Protein AF-A0A3E0Q0L5-F1 (afdb_monomer)

Structure (mmCIF, N/CA/C/O backbone):
data_AF-A0A3E0Q0L5-F1
#
_entry.id   AF-A0A3E0Q0L5-F1
#
loop_
_atom_site.group_PDB
_atom_site.id
_atom_site.type_symbol
_atom_site.label_atom_id
_atom_site.label_alt_id
_atom_site.label_comp_id
_atom_site.label_asym_id
_atom_site.label_entity_id
_atom_site.label_seq_id
_atom_site.pdbx_PDB_ins_code
_atom_site.Cartn_x
_atom_site.Cartn_y
_atom_site.Cartn_z
_atom_site.occupancy
_atom_site.B_iso_or_equiv
_atom_site.auth_seq_id
_atom_site.auth_comp_id
_atom_site.auth_asym_id
_atom_site.auth_atom_id
_atom_site.pdbx_PDB_model_num
ATOM 1 N N . MET A 1 1 ? -66.470 34.016 33.393 1.00 33.34 1 MET A N 1
ATOM 2 C CA . MET A 1 1 ? -65.693 35.175 32.913 1.00 33.34 1 MET A CA 1
ATOM 3 C C . MET A 1 1 ? -65.206 34.801 31.523 1.00 33.34 1 MET A C 1
ATOM 5 O O . MET A 1 1 ? -64.303 33.989 31.422 1.00 33.34 1 MET A O 1
ATOM 9 N N . GLU A 1 2 ? -66.084 34.928 30.525 1.00 34.25 2 GLU A N 1
ATOM 10 C CA . GLU A 1 2 ? -66.223 36.106 29.627 1.00 34.25 2 GLU A CA 1
ATOM 11 C C . GLU A 1 2 ? -65.085 36.144 28.596 1.00 34.25 2 GLU A C 1
ATOM 13 O O . GLU A 1 2 ? -63.931 36.235 28.985 1.00 34.25 2 GLU A O 1
ATOM 18 N N . GLN A 1 3 ? -65.377 35.753 27.341 1.00 38.19 3 GLN A N 1
ATOM 19 C CA . GLN A 1 3 ? -65.592 36.625 26.152 1.00 38.19 3 GLN A CA 1
ATOM 20 C C . GLN A 1 3 ? -64.266 37.238 25.637 1.00 38.19 3 GLN A C 1
ATOM 22 O O . GLN A 1 3 ? -63.464 37.684 26.436 1.00 38.19 3 GLN A O 1
ATOM 27 N N . ALA A 1 4 ? -63.908 37.295 24.349 1.00 38.97 4 ALA A N 1
ATOM 28 C CA . ALA A 1 4 ? -64.643 37.401 23.081 1.00 38.97 4 ALA A CA 1
ATOM 29 C C . ALA A 1 4 ? -63.749 36.877 21.914 1.00 38.97 4 ALA A C 1
ATOM 31 O O . ALA A 1 4 ? -62.531 36.875 22.057 1.00 38.97 4 ALA A O 1
ATOM 32 N N . GLY A 1 5 ? -64.283 36.271 20.839 1.00 31.48 5 GLY A N 1
ATOM 33 C CA . GLY A 1 5 ? -64.618 36.910 19.536 1.00 31.48 5 GLY A CA 1
ATOM 34 C C . GLY A 1 5 ? -63.496 36.642 18.499 1.00 31.48 5 GLY A C 1
ATOM 35 O O . GLY A 1 5 ? -62.353 36.952 18.786 1.00 31.48 5 GLY A O 1
ATOM 36 N N . GLY A 1 6 ? -63.646 35.990 17.332 1.00 29.61 6 GLY A N 1
ATOM 37 C CA . GLY A 1 6 ? -64.711 36.028 16.313 1.00 29.61 6 GLY A CA 1
ATOM 38 C C . GLY A 1 6 ? -64.705 37.400 15.616 1.00 29.61 6 GLY A C 1
ATOM 39 O O . GLY A 1 6 ? -64.888 38.381 16.318 1.00 29.61 6 GLY A O 1
ATOM 40 N N . ALA A 1 7 ? -64.541 37.613 14.304 1.00 34.16 7 ALA A N 1
ATOM 41 C CA . ALA A 1 7 ? -64.535 36.780 13.097 1.00 34.16 7 ALA A CA 1
ATOM 42 C C . ALA A 1 7 ? -64.152 37.659 11.866 1.00 34.16 7 ALA A C 1
ATOM 44 O O . ALA A 1 7 ? -64.227 38.878 11.990 1.00 34.16 7 ALA A O 1
ATOM 45 N N . GLN A 1 8 ? -63.842 37.032 10.709 1.00 31.39 8 GLN A N 1
ATOM 46 C CA . GLN A 1 8 ? -64.047 37.440 9.278 1.00 31.39 8 GLN A CA 1
ATOM 47 C C . GLN A 1 8 ? -62.883 36.879 8.426 1.00 31.39 8 GLN A C 1
ATOM 49 O O . GLN A 1 8 ? -61.758 37.316 8.615 1.00 31.39 8 GLN A O 1
ATOM 54 N N . LEU A 1 9 ? -62.943 35.843 7.571 1.00 30.44 9 LEU A N 1
ATOM 55 C CA . LEU A 1 9 ? -63.923 35.153 6.700 1.00 30.44 9 LEU A CA 1
ATOM 56 C C . LEU A 1 9 ? -64.311 35.846 5.367 1.00 30.44 9 LEU A C 1
ATOM 58 O O . LEU A 1 9 ? -64.914 36.913 5.383 1.00 30.44 9 LEU A O 1
ATOM 62 N N . ALA A 1 10 ? -64.088 35.082 4.273 1.00 29.45 10 ALA A N 1
ATOM 63 C CA . ALA A 1 10 ? -64.634 35.136 2.892 1.00 29.45 10 ALA A CA 1
ATOM 64 C C . ALA A 1 10 ? -63.965 36.123 1.898 1.00 29.45 10 ALA A C 1
ATOM 66 O O . ALA A 1 10 ? -63.639 37.236 2.276 1.00 29.45 10 ALA A O 1
ATOM 67 N N . ALA A 1 11 ? -63.715 35.836 0.608 1.00 29.34 11 ALA A N 1
ATOM 68 C CA . ALA A 1 11 ? -64.181 34.829 -0.368 1.00 29.34 11 ALA A CA 1
ATOM 69 C C . ALA A 1 11 ? -63.124 34.718 -1.517 1.00 29.34 11 ALA A C 1
ATOM 71 O O . ALA A 1 11 ? -62.357 35.654 -1.704 1.00 29.34 11 ALA A O 1
ATOM 72 N N . LEU A 1 12 ? -62.969 33.629 -2.284 1.00 29.12 12 LEU A N 1
ATOM 73 C CA . LEU A 1 12 ? -63.842 33.216 -3.396 1.00 29.12 12 LEU A CA 1
ATOM 74 C C . LEU A 1 12 ? -63.528 31.764 -3.861 1.00 29.12 12 LEU A C 1
ATOM 76 O O . LEU A 1 12 ? -62.367 31.400 -4.007 1.00 29.12 12 LEU A O 1
ATOM 80 N N . PHE A 1 13 ? -64.602 30.992 -4.094 1.00 29.64 13 PHE A N 1
ATOM 81 C CA . PHE A 1 13 ? -64.872 29.948 -5.114 1.00 29.64 13 PHE A CA 1
ATOM 82 C C . PHE A 1 13 ? -63.781 29.650 -6.174 1.00 29.64 13 PHE A C 1
ATOM 84 O O . PHE A 1 13 ? -63.140 30.573 -6.648 1.00 29.64 13 PHE A O 1
ATOM 91 N N . ALA A 1 14 ? -63.622 28.470 -6.787 1.00 30.53 14 ALA A N 1
ATOM 92 C CA . ALA A 1 14 ? -64.177 27.109 -6.727 1.00 30.53 14 ALA A CA 1
ATOM 93 C C . ALA A 1 14 ? -63.530 26.309 -7.898 1.00 30.53 14 ALA A C 1
ATOM 95 O O . ALA A 1 14 ? -62.923 26.918 -8.775 1.00 30.53 14 ALA A O 1
ATOM 96 N N . SER A 1 15 ? -63.792 24.993 -7.977 1.00 31.38 15 SER A N 1
ATOM 97 C CA . SER A 1 15 ? -63.634 24.105 -9.159 1.00 31.38 15 SER A CA 1
ATOM 98 C C . SER A 1 15 ? -62.288 23.360 -9.266 1.00 31.38 15 SER A C 1
ATOM 100 O O . SER A 1 15 ? -61.284 23.936 -9.654 1.00 31.38 15 SER A O 1
ATOM 102 N N . LEU A 1 16 ? -62.165 22.136 -8.735 1.00 31.84 16 LEU A N 1
ATOM 103 C CA . LEU A 1 16 ? -62.607 20.816 -9.248 1.00 31.84 16 LEU A CA 1
ATOM 104 C C . LEU A 1 16 ? -61.524 20.082 -10.076 1.00 31.84 16 LEU A C 1
ATOM 106 O O . LEU A 1 16 ? -61.160 20.498 -11.168 1.00 31.84 16 LEU A O 1
ATOM 110 N N . THR A 1 17 ? -61.140 18.926 -9.517 1.00 33.34 17 THR A N 1
ATOM 111 C CA . THR A 1 17 ? -60.893 17.606 -10.143 1.00 33.34 17 THR A CA 1
ATOM 112 C C . THR A 1 17 ? -59.682 17.355 -11.054 1.00 33.34 17 THR A C 1
ATOM 114 O O . THR A 1 17 ? -59.622 17.816 -12.184 1.00 33.34 17 THR A O 1
ATOM 117 N N . GLU A 1 18 ? -58.812 16.479 -10.528 1.00 35.72 18 GLU A N 1
ATOM 118 C CA . GLU A 1 18 ? -58.187 15.279 -11.126 1.00 35.72 18 GLU A CA 1
ATOM 119 C C . GLU A 1 18 ? -57.626 15.322 -12.565 1.00 35.72 18 GLU A C 1
ATOM 121 O O . GLU A 1 18 ? -58.381 15.372 -13.530 1.00 35.72 18 GLU A O 1
ATOM 126 N N . ARG A 1 19 ? -56.313 15.060 -12.718 1.00 34.69 19 ARG A N 1
ATOM 127 C CA . ARG A 1 19 ? -55.716 13.797 -13.244 1.00 34.69 19 ARG A CA 1
ATOM 128 C C . ARG A 1 19 ? -54.245 13.977 -13.688 1.00 34.69 19 ARG A C 1
ATOM 130 O O . ARG A 1 19 ? -53.821 15.103 -13.930 1.00 34.69 19 ARG A O 1
ATOM 137 N N . PRO A 1 20 ? -53.454 12.882 -13.743 1.00 41.72 20 PRO A N 1
ATOM 138 C CA . PRO A 1 20 ? -51.997 12.915 -13.874 1.00 41.72 20 PRO A CA 1
ATOM 139 C C . PRO A 1 20 ? -51.556 13.032 -15.336 1.00 41.72 20 PRO A C 1
ATOM 141 O O . PRO A 1 20 ? -52.252 12.562 -16.235 1.00 41.72 20 PRO A O 1
ATOM 144 N N . VAL A 1 21 ? -50.370 13.595 -15.572 1.00 36.81 21 VAL A N 1
ATOM 145 C CA . VAL A 1 21 ? -49.763 13.654 -16.907 1.00 36.81 21 VAL A CA 1
ATOM 146 C C . VAL A 1 21 ? -48.426 12.921 -16.898 1.00 36.81 21 VAL A C 1
ATOM 148 O O . VAL A 1 21 ? -47.405 13.425 -16.445 1.00 36.81 21 VAL A O 1
ATOM 151 N N . THR A 1 22 ? -48.477 11.698 -17.414 1.00 39.44 22 THR A N 1
ATOM 152 C CA . THR A 1 22 ? -47.382 10.980 -18.067 1.00 39.44 22 THR A CA 1
ATOM 153 C C . THR A 1 22 ? -47.153 11.567 -19.462 1.00 39.44 22 THR A C 1
ATOM 155 O O . THR A 1 22 ? -48.131 11.805 -20.172 1.00 39.44 22 THR A O 1
ATOM 158 N N . HIS A 1 23 ? -45.903 11.695 -19.910 1.00 35.91 23 HIS A N 1
ATOM 159 C CA . HIS A 1 23 ? -45.591 11.846 -21.334 1.00 35.91 23 HIS A CA 1
ATOM 160 C C . HIS A 1 23 ? -44.419 10.943 -21.764 1.00 35.91 23 HIS A C 1
ATOM 162 O O . HIS A 1 23 ? -43.593 10.590 -20.923 1.00 35.91 23 HIS A O 1
ATOM 168 N N . PRO A 1 24 ? -44.395 10.517 -23.044 1.00 45.03 24 PRO A N 1
ATOM 169 C CA . PRO A 1 24 ? -43.898 9.211 -23.468 1.00 45.03 24 PRO A CA 1
ATOM 170 C C . PRO A 1 24 ? -42.692 9.269 -24.428 1.00 45.03 24 PRO A C 1
ATOM 172 O O . PRO A 1 24 ? -42.349 10.314 -24.979 1.00 45.03 24 PRO A O 1
ATOM 175 N N . LEU A 1 25 ? -42.092 8.096 -24.649 1.00 37.19 25 LEU A N 1
ATOM 176 C CA . LEU A 1 25 ? -41.136 7.778 -25.719 1.00 37.19 25 LEU A CA 1
ATOM 177 C C . LEU A 1 25 ? -41.773 7.914 -27.118 1.00 37.19 25 LEU A C 1
ATOM 179 O O . LEU A 1 25 ? -42.969 7.643 -27.253 1.00 37.19 25 LEU A O 1
ATOM 183 N N . PRO A 1 26 ? -40.998 8.210 -28.178 1.00 46.72 26 PRO A N 1
ATOM 184 C CA . PRO A 1 26 ? -41.468 8.047 -29.546 1.00 46.72 26 PRO A CA 1
ATOM 185 C C . PRO A 1 26 ? -41.018 6.702 -30.142 1.00 46.72 26 PRO A C 1
ATOM 187 O O . PRO A 1 26 ? -39.838 6.487 -30.412 1.00 46.72 26 PRO A O 1
ATOM 190 N N . GLU A 1 27 ? -41.986 5.825 -30.414 1.00 31.75 27 GLU A N 1
ATOM 191 C CA . GLU A 1 27 ? -41.896 4.829 -31.486 1.00 31.75 27 GLU A CA 1
ATOM 192 C C . GLU A 1 27 ? -42.413 5.457 -32.789 1.00 31.75 27 GLU A C 1
ATOM 194 O O . GLU A 1 27 ? -43.478 6.076 -32.812 1.00 31.75 27 GLU A O 1
ATOM 199 N N . ALA A 1 28 ? -41.685 5.265 -33.888 1.00 32.78 28 ALA A N 1
ATOM 200 C CA . ALA A 1 28 ? -42.158 5.550 -35.238 1.00 32.78 28 ALA A CA 1
ATOM 201 C C . ALA A 1 28 ? -42.325 4.226 -35.992 1.00 32.78 28 ALA A C 1
ATOM 203 O O . ALA A 1 28 ? -41.374 3.452 -36.116 1.00 32.78 28 ALA A O 1
ATOM 204 N N . ARG A 1 29 ? -43.533 3.968 -36.509 1.00 29.17 29 ARG A N 1
ATOM 205 C CA . ARG A 1 29 ? -43.850 2.797 -37.333 1.00 29.17 29 ARG A CA 1
ATOM 206 C C . ARG A 1 29 ? -44.584 3.206 -38.619 1.00 29.17 29 ARG A C 1
ATOM 208 O O . ARG A 1 29 ? -45.689 3.720 -38.548 1.00 29.17 29 ARG A O 1
ATOM 215 N N . LEU A 1 30 ? -43.894 2.934 -39.733 1.00 36.16 30 LEU A N 1
ATOM 216 C CA . LEU A 1 30 ? -44.290 2.351 -41.033 1.00 36.16 30 LEU A CA 1
ATOM 217 C C . LEU A 1 30 ? -45.463 2.913 -41.859 1.00 36.16 30 LEU A C 1
ATOM 219 O O . LEU A 1 30 ? -46.597 2.937 -41.410 1.00 36.16 30 LEU A O 1
ATOM 223 N N . ASP A 1 31 ? -45.156 3.157 -43.138 1.00 32.16 31 ASP A N 1
ATOM 224 C CA . ASP A 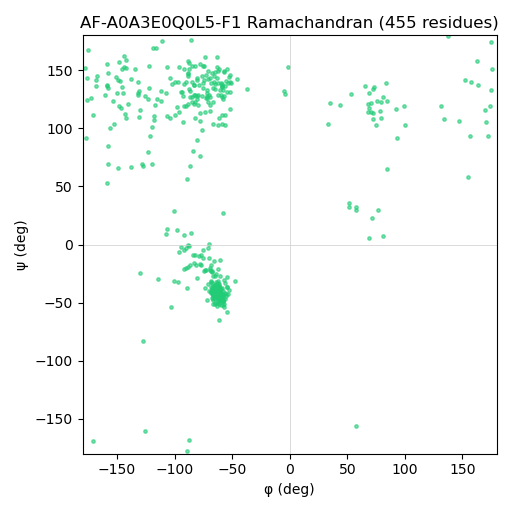1 31 ? -45.756 2.540 -44.342 1.00 32.16 31 ASP A CA 1
ATOM 225 C C . ASP A 1 31 ? -44.717 2.742 -45.477 1.00 32.16 31 ASP A C 1
ATOM 227 O O . ASP A 1 31 ? -44.095 3.797 -45.539 1.00 32.16 31 ASP A O 1
ATOM 231 N N . GLY A 1 32 ? -44.347 1.840 -46.389 1.00 31.11 32 GLY A N 1
ATOM 232 C CA . GLY A 1 32 ? -44.849 0.540 -46.814 1.00 31.11 32 GLY A CA 1
ATOM 233 C C . GLY A 1 32 ? -44.871 0.530 -48.351 1.00 31.11 32 GLY A C 1
ATOM 234 O O . GLY A 1 32 ? -45.718 1.207 -48.905 1.00 31.11 32 GLY A O 1
ATOM 235 N N . THR A 1 33 ? -43.977 -0.205 -49.032 1.00 30.75 33 THR A N 1
ATOM 236 C CA . THR A 1 33 ? -44.231 -0.857 -50.343 1.00 30.75 33 THR A CA 1
ATOM 237 C C . THR A 1 33 ? -43.116 -1.843 -50.714 1.00 30.75 33 THR A C 1
ATOM 239 O O . THR A 1 33 ? -41.938 -1.603 -50.462 1.00 30.75 33 THR A O 1
ATOM 242 N N . ALA A 1 34 ? -43.563 -2.948 -51.306 1.00 33.78 34 ALA A N 1
ATOM 243 C CA . ALA A 1 34 ? -42.881 -4.149 -51.776 1.00 33.78 34 ALA A CA 1
ATOM 244 C C . ALA A 1 34 ? -41.667 -3.943 -52.705 1.00 33.78 34 ALA A C 1
ATOM 246 O O . ALA A 1 34 ? -41.665 -3.041 -53.532 1.00 33.78 34 ALA A O 1
ATOM 247 N N . ASP A 1 35 ? -40.659 -4.815 -52.601 1.00 29.69 35 ASP A N 1
ATOM 248 C CA . ASP A 1 35 ? -40.449 -5.945 -53.529 1.00 29.69 35 ASP A CA 1
ATOM 249 C C . ASP A 1 35 ? -39.133 -6.677 -53.195 1.00 29.69 35 ASP A C 1
ATOM 251 O O . ASP A 1 35 ? -38.086 -6.070 -52.988 1.00 29.69 35 ASP A O 1
ATOM 255 N N . SER A 1 36 ? -39.187 -8.011 -53.129 1.00 31.67 36 SER A N 1
ATOM 256 C CA . SER A 1 36 ? -37.999 -8.882 -53.175 1.00 31.67 36 SER A CA 1
ATOM 257 C C . SER A 1 36 ? -37.659 -9.190 -54.637 1.00 31.67 36 SER A C 1
ATOM 259 O O . SER A 1 36 ? -38.577 -9.308 -55.450 1.00 31.67 36 SER A O 1
ATOM 261 N N . PRO A 1 37 ? -36.379 -9.432 -54.979 1.00 44.34 37 PRO A N 1
ATOM 262 C CA . PRO A 1 37 ? -36.007 -10.838 -55.152 1.00 44.34 37 PRO A CA 1
ATOM 263 C C . PRO A 1 37 ? -34.571 -11.222 -54.733 1.00 44.34 37 PRO A C 1
ATOM 265 O O . PRO A 1 37 ? -33.620 -10.453 -54.804 1.00 44.34 37 PRO A O 1
ATOM 268 N N . LEU A 1 38 ? -34.481 -12.490 -54.325 1.00 31.66 38 LEU A N 1
ATOM 269 C CA . LEU A 1 38 ? -33.394 -13.476 -54.427 1.00 31.66 38 LEU A CA 1
ATOM 270 C C . LEU A 1 38 ? -32.120 -13.089 -55.223 1.00 31.66 38 LEU A C 1
ATOM 272 O O . LEU A 1 38 ? -32.219 -12.765 -56.402 1.00 31.66 38 LEU A O 1
ATOM 276 N N . LEU A 1 39 ? -30.930 -13.331 -54.643 1.00 29.70 39 LEU A N 1
ATOM 277 C CA . LEU A 1 39 ? -29.934 -14.353 -55.059 1.00 29.70 39 LEU A CA 1
ATOM 278 C C . LEU A 1 39 ? -28.492 -14.038 -54.592 1.00 29.70 39 LEU A C 1
ATOM 280 O O . LEU A 1 39 ? -27.984 -12.941 -54.773 1.00 29.70 39 LEU A O 1
ATOM 284 N N . SER A 1 40 ? -27.816 -15.116 -54.171 1.00 28.64 40 SER A N 1
ATOM 285 C CA . SER A 1 40 ? -26.402 -15.451 -54.428 1.00 28.64 40 SER A CA 1
ATOM 286 C C . SER A 1 40 ? -25.268 -14.797 -53.622 1.00 28.64 40 SER A C 1
ATOM 288 O O . SER A 1 40 ? -24.836 -13.680 -53.878 1.00 28.64 40 SER A O 1
ATOM 290 N N . ASN A 1 41 ? -24.675 -15.644 -52.773 1.00 32.66 41 ASN A N 1
ATOM 291 C CA . ASN A 1 41 ? -23.243 -15.842 -52.511 1.00 32.66 41 ASN A CA 1
ATOM 292 C C . ASN A 1 41 ? -22.246 -15.035 -53.367 1.00 32.66 41 ASN A C 1
ATOM 294 O O . ASN A 1 41 ? -22.223 -15.174 -54.591 1.00 32.66 41 ASN A O 1
ATOM 298 N N . ALA A 1 42 ? -21.301 -14.370 -52.697 1.00 30.41 42 ALA A N 1
ATOM 299 C CA . ALA A 1 42 ? -19.968 -14.105 -53.230 1.00 30.41 42 ALA A CA 1
ATOM 300 C C . ALA A 1 42 ? -18.933 -14.077 -52.092 1.00 30.41 42 ALA A C 1
ATOM 302 O O . ALA A 1 42 ? -19.017 -13.284 -51.157 1.00 30.41 42 ALA A O 1
ATOM 303 N N . SER A 1 43 ? -17.976 -14.996 -52.188 1.00 29.09 43 SER A N 1
ATOM 304 C CA . SER A 1 43 ? -16.777 -15.116 -51.365 1.00 29.09 43 SER A CA 1
ATOM 305 C C . SER A 1 43 ? -15.848 -13.917 -51.572 1.00 29.09 43 SER A C 1
ATOM 307 O O . SER A 1 43 ? -15.615 -13.510 -52.709 1.00 29.09 43 SER A O 1
ATOM 309 N N . VAL A 1 44 ? -15.270 -13.389 -50.492 1.00 31.09 44 VAL A N 1
ATOM 310 C CA . VAL A 1 44 ? -14.224 -12.359 -50.561 1.00 31.09 44 VAL A CA 1
ATOM 311 C C . VAL A 1 44 ? -12.861 -13.035 -50.422 1.00 31.09 44 VAL A C 1
ATOM 313 O O . VAL A 1 44 ? -12.575 -13.691 -49.423 1.00 31.09 44 VAL A O 1
ATOM 316 N N . ALA A 1 45 ? -12.050 -12.899 -51.469 1.00 28.69 45 ALA A N 1
ATOM 317 C CA . ALA A 1 45 ? -10.674 -13.363 -51.552 1.00 28.69 45 ALA A CA 1
ATOM 318 C C . ALA A 1 45 ? -9.707 -12.331 -50.945 1.00 28.69 45 ALA A C 1
ATOM 320 O O . ALA A 1 45 ? -9.849 -11.129 -51.169 1.00 28.69 45 ALA A O 1
ATOM 321 N N . PHE A 1 46 ? -8.700 -12.819 -50.217 1.00 29.03 46 PHE A N 1
ATOM 322 C CA . PHE A 1 46 ? -7.553 -12.043 -49.741 1.00 29.03 46 PHE A CA 1
ATOM 323 C C . PHE A 1 46 ? -6.502 -11.876 -50.855 1.00 29.03 46 PHE A C 1
ATOM 325 O O . PHE A 1 46 ? -6.250 -12.837 -51.589 1.00 29.03 46 PHE A O 1
ATOM 332 N N . PRO A 1 47 ? -5.838 -10.712 -50.978 1.00 35.50 47 PRO A N 1
ATOM 333 C CA . PRO A 1 47 ? -4.728 -10.546 -51.906 1.00 35.50 47 PRO A CA 1
ATOM 334 C C . PRO A 1 47 ? -3.421 -11.122 -51.335 1.00 35.50 47 PRO A C 1
ATOM 336 O O . PRO A 1 47 ? -2.995 -10.796 -50.229 1.00 35.50 47 PRO A O 1
ATOM 339 N N . VAL A 1 48 ? -2.776 -11.966 -52.142 1.00 30.05 48 VAL A N 1
ATOM 340 C CA . VAL A 1 48 ? -1.429 -12.518 -51.945 1.00 30.05 48 VAL A CA 1
ATOM 341 C C . VAL A 1 48 ? -0.402 -11.536 -52.520 1.00 30.05 48 VAL A C 1
ATOM 343 O O . VAL A 1 48 ? -0.492 -11.171 -53.691 1.00 30.05 48 VAL A O 1
ATOM 346 N N . PHE A 1 49 ? 0.591 -11.138 -51.720 1.00 28.88 49 PHE A N 1
ATOM 347 C CA . PHE A 1 49 ? 1.793 -10.435 -52.186 1.00 28.88 49 PHE A CA 1
ATOM 348 C C . PHE A 1 49 ? 2.919 -11.441 -52.501 1.00 28.88 49 PHE A C 1
ATOM 350 O O . PHE A 1 49 ? 3.112 -12.384 -51.730 1.00 28.88 49 PHE A O 1
ATOM 357 N N . PRO A 1 50 ? 3.681 -11.269 -53.600 1.00 37.31 50 PRO A N 1
ATOM 358 C CA . PRO A 1 50 ? 4.753 -12.187 -53.972 1.00 37.31 50 PRO A CA 1
ATOM 359 C C . PRO A 1 50 ? 6.089 -11.838 -53.293 1.00 37.31 50 PRO A C 1
ATOM 361 O O . PRO A 1 50 ? 6.547 -10.697 -53.333 1.00 37.31 50 PRO A O 1
ATOM 364 N N . LEU A 1 51 ? 6.741 -12.856 -52.724 1.00 31.22 51 LEU A N 1
ATOM 365 C CA . LEU A 1 51 ? 8.133 -12.830 -52.267 1.00 31.22 51 LEU A CA 1
ATOM 366 C C . LEU A 1 51 ? 9.078 -13.084 -53.451 1.00 31.22 51 LEU A C 1
ATOM 368 O O . LEU A 1 51 ? 8.999 -14.113 -54.122 1.00 31.22 51 LEU A O 1
ATOM 372 N N . GLN A 1 52 ? 9.983 -12.137 -53.686 1.00 30.77 52 GLN A N 1
ATOM 373 C CA . GLN A 1 52 ? 11.086 -12.235 -54.639 1.00 30.77 52 GLN A CA 1
ATOM 374 C C . GLN A 1 52 ? 12.267 -12.967 -53.982 1.00 30.77 52 GLN A C 1
ATOM 376 O O . GLN A 1 52 ? 12.787 -12.530 -52.958 1.00 30.77 52 GLN A O 1
ATOM 381 N N . ALA A 1 53 ? 12.682 -14.084 -54.583 1.00 30.89 53 ALA A N 1
ATOM 382 C CA . ALA A 1 53 ? 13.863 -14.849 -54.203 1.00 30.89 53 ALA A CA 1
ATOM 383 C C . ALA A 1 53 ? 15.129 -14.248 -54.841 1.00 30.89 53 ALA A C 1
ATOM 385 O O . ALA A 1 53 ? 15.173 -14.028 -56.052 1.00 30.89 53 ALA A O 1
ATOM 386 N N . GLY A 1 54 ? 16.149 -13.998 -54.016 1.00 27.95 54 GLY A N 1
ATOM 387 C CA . GLY A 1 54 ? 17.505 -13.624 -54.420 1.00 27.95 54 GLY A CA 1
ATOM 388 C C . GLY A 1 54 ? 18.459 -14.817 -54.318 1.00 27.95 54 GLY A C 1
ATOM 389 O O . GLY A 1 54 ? 18.385 -15.606 -53.381 1.00 27.95 54 GLY A O 1
ATOM 390 N N . CYS A 1 55 ? 19.312 -14.941 -55.329 1.00 28.22 55 CYS A N 1
ATOM 391 C CA . CYS A 1 55 ? 20.130 -16.088 -55.709 1.00 28.22 55 CYS A CA 1
ATOM 392 C C . CYS A 1 55 ? 21.200 -16.536 -54.692 1.00 28.22 55 CYS A C 1
ATOM 394 O O . CYS A 1 55 ? 21.929 -15.709 -54.151 1.00 28.22 55 CYS A O 1
ATOM 396 N N . CYS A 1 56 ? 21.401 -17.856 -54.593 1.00 30.22 56 CYS A N 1
ATOM 397 C CA . CYS A 1 56 ? 22.652 -18.486 -54.158 1.00 30.22 56 CYS A CA 1
ATOM 398 C C . CYS A 1 56 ? 23.031 -19.591 -55.159 1.00 30.22 56 CYS A C 1
ATOM 400 O O . CYS A 1 56 ? 22.376 -20.630 -55.224 1.00 30.22 56 CYS A O 1
ATOM 402 N N . ASP A 1 57 ? 24.096 -19.352 -55.925 1.00 32.12 57 ASP A N 1
ATOM 403 C CA . ASP A 1 57 ? 24.771 -20.326 -56.785 1.00 32.12 57 ASP A CA 1
ATOM 404 C C . ASP A 1 57 ? 25.862 -21.066 -55.990 1.00 32.12 57 ASP A C 1
ATOM 406 O O . ASP A 1 57 ? 26.801 -20.422 -55.516 1.00 32.12 57 ASP A O 1
ATOM 410 N N . ARG A 1 58 ? 25.778 -22.405 -55.888 1.00 33.94 58 ARG A N 1
ATOM 411 C CA . ARG A 1 58 ? 26.872 -23.377 -56.154 1.00 33.94 58 ARG A CA 1
ATOM 412 C C . ARG A 1 58 ? 26.461 -24.831 -55.832 1.00 33.94 58 ARG A C 1
ATOM 414 O O . ARG A 1 58 ? 25.621 -25.037 -54.960 1.00 33.94 58 ARG A O 1
ATOM 421 N N . PRO A 1 59 ? 27.034 -25.838 -56.526 1.00 38.81 59 PRO A N 1
ATOM 422 C CA . PRO A 1 59 ? 26.455 -27.178 -56.641 1.00 38.81 59 PRO A CA 1
ATOM 423 C C . PRO A 1 59 ? 27.004 -28.193 -55.627 1.00 38.81 59 PRO A C 1
ATOM 425 O O . PRO A 1 59 ? 28.155 -28.112 -55.200 1.00 38.81 59 PRO A O 1
ATOM 428 N N . LEU A 1 60 ? 26.164 -29.184 -55.317 1.00 31.16 60 LEU A N 1
ATOM 429 C CA . LEU A 1 60 ? 26.491 -30.444 -54.647 1.00 31.16 60 LEU A CA 1
ATOM 430 C C . LEU A 1 60 ? 26.989 -31.469 -55.674 1.00 31.16 60 LEU A C 1
ATOM 432 O O . LEU A 1 60 ? 26.274 -31.732 -56.633 1.00 31.16 60 LEU A O 1
ATOM 436 N N . ASP A 1 61 ? 28.163 -32.049 -55.425 1.00 33.56 61 ASP A N 1
ATOM 437 C CA . ASP A 1 61 ? 28.552 -33.423 -55.779 1.00 33.56 61 ASP A CA 1
ATOM 438 C C . ASP A 1 61 ? 29.897 -33.729 -55.088 1.00 33.56 61 ASP A C 1
ATOM 440 O O . ASP A 1 61 ? 30.900 -33.090 -55.391 1.00 33.56 61 ASP A O 1
ATOM 444 N N . ASP A 1 62 ? 29.922 -34.632 -54.100 1.00 30.39 62 ASP A N 1
ATOM 445 C CA . ASP A 1 62 ? 30.601 -35.934 -54.221 1.00 30.39 62 ASP A CA 1
ATOM 446 C C . ASP A 1 62 ? 30.415 -36.792 -52.948 1.00 30.39 62 ASP A C 1
ATOM 448 O O . ASP A 1 62 ? 30.177 -36.324 -51.834 1.00 30.39 62 ASP A O 1
ATOM 452 N N . CYS A 1 63 ? 30.459 -38.094 -53.174 1.00 27.94 63 CYS A N 1
ATOM 453 C CA . CYS A 1 63 ? 29.939 -39.194 -52.390 1.00 27.94 63 CYS A CA 1
ATOM 454 C C . CYS A 1 63 ? 30.883 -39.763 -51.308 1.00 27.94 63 CYS A C 1
ATOM 456 O O . CYS A 1 63 ? 32.093 -39.840 -51.477 1.00 27.94 63 CYS A O 1
ATOM 458 N N . ARG A 1 64 ? 30.234 -40.413 -50.323 1.00 30.84 64 ARG A N 1
ATOM 459 C CA . ARG A 1 64 ? 30.630 -41.648 -49.595 1.00 30.84 64 ARG A CA 1
ATOM 460 C C . ARG A 1 64 ? 31.811 -41.607 -48.613 1.00 30.84 64 ARG A C 1
ATOM 462 O O . ARG A 1 64 ? 32.971 -41.565 -49.001 1.00 30.84 64 ARG A O 1
ATOM 469 N N . GLY A 1 65 ? 31.516 -41.976 -47.359 1.00 27.23 65 GLY A N 1
ATOM 470 C CA . GLY A 1 65 ? 32.509 -42.655 -46.523 1.00 27.23 65 GLY A CA 1
ATOM 471 C C . GLY A 1 65 ? 32.167 -42.887 -45.049 1.00 27.23 65 GLY A C 1
ATOM 472 O O . GLY A 1 65 ? 32.558 -42.093 -44.214 1.00 27.23 65 GLY A O 1
ATOM 473 N N . ARG A 1 66 ? 31.612 -44.074 -44.764 1.00 27.89 66 ARG A N 1
ATOM 474 C CA . ARG A 1 66 ? 31.765 -44.893 -43.536 1.00 27.89 66 ARG A CA 1
ATOM 475 C C . ARG A 1 66 ? 30.994 -44.544 -42.252 1.00 27.89 66 ARG A C 1
ATOM 477 O O . ARG A 1 66 ? 31.279 -43.606 -41.524 1.00 27.89 66 ARG A O 1
ATOM 484 N N . LEU A 1 67 ? 30.117 -45.499 -41.945 1.00 29.92 67 LEU A N 1
ATOM 485 C CA . LEU A 1 67 ? 29.675 -45.952 -40.629 1.00 29.92 67 LEU A CA 1
ATOM 486 C C . LEU A 1 67 ? 30.857 -46.308 -39.703 1.00 29.92 67 LEU A C 1
ATOM 488 O O . LEU A 1 67 ? 31.745 -47.049 -40.129 1.00 29.92 67 LEU A O 1
ATOM 492 N N . SER A 1 68 ? 30.763 -45.941 -38.423 1.00 29.48 68 SER A N 1
ATOM 493 C CA . SER A 1 68 ? 30.925 -46.890 -37.309 1.00 29.48 68 SER A CA 1
ATOM 494 C C . SER A 1 68 ? 30.303 -46.333 -36.025 1.00 29.48 68 SER A C 1
ATOM 496 O O . SER A 1 68 ? 30.595 -45.209 -35.624 1.00 29.48 68 SER A O 1
ATOM 498 N N . ASN A 1 69 ? 29.462 -47.152 -35.395 1.00 31.73 69 ASN A N 1
ATOM 499 C CA . ASN A 1 69 ? 29.032 -47.016 -34.006 1.00 31.73 69 ASN A CA 1
ATOM 500 C C . ASN A 1 69 ? 30.245 -47.016 -33.067 1.00 31.73 69 ASN A C 1
ATOM 502 O O . ASN A 1 69 ? 31.181 -47.766 -33.324 1.00 31.73 69 ASN A O 1
ATOM 506 N N . ASP A 1 70 ? 30.160 -46.300 -31.945 1.00 29.92 70 ASP A N 1
ATOM 507 C CA . ASP A 1 70 ? 30.420 -46.945 -30.657 1.00 29.92 70 ASP A CA 1
ATOM 508 C C . ASP A 1 70 ? 29.792 -46.193 -29.478 1.00 29.92 70 ASP A C 1
ATOM 510 O O . ASP A 1 70 ? 29.812 -44.967 -29.380 1.00 29.92 70 ASP A O 1
ATOM 514 N N . HIS A 1 71 ? 29.195 -46.991 -28.595 1.00 31.97 71 HIS A N 1
ATOM 515 C CA . HIS A 1 71 ? 28.642 -46.609 -27.306 1.00 31.97 71 HIS A CA 1
ATOM 516 C C . HIS A 1 71 ? 29.761 -46.265 -26.320 1.00 31.97 71 HIS A C 1
ATOM 518 O O . HIS A 1 71 ? 30.753 -46.985 -26.243 1.00 31.97 71 HIS A O 1
ATOM 524 N N . SER A 1 72 ? 29.556 -45.258 -25.469 1.00 31.22 72 SER A N 1
ATOM 525 C CA . SER A 1 72 ? 30.212 -45.164 -24.157 1.00 31.22 72 SER A CA 1
ATOM 526 C C . SER A 1 72 ? 29.392 -44.289 -23.211 1.00 31.22 72 SER A C 1
ATOM 528 O O . SER A 1 72 ? 29.416 -43.065 -23.267 1.00 31.22 72 SER A O 1
ATOM 530 N N . THR A 1 73 ? 28.647 -44.968 -22.346 1.00 29.39 73 THR A N 1
ATOM 531 C CA . THR A 1 73 ? 28.212 -44.541 -21.011 1.00 29.39 73 THR A CA 1
ATOM 532 C C . THR A 1 73 ? 29.278 -43.732 -20.267 1.00 29.39 73 THR A C 1
ATOM 534 O O . THR A 1 73 ? 30.410 -44.200 -20.154 1.00 29.39 73 THR A O 1
ATOM 537 N N . LEU A 1 74 ? 28.895 -42.602 -19.658 1.00 25.38 74 LEU A N 1
ATOM 538 C CA . LEU A 1 74 ? 29.674 -41.977 -18.587 1.00 25.38 74 LEU A CA 1
ATOM 539 C C . LEU A 1 74 ? 28.882 -42.011 -17.276 1.00 25.38 74 LEU A C 1
ATOM 541 O O . LEU A 1 74 ? 27.724 -41.602 -17.214 1.00 25.38 74 LEU A O 1
ATOM 545 N N . GLN A 1 75 ? 29.528 -42.574 -16.260 1.00 26.39 75 GLN A N 1
ATOM 546 C CA . GLN A 1 75 ? 29.004 -42.807 -14.925 1.00 26.39 75 GLN A CA 1
ATOM 547 C C . GLN A 1 75 ? 28.955 -41.527 -14.087 1.00 26.39 75 GLN A C 1
ATOM 549 O O . GLN A 1 75 ? 29.857 -40.693 -14.130 1.00 26.39 75 GLN A O 1
ATOM 554 N N . ILE A 1 76 ? 27.920 -41.458 -13.253 1.00 25.78 76 ILE A N 1
ATOM 555 C CA . ILE A 1 76 ? 27.821 -40.597 -12.075 1.00 25.78 76 ILE A CA 1
ATOM 556 C C . ILE A 1 76 ? 28.791 -41.141 -11.021 1.00 25.78 76 ILE A C 1
ATOM 558 O O . ILE A 1 76 ? 28.726 -42.327 -10.691 1.00 25.78 76 ILE A O 1
ATOM 562 N N . SER A 1 77 ? 29.656 -40.286 -10.474 1.00 25.20 77 SER A N 1
ATOM 563 C CA . SER A 1 77 ? 30.463 -40.614 -9.298 1.00 25.20 77 SER A CA 1
ATOM 564 C C . SER A 1 77 ? 30.097 -39.687 -8.147 1.00 25.20 77 SER A C 1
ATOM 566 O O . SER A 1 77 ? 30.225 -38.469 -8.239 1.00 25.20 77 SER A O 1
ATOM 568 N N . VAL A 1 78 ? 29.640 -40.308 -7.063 1.00 28.16 78 VAL A N 1
ATOM 569 C CA . VAL A 1 78 ? 29.462 -39.720 -5.736 1.00 28.16 78 VAL A CA 1
ATOM 570 C C . VAL A 1 78 ? 30.847 -39.588 -5.094 1.00 28.16 78 VAL A C 1
ATOM 572 O O . VAL A 1 78 ? 31.644 -40.525 -5.160 1.00 28.16 78 VAL A O 1
ATOM 575 N N . GLY A 1 79 ? 31.136 -38.436 -4.491 1.00 24.77 79 GLY A N 1
ATOM 576 C CA . GLY A 1 79 ? 32.362 -38.174 -3.739 1.00 24.77 79 GLY A CA 1
ATOM 577 C C . GLY A 1 79 ? 32.061 -37.292 -2.531 1.00 24.77 79 GLY A C 1
ATOM 578 O O . GLY A 1 79 ? 31.673 -36.139 -2.680 1.00 24.77 79 GLY A O 1
ATOM 579 N N . GLU A 1 80 ? 32.200 -37.881 -1.349 1.00 28.53 80 GLU A N 1
ATOM 580 C CA . GLU A 1 80 ? 31.946 -37.315 -0.025 1.00 28.53 80 GLU A CA 1
ATOM 581 C C . GLU A 1 80 ? 33.118 -36.468 0.519 1.00 28.53 80 GLU A C 1
ATOM 583 O O . GLU A 1 80 ? 34.285 -36.768 0.279 1.00 28.53 80 GLU A O 1
ATOM 588 N N . LEU A 1 81 ? 32.746 -35.518 1.390 1.00 26.88 81 LEU A N 1
ATOM 589 C CA . LEU A 1 81 ? 33.459 -35.002 2.572 1.00 26.88 81 LEU A CA 1
ATOM 590 C C . LEU A 1 81 ? 34.696 -34.096 2.404 1.00 26.88 81 LEU A C 1
ATOM 592 O O . LEU A 1 81 ? 35.834 -34.545 2.292 1.00 26.88 81 LEU A O 1
ATOM 596 N N . SER A 1 82 ? 34.492 -32.815 2.729 1.00 28.97 82 SER A N 1
ATOM 597 C CA . SER A 1 82 ? 35.408 -32.082 3.611 1.00 28.97 82 SER A CA 1
ATOM 598 C C . SER A 1 82 ? 34.645 -31.087 4.499 1.00 28.97 82 SER A C 1
ATOM 600 O O . SER A 1 82 ? 33.780 -30.336 4.060 1.00 28.97 82 SER A O 1
ATOM 602 N N . ARG A 1 83 ? 34.938 -31.159 5.803 1.00 29.28 83 ARG A N 1
ATOM 603 C CA . ARG A 1 83 ? 34.447 -30.275 6.868 1.00 29.28 83 ARG A CA 1
ATOM 604 C C . ARG A 1 83 ? 35.240 -28.964 6.855 1.00 29.28 83 ARG A C 1
ATOM 606 O O . ARG A 1 83 ? 36.466 -29.009 6.826 1.00 29.28 83 ARG A O 1
ATOM 613 N N . GLY A 1 84 ? 34.550 -27.838 7.013 1.00 25.94 84 GLY A N 1
ATOM 614 C CA . GLY A 1 84 ? 35.125 -26.530 7.328 1.00 25.94 84 GLY A CA 1
ATOM 615 C C . GLY A 1 84 ? 34.087 -25.679 8.059 1.00 25.94 84 GLY A C 1
ATOM 616 O O . GLY A 1 84 ? 32.963 -25.544 7.597 1.00 25.94 84 GLY A O 1
ATOM 617 N N . PHE A 1 85 ? 34.444 -25.207 9.249 1.00 23.62 85 PHE A N 1
ATOM 618 C CA . PHE A 1 85 ? 33.603 -24.494 10.214 1.00 23.62 85 PHE A CA 1
ATOM 619 C C . PHE A 1 85 ? 33.617 -22.974 9.952 1.00 23.62 85 PHE A C 1
ATOM 621 O O . PHE A 1 85 ? 34.687 -22.441 9.675 1.00 23.62 85 PHE A O 1
ATOM 628 N N . SER A 1 86 ? 32.480 -22.311 10.234 1.00 23.91 86 SER A N 1
ATOM 629 C CA . SER A 1 86 ? 32.303 -20.875 10.571 1.00 23.91 86 SER A CA 1
ATOM 630 C C . SER A 1 86 ? 32.478 -19.860 9.421 1.00 23.91 86 SER A C 1
ATOM 632 O O . SER A 1 86 ? 33.442 -19.940 8.680 1.00 23.91 86 SER A O 1
ATOM 634 N N . SER A 1 87 ? 31.627 -18.853 9.199 1.00 25.47 87 SER A N 1
ATOM 635 C CA . SER A 1 87 ? 30.728 -18.110 10.092 1.00 25.47 87 SER A CA 1
ATOM 636 C C . SER A 1 87 ? 29.436 -17.690 9.382 1.00 25.47 87 SER A C 1
ATOM 638 O O . SER A 1 87 ? 29.483 -17.144 8.280 1.00 25.47 87 SER A O 1
ATOM 640 N N . SER A 1 88 ? 28.295 -17.858 10.043 1.00 24.69 88 SER A N 1
ATOM 641 C CA . SER A 1 88 ? 27.017 -17.296 9.606 1.00 24.69 88 SER A CA 1
ATOM 642 C C . SER A 1 88 ? 26.988 -15.798 9.916 1.00 24.69 88 SER A C 1
ATOM 644 O O . SER A 1 88 ? 26.727 -15.406 11.052 1.00 24.69 88 SER A O 1
ATOM 646 N N . THR A 1 89 ? 27.271 -14.959 8.924 1.00 24.17 89 THR A N 1
ATOM 647 C CA . THR A 1 89 ? 26.904 -13.543 8.974 1.00 24.17 89 THR A CA 1
ATOM 648 C C . THR A 1 89 ? 25.543 -13.424 8.309 1.00 24.17 89 THR A C 1
ATOM 650 O O . THR A 1 89 ? 25.430 -13.559 7.095 1.00 24.17 89 THR A O 1
ATOM 653 N N . VAL A 1 90 ? 24.504 -13.226 9.116 1.00 24.97 90 VAL A N 1
ATOM 654 C CA . VAL A 1 90 ? 23.172 -12.851 8.641 1.00 24.97 90 VAL A CA 1
ATOM 655 C C . VAL A 1 90 ? 23.292 -11.443 8.062 1.00 24.97 90 VAL A C 1
ATOM 657 O O . VAL A 1 90 ? 23.436 -10.475 8.806 1.00 24.97 90 VAL A O 1
ATOM 660 N N . GLN A 1 91 ? 23.312 -11.334 6.736 1.00 25.25 91 GLN A N 1
ATOM 661 C CA . GLN A 1 91 ? 23.069 -10.073 6.048 1.00 25.25 91 GLN A CA 1
ATOM 662 C C . GLN A 1 91 ? 21.556 -9.900 5.962 1.00 25.25 91 GLN A C 1
ATOM 664 O O . GLN A 1 91 ? 20.872 -10.629 5.251 1.00 25.25 91 GLN A O 1
ATOM 669 N N . THR A 1 92 ? 21.036 -8.959 6.740 1.00 27.75 92 THR A N 1
ATOM 670 C CA . THR A 1 92 ? 19.705 -8.392 6.529 1.00 27.75 92 THR A CA 1
ATOM 671 C C . THR A 1 92 ? 19.678 -7.698 5.162 1.00 27.75 92 THR A C 1
ATOM 673 O O . THR A 1 92 ? 20.657 -7.009 4.847 1.00 27.75 92 THR A O 1
ATOM 676 N N . PRO A 1 93 ? 18.605 -7.816 4.360 1.00 26.59 93 PRO A N 1
ATOM 677 C CA . PRO A 1 93 ? 18.452 -7.000 3.164 1.00 26.59 93 PRO A CA 1
ATOM 678 C C . PRO A 1 93 ? 18.454 -5.524 3.573 1.00 26.59 93 PRO A C 1
ATOM 680 O O . PRO A 1 93 ? 17.734 -5.119 4.484 1.00 26.59 93 PRO A O 1
ATOM 683 N N . LEU A 1 94 ? 19.322 -4.734 2.947 1.00 26.14 94 LEU A N 1
ATOM 684 C CA . LEU A 1 94 ? 19.269 -3.281 3.027 1.00 26.14 94 LEU A CA 1
ATOM 685 C C . LEU A 1 94 ? 18.087 -2.818 2.174 1.00 26.14 94 LEU A C 1
ATOM 687 O O . LEU A 1 94 ? 18.103 -2.990 0.958 1.00 26.14 94 LEU A O 1
ATOM 691 N N . ASP A 1 95 ? 17.082 -2.247 2.832 1.00 29.09 95 ASP A N 1
ATOM 692 C CA . ASP A 1 95 ? 15.929 -1.607 2.205 1.00 29.09 95 ASP A CA 1
ATOM 693 C C . ASP A 1 95 ? 16.362 -0.563 1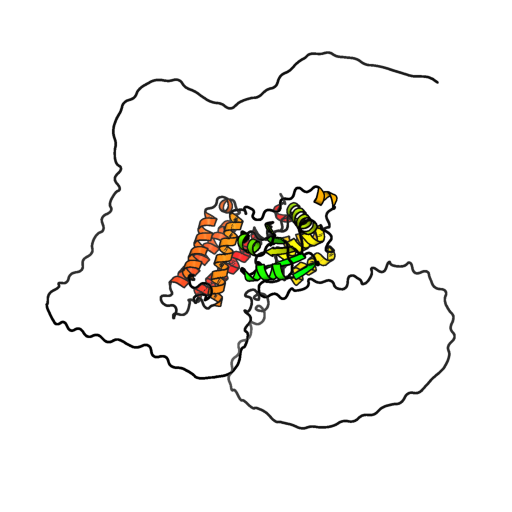.156 1.00 29.09 95 ASP A C 1
ATOM 695 O O . ASP A 1 95 ? 17.177 0.328 1.421 1.00 29.09 95 ASP A O 1
ATOM 699 N N . ALA A 1 96 ? 15.756 -0.637 -0.031 1.00 32.53 96 ALA A N 1
ATOM 700 C CA . ALA A 1 96 ? 16.014 0.241 -1.175 1.00 32.53 96 ALA A CA 1
ATOM 701 C C . ALA A 1 96 ? 15.518 1.698 -0.996 1.00 32.53 96 ALA A C 1
ATOM 703 O O . ALA A 1 96 ? 15.734 2.536 -1.868 1.00 32.53 96 ALA A O 1
ATOM 704 N N . ASP A 1 97 ? 14.924 2.049 0.149 1.00 36.69 97 ASP A N 1
ATOM 705 C CA . ASP A 1 97 ? 14.332 3.376 0.389 1.00 36.69 97 ASP A CA 1
ATOM 706 C C . ASP A 1 97 ? 15.259 4.388 1.094 1.00 36.69 97 ASP A C 1
ATOM 708 O O . ASP A 1 97 ? 14.900 5.556 1.269 1.00 36.69 97 ASP A O 1
ATOM 712 N N . THR A 1 98 ? 16.484 4.007 1.465 1.00 31.66 98 THR A N 1
ATOM 713 C CA . THR A 1 98 ? 17.477 4.931 2.055 1.00 31.66 98 THR A CA 1
ATOM 714 C C . THR A 1 98 ? 18.361 5.620 1.011 1.00 31.66 98 THR A C 1
ATOM 716 O O . THR A 1 98 ? 19.583 5.572 1.084 1.00 31.66 98 THR A O 1
ATOM 719 N N . TRP A 1 99 ? 17.761 6.323 0.049 1.00 26.88 99 TRP A N 1
ATOM 720 C CA . TRP A 1 99 ? 18.479 7.281 -0.809 1.00 26.88 99 TRP A CA 1
ATOM 721 C C . TRP A 1 99 ? 17.791 8.649 -0.814 1.00 26.88 99 TRP A C 1
ATOM 723 O O . TRP A 1 99 ? 17.266 9.122 -1.820 1.00 26.88 99 TRP A O 1
ATOM 733 N N . SER A 1 100 ? 17.818 9.332 0.333 1.00 30.19 100 SER A N 1
ATOM 734 C CA . SER A 1 100 ? 17.596 10.781 0.382 1.00 30.19 100 SER A CA 1
ATOM 735 C C . SER A 1 100 ? 18.187 11.418 1.640 1.00 30.19 100 SER A C 1
ATOM 737 O O . SER A 1 100 ? 17.465 11.601 2.611 1.00 30.19 100 SER A O 1
ATOM 739 N N . SER A 1 101 ? 19.483 11.757 1.598 1.00 30.88 101 SER A N 1
ATOM 740 C CA . SER A 1 101 ? 20.117 12.934 2.236 1.00 30.88 101 SER A CA 1
ATOM 741 C C . SER A 1 101 ? 21.610 12.661 2.453 1.00 30.88 101 SER A C 1
ATOM 743 O O . SER A 1 101 ? 21.953 12.035 3.450 1.00 30.88 101 SER A O 1
ATOM 745 N N . ASN A 1 102 ? 22.470 13.063 1.504 1.00 29.97 102 ASN A N 1
ATOM 746 C CA . ASN A 1 102 ? 23.899 13.424 1.678 1.00 29.97 102 ASN A CA 1
ATOM 747 C C . ASN A 1 102 ? 24.704 13.242 0.378 1.00 29.97 102 ASN A C 1
ATOM 749 O O . ASN A 1 102 ? 25.691 12.523 0.361 1.00 29.97 102 ASN A O 1
ATOM 753 N N . LEU A 1 103 ? 24.322 13.904 -0.715 1.00 28.25 103 LEU A N 1
ATOM 754 C CA . LEU A 1 103 ? 25.227 14.125 -1.854 1.00 28.25 103 LEU A CA 1
ATOM 755 C C . LEU A 1 103 ? 24.869 15.447 -2.538 1.00 28.25 103 LEU A C 1
ATOM 757 O O . LEU A 1 103 ? 24.381 15.475 -3.659 1.00 28.25 103 LEU A O 1
ATOM 761 N N . LEU A 1 104 ? 25.065 16.552 -1.820 1.00 28.64 104 LEU A N 1
ATOM 762 C CA . LEU A 1 104 ? 25.172 17.895 -2.398 1.00 28.64 104 LEU A CA 1
ATOM 763 C C . LEU A 1 104 ? 25.901 18.822 -1.416 1.00 28.64 104 LEU A C 1
ATOM 765 O O . LEU A 1 104 ? 25.417 19.883 -1.060 1.00 28.64 104 LEU A O 1
ATOM 769 N N . GLU A 1 105 ? 27.079 18.402 -0.963 1.00 31.00 105 GLU A N 1
ATOM 770 C CA . GLU A 1 105 ? 28.105 19.298 -0.429 1.00 31.00 105 GLU A CA 1
ATOM 771 C C . GLU A 1 105 ? 29.456 18.581 -0.539 1.00 31.00 105 GLU A C 1
ATOM 773 O O . GLU A 1 105 ? 29.563 17.396 -0.237 1.00 31.00 105 GLU A O 1
ATOM 778 N N . ASN A 1 106 ? 30.472 19.306 -1.008 1.00 28.55 106 ASN A N 1
ATOM 779 C CA . ASN A 1 106 ? 31.843 18.869 -1.317 1.00 28.55 106 ASN A CA 1
ATOM 780 C C . ASN A 1 106 ? 32.087 18.251 -2.701 1.00 28.55 106 ASN A C 1
ATOM 782 O O . ASN A 1 106 ? 32.577 17.135 -2.845 1.00 28.55 106 ASN A O 1
ATOM 786 N N . ALA A 1 107 ? 31.908 19.072 -3.732 1.00 25.75 107 ALA A N 1
ATOM 787 C CA . ALA A 1 107 ? 32.743 18.994 -4.925 1.00 25.75 107 ALA A CA 1
ATOM 788 C C . ALA A 1 107 ? 33.425 20.350 -5.119 1.00 25.75 107 ALA A C 1
ATOM 790 O O . ALA A 1 107 ? 32.821 21.249 -5.684 1.00 25.75 107 ALA A O 1
ATOM 791 N N . LEU A 1 108 ? 34.644 20.504 -4.589 1.00 29.78 108 LEU A N 1
ATOM 792 C CA . LEU A 1 108 ? 35.670 21.465 -5.019 1.00 29.78 108 LEU A CA 1
ATOM 793 C C . LEU A 1 108 ? 36.930 21.231 -4.166 1.00 29.78 108 LEU A C 1
ATOM 795 O O . LEU A 1 108 ? 37.044 21.792 -3.083 1.00 29.78 108 LEU A O 1
ATOM 799 N N . HIS A 1 109 ? 37.846 20.388 -4.645 1.00 26.86 109 HIS A N 1
ATOM 800 C CA . HIS A 1 109 ? 39.304 20.606 -4.687 1.00 26.86 109 HIS A CA 1
ATOM 801 C C . HIS A 1 109 ? 39.981 19.294 -5.092 1.00 26.86 109 HIS A C 1
ATOM 803 O O . HIS A 1 109 ? 40.065 18.338 -4.327 1.00 26.86 109 HIS A O 1
ATOM 809 N N . VAL A 1 110 ? 40.442 19.268 -6.339 1.00 28.72 110 VAL A N 1
ATOM 810 C CA . VAL A 1 110 ? 41.409 18.296 -6.836 1.00 28.72 110 VAL A CA 1
ATOM 811 C C . VAL A 1 110 ? 42.780 18.847 -6.477 1.00 28.72 110 VAL A C 1
ATOM 813 O O . VAL A 1 110 ? 43.110 19.941 -6.925 1.00 28.72 110 VAL A O 1
ATOM 816 N N . ASP A 1 111 ? 43.578 18.093 -5.724 1.00 26.22 111 ASP A N 1
ATOM 817 C CA . ASP A 1 111 ? 45.020 18.137 -5.936 1.00 26.22 111 ASP A CA 1
ATOM 818 C C . ASP A 1 111 ? 45.690 16.800 -5.614 1.00 26.22 111 ASP A C 1
ATOM 820 O O . ASP A 1 111 ? 45.300 16.062 -4.707 1.00 26.22 111 ASP A O 1
ATOM 824 N N . ALA A 1 112 ? 46.670 16.470 -6.445 1.00 29.00 112 ALA A N 1
ATOM 825 C CA . ALA A 1 112 ? 47.335 15.182 -6.520 1.00 29.00 112 ALA A CA 1
ATOM 826 C C . ALA A 1 112 ? 48.556 15.110 -5.590 1.00 29.00 112 ALA A C 1
ATOM 828 O O . ALA A 1 112 ? 49.352 16.044 -5.551 1.00 29.00 112 ALA A O 1
ATOM 829 N N . SER A 1 113 ? 48.775 13.972 -4.919 1.00 30.36 113 SER A N 1
ATOM 830 C CA . SER A 1 113 ? 50.088 13.291 -4.839 1.00 30.36 113 SER A CA 1
ATOM 831 C C . SER A 1 113 ? 50.093 12.082 -3.883 1.00 30.36 113 SER A C 1
ATOM 833 O O . SER A 1 113 ? 49.839 12.175 -2.691 1.00 30.36 113 SER A O 1
ATOM 835 N N . THR A 1 114 ? 50.390 10.923 -4.472 1.00 30.25 114 THR A N 1
ATOM 836 C CA . THR A 1 114 ? 51.412 9.934 -4.081 1.00 30.25 114 THR A CA 1
ATOM 837 C C . THR A 1 114 ? 51.737 9.686 -2.588 1.00 30.25 114 THR A C 1
ATOM 839 O O . THR A 1 114 ? 52.377 10.510 -1.942 1.00 30.25 114 THR A O 1
ATOM 842 N N . THR A 1 115 ? 51.569 8.422 -2.156 1.00 30.61 115 THR A N 1
ATOM 843 C CA . THR A 1 115 ? 52.616 7.526 -1.573 1.00 30.61 115 THR A CA 1
ATOM 844 C C . THR A 1 115 ? 52.256 6.812 -0.252 1.00 30.61 115 THR A C 1
ATOM 846 O O . THR A 1 115 ? 52.143 7.421 0.801 1.00 30.61 115 THR A O 1
ATOM 849 N N . SER A 1 116 ? 52.275 5.475 -0.350 1.00 27.05 116 SER A N 1
ATOM 850 C CA . SER A 1 116 ? 52.707 4.446 0.619 1.00 27.05 116 SER A CA 1
ATOM 851 C C . SER A 1 116 ? 51.887 4.114 1.871 1.00 27.05 116 SER A C 1
ATOM 853 O O . SER A 1 116 ? 51.896 4.798 2.889 1.00 27.05 116 SER A O 1
ATOM 855 N N . MET A 1 117 ? 51.380 2.878 1.822 1.00 28.47 117 MET A N 1
ATOM 856 C CA . MET A 1 117 ? 51.158 1.953 2.933 1.00 28.47 117 MET A CA 1
ATOM 857 C C . MET A 1 117 ? 52.364 1.876 3.884 1.00 28.47 117 MET A C 1
ATOM 859 O O . MET A 1 117 ? 53.499 1.794 3.424 1.00 28.47 117 MET A O 1
ATOM 863 N N . THR A 1 118 ? 52.119 1.757 5.190 1.00 30.58 118 THR A N 1
ATOM 864 C CA . THR A 1 118 ? 52.894 0.860 6.066 1.00 30.58 118 THR A CA 1
ATOM 865 C C . THR A 1 118 ? 52.027 0.363 7.224 1.00 30.58 118 THR A C 1
ATOM 867 O O . THR A 1 118 ? 51.351 1.126 7.904 1.00 30.58 118 THR A O 1
ATOM 870 N N . VAL A 1 119 ? 52.068 -0.955 7.410 1.00 33.19 119 VAL A N 1
ATOM 871 C CA . VAL A 1 119 ? 51.464 -1.746 8.486 1.00 33.19 119 VAL A CA 1
ATOM 872 C C . VAL A 1 119 ? 52.386 -1.726 9.706 1.00 33.19 119 VAL A C 1
ATOM 874 O O . VAL A 1 119 ? 53.587 -1.945 9.546 1.00 33.19 119 VAL A O 1
ATOM 877 N N . ARG A 1 120 ? 51.839 -1.561 10.918 1.00 31.03 120 ARG A N 1
ATOM 878 C CA . ARG A 1 120 ? 52.459 -2.030 12.173 1.00 31.03 120 ARG A CA 1
ATOM 879 C C . ARG A 1 120 ? 51.382 -2.451 13.178 1.00 31.03 120 ARG A C 1
ATOM 881 O O . ARG A 1 120 ? 50.587 -1.622 13.604 1.00 31.03 120 ARG A O 1
ATOM 888 N N . GLU A 1 121 ? 51.394 -3.729 13.551 1.00 34.97 121 GLU A N 1
ATOM 889 C CA . GLU A 1 121 ? 50.744 -4.253 14.761 1.00 34.97 121 GLU A CA 1
ATOM 890 C C . GLU A 1 121 ? 51.691 -4.162 15.999 1.00 34.97 121 GLU A C 1
ATOM 892 O O . GLU A 1 121 ? 52.699 -3.450 15.922 1.00 34.97 121 GLU A O 1
ATOM 897 N N . PRO A 1 122 ? 51.406 -4.789 17.168 1.00 52.09 122 PRO A N 1
ATOM 898 C CA . PRO A 1 122 ? 51.025 -4.063 18.374 1.00 52.09 122 PRO A CA 1
ATOM 899 C C . PRO A 1 122 ? 52.056 -4.241 19.504 1.00 52.09 122 PRO A C 1
ATOM 901 O O . PRO A 1 122 ? 52.935 -5.101 19.454 1.00 52.09 122 PRO A O 1
ATOM 904 N N . VAL A 1 123 ? 51.937 -3.453 20.574 1.00 45.22 123 VAL A N 1
ATOM 905 C CA . VAL A 1 123 ? 52.703 -3.684 21.808 1.00 45.22 123 VAL A CA 1
ATOM 906 C C . VAL A 1 123 ? 51.746 -3.848 22.981 1.00 45.22 123 VAL A C 1
ATOM 908 O O . VAL A 1 123 ? 50.871 -3.025 23.233 1.00 45.22 123 VAL A O 1
ATOM 911 N N . THR A 1 124 ? 51.933 -4.972 23.657 1.00 41.28 124 THR A N 1
ATOM 912 C CA . THR A 1 124 ? 51.242 -5.482 24.837 1.00 41.28 124 THR A CA 1
ATOM 913 C C . THR A 1 124 ? 51.637 -4.781 26.139 1.00 41.28 124 THR A C 1
ATOM 915 O O . THR A 1 124 ? 52.801 -4.435 26.312 1.00 41.28 124 THR A O 1
ATOM 918 N N . ALA A 1 125 ? 50.682 -4.803 27.080 1.00 35.50 125 ALA A N 1
ATOM 919 C CA . ALA A 1 125 ? 50.823 -4.914 28.541 1.00 35.50 125 ALA A CA 1
ATOM 920 C C . ALA A 1 125 ? 51.447 -3.743 29.331 1.00 35.50 125 ALA A C 1
ATOM 922 O O . ALA A 1 125 ? 52.564 -3.323 29.065 1.00 35.50 125 ALA A O 1
ATOM 923 N N . MET A 1 126 ? 50.776 -3.312 30.411 1.00 35.34 126 MET A N 1
ATOM 924 C CA . MET A 1 126 ? 51.162 -3.677 31.788 1.00 35.34 126 MET A CA 1
ATOM 925 C C . MET A 1 126 ? 50.166 -3.114 32.823 1.00 35.34 126 MET A C 1
ATOM 927 O O . MET A 1 126 ? 49.616 -2.027 32.674 1.00 35.34 126 MET A O 1
ATOM 931 N N . GLU A 1 127 ? 49.933 -3.919 33.856 1.00 39.69 127 GLU A N 1
ATOM 932 C CA . GLU A 1 127 ? 49.058 -3.751 35.021 1.00 39.69 127 GLU A CA 1
ATOM 933 C C . GLU A 1 127 ? 49.450 -2.558 35.933 1.00 39.69 127 GLU A C 1
ATOM 935 O O . GLU A 1 127 ? 50.605 -2.141 35.946 1.00 39.69 127 GLU A O 1
ATOM 940 N N . THR A 1 128 ? 48.562 -2.054 36.810 1.00 37.88 128 THR A N 1
ATOM 941 C CA . THR A 1 128 ? 48.388 -2.469 38.236 1.00 37.88 128 THR A CA 1
ATOM 942 C C . THR A 1 128 ? 47.829 -1.354 39.168 1.00 37.88 128 THR A C 1
ATOM 944 O O . THR A 1 128 ? 48.311 -0.230 39.139 1.00 37.88 128 THR A O 1
ATOM 947 N N . ARG A 1 129 ? 46.941 -1.776 40.102 1.00 46.91 129 ARG A N 1
ATOM 948 C CA . ARG A 1 129 ? 46.692 -1.335 41.520 1.00 46.91 129 ARG A CA 1
ATOM 949 C C . ARG A 1 129 ? 46.088 0.061 41.805 1.00 46.91 129 ARG A C 1
ATOM 951 O O . ARG A 1 129 ? 46.628 1.071 41.394 1.00 46.91 129 ARG A O 1
ATOM 958 N N . ILE A 1 130 ? 44.889 0.169 42.409 1.00 43.19 130 ILE A N 1
ATOM 959 C CA . ILE A 1 130 ? 44.446 -0.025 43.828 1.00 43.19 130 ILE A CA 1
ATOM 960 C C . ILE A 1 130 ? 44.990 1.030 44.815 1.00 43.19 130 ILE A C 1
ATOM 962 O O . ILE A 1 130 ? 46.177 0.983 45.105 1.00 43.19 130 ILE A O 1
ATOM 966 N N . THR A 1 131 ? 44.082 1.852 45.386 1.00 39.31 131 THR A N 1
ATOM 967 C CA . THR A 1 131 ? 43.884 2.263 46.820 1.00 39.31 131 THR A CA 1
ATOM 968 C C . THR A 1 131 ? 42.858 3.422 46.850 1.00 39.31 131 THR A C 1
ATOM 970 O O . THR A 1 131 ? 43.055 4.381 46.118 1.00 39.31 131 THR A O 1
ATOM 973 N N . SER A 1 132 ? 41.652 3.351 47.438 1.00 39.16 132 SER A N 1
ATOM 974 C CA . SER A 1 132 ? 41.198 3.288 48.852 1.00 39.16 132 SER A CA 1
ATOM 975 C C . SER A 1 132 ? 41.469 4.518 49.742 1.00 39.16 132 SER A C 1
ATOM 977 O O . SER A 1 132 ? 42.596 4.989 49.804 1.00 39.16 132 SER A O 1
ATOM 979 N N . MET A 1 133 ? 40.428 4.866 50.528 1.00 40.19 133 MET A N 1
ATOM 980 C CA . MET A 1 133 ? 40.332 5.696 51.759 1.00 40.19 133 MET A CA 1
ATOM 981 C C . MET A 1 133 ? 39.836 7.152 51.603 1.00 40.19 133 MET A C 1
ATOM 983 O O . MET A 1 133 ? 40.509 7.976 51.005 1.00 40.19 133 MET A O 1
ATOM 987 N N . THR A 1 134 ? 38.580 7.496 51.941 1.00 40.47 134 THR A N 1
ATOM 988 C CA . THR A 1 134 ? 37.876 7.688 53.247 1.00 40.47 134 THR A CA 1
ATOM 989 C C . THR A 1 134 ? 38.113 9.015 53.990 1.00 40.47 134 THR A C 1
ATOM 991 O O . THR A 1 134 ? 39.207 9.251 54.484 1.00 40.47 134 THR A O 1
ATOM 994 N N . VAL A 1 135 ? 36.977 9.702 54.232 1.00 39.53 135 VAL A N 1
ATOM 995 C CA . VAL A 1 135 ? 36.535 10.388 55.476 1.00 39.53 135 VAL A CA 1
ATOM 996 C C . VAL A 1 135 ? 37.102 11.788 55.771 1.00 39.53 135 VAL A C 1
ATOM 998 O O . VAL A 1 135 ? 38.305 11.975 55.835 1.00 39.53 135 VAL A O 1
ATOM 1001 N N . VAL A 1 136 ? 36.208 12.761 56.019 1.00 38.47 136 VAL A N 1
ATOM 1002 C CA . VAL A 1 136 ? 35.984 13.435 57.324 1.00 38.47 136 VAL A CA 1
ATOM 1003 C C . VAL A 1 136 ? 34.752 14.351 57.212 1.00 38.47 136 VAL A C 1
ATOM 1005 O O . VAL A 1 136 ? 34.668 15.215 56.346 1.00 38.47 136 VAL A O 1
ATOM 1008 N N . ALA A 1 137 ? 33.800 14.146 58.123 1.00 38.69 137 ALA A N 1
ATOM 1009 C CA . ALA A 1 137 ? 32.682 15.033 58.421 1.00 38.69 137 ALA A CA 1
ATOM 1010 C C . ALA A 1 137 ? 33.027 15.898 59.641 1.00 38.69 137 ALA A C 1
ATOM 1012 O O . ALA A 1 137 ? 33.560 15.342 60.599 1.00 38.69 137 ALA A O 1
ATOM 1013 N N . LEU A 1 138 ? 32.665 17.189 59.646 1.00 34.12 138 LEU A N 1
ATOM 1014 C CA . LEU A 1 138 ? 32.243 17.937 60.845 1.00 34.12 138 LEU A CA 1
ATOM 1015 C C . LEU A 1 138 ? 31.808 19.373 60.477 1.00 34.12 138 LEU A C 1
ATOM 1017 O O . LEU A 1 138 ? 32.606 20.118 59.919 1.00 34.12 138 LEU A O 1
ATOM 1021 N N . LEU A 1 139 ? 30.586 19.781 60.842 1.00 35.91 139 LEU A N 1
ATOM 1022 C CA . LEU A 1 139 ? 30.305 20.841 61.833 1.00 35.91 139 LEU A CA 1
ATOM 1023 C C . LEU A 1 139 ? 28.858 21.352 61.741 1.00 35.91 139 LEU A C 1
ATOM 1025 O O . LEU A 1 139 ? 28.295 21.563 60.672 1.00 35.91 139 LEU A O 1
ATOM 1029 N N . LEU A 1 140 ? 28.282 21.522 62.927 1.00 41.47 140 LEU A N 1
ATOM 1030 C CA . LEU A 1 140 ? 26.898 21.856 63.241 1.00 41.47 140 LEU A CA 1
ATOM 1031 C C . LEU A 1 140 ? 26.808 23.315 63.726 1.00 41.47 140 LEU A C 1
ATOM 1033 O O . LEU A 1 140 ? 27.722 23.790 64.400 1.00 41.47 140 LEU A O 1
ATOM 1037 N N . SER A 1 141 ? 25.630 23.911 63.500 1.00 37.34 141 SER A N 1
ATOM 1038 C CA . SER A 1 141 ? 25.006 25.030 64.235 1.00 37.34 141 SER A CA 1
ATOM 1039 C C . SER A 1 141 ? 25.389 26.468 63.858 1.00 37.34 141 SER A C 1
ATOM 1041 O O . SER A 1 141 ? 26.532 26.877 64.010 1.00 37.34 141 SER A O 1
ATOM 1043 N N . ILE A 1 142 ? 24.385 27.283 63.500 1.00 48.16 142 ILE A N 1
ATOM 1044 C CA . ILE A 1 142 ? 23.787 28.335 64.355 1.00 48.16 142 ILE A CA 1
ATOM 1045 C C . ILE A 1 142 ? 22.478 28.836 63.706 1.00 48.16 142 ILE A C 1
ATOM 1047 O O . ILE A 1 142 ? 22.327 28.879 62.489 1.00 48.16 142 ILE A O 1
ATOM 1051 N N . ALA A 1 143 ? 21.525 29.161 64.577 1.00 44.31 143 ALA A N 1
ATOM 1052 C CA . ALA A 1 143 ? 20.160 29.600 64.334 1.00 44.31 143 ALA A CA 1
ATOM 1053 C C . ALA A 1 143 ? 20.013 30.929 63.569 1.00 44.31 143 ALA A C 1
ATOM 1055 O O . ALA A 1 143 ? 20.767 31.873 63.793 1.00 44.31 143 ALA A O 1
ATOM 1056 N N . ALA A 1 144 ? 18.929 31.040 62.797 1.00 39.78 144 ALA A N 1
ATOM 1057 C CA . ALA A 1 144 ? 18.321 32.319 62.444 1.00 39.78 144 ALA A CA 1
ATOM 1058 C C . ALA A 1 144 ? 16.788 32.189 62.433 1.00 39.78 144 ALA A C 1
ATOM 1060 O O . ALA A 1 144 ? 16.200 31.548 61.565 1.00 39.78 144 ALA A O 1
ATOM 1061 N N . CYS A 1 145 ? 16.148 32.807 63.427 1.00 44.56 145 CYS A N 1
ATOM 1062 C CA . CYS A 1 145 ? 14.734 33.155 63.394 1.00 44.56 145 CYS A CA 1
ATOM 1063 C C . CYS A 1 145 ? 14.525 34.271 62.363 1.00 44.56 145 CYS A C 1
ATOM 1065 O O . CYS A 1 145 ? 15.156 35.319 62.479 1.00 44.56 145 CYS A O 1
ATOM 1067 N N . SER A 1 146 ? 13.603 34.098 61.414 1.00 42.91 146 SER A N 1
ATOM 1068 C CA . SER A 1 146 ? 13.051 35.221 60.651 1.00 42.91 146 SER A CA 1
ATOM 1069 C C . SER A 1 146 ? 11.637 34.908 60.161 1.00 42.91 146 SER A C 1
ATOM 1071 O O . SER A 1 146 ? 11.438 34.136 59.232 1.00 42.91 146 SER A O 1
ATOM 1073 N N . THR A 1 147 ? 10.667 35.511 60.850 1.00 40.09 147 THR A N 1
ATOM 1074 C CA . THR A 1 147 ? 9.396 36.073 60.349 1.00 40.09 147 THR A CA 1
ATOM 1075 C C . THR A 1 147 ? 8.715 35.395 59.150 1.00 40.09 147 THR A C 1
ATOM 1077 O O . THR A 1 147 ? 9.055 35.645 57.994 1.00 40.09 147 THR A O 1
ATOM 1080 N N . GLN A 1 148 ? 7.648 34.643 59.434 1.00 38.91 148 GLN A N 1
ATOM 1081 C CA . GLN A 1 148 ? 6.668 34.201 58.440 1.00 38.91 148 GLN A CA 1
ATOM 1082 C C . GLN A 1 148 ? 5.884 35.399 57.878 1.00 38.91 148 GLN A C 1
ATOM 1084 O O . GLN A 1 148 ? 5.234 36.139 58.618 1.00 38.91 148 GLN A O 1
ATOM 1089 N N . LYS A 1 149 ? 5.939 35.558 56.554 1.00 41.28 149 LYS A N 1
ATOM 1090 C CA . LYS A 1 149 ? 5.024 36.375 55.749 1.00 41.28 149 LYS A CA 1
ATOM 1091 C C . LYS A 1 149 ? 3.763 35.529 55.466 1.00 41.28 149 LYS A C 1
ATOM 1093 O O . LYS A 1 149 ? 3.927 34.342 55.182 1.00 41.28 149 LYS A O 1
ATOM 1098 N N . PRO A 1 150 ? 2.531 36.064 55.556 1.00 42.47 150 PRO A N 1
ATOM 1099 C CA . PRO A 1 150 ? 1.322 35.281 55.285 1.00 42.47 150 PRO A CA 1
ATOM 1100 C C . PRO A 1 150 ? 1.261 34.872 53.802 1.00 42.47 150 PRO A C 1
ATOM 1102 O O . PRO A 1 150 ? 1.702 35.660 52.960 1.00 42.47 150 PRO A O 1
ATOM 1105 N N . PRO A 1 151 ? 0.729 33.682 53.465 1.00 40.41 151 PRO A N 1
ATOM 1106 C CA . PRO A 1 151 ? 0.679 33.214 52.089 1.00 40.41 151 PRO A CA 1
ATOM 1107 C C . PRO A 1 151 ? -0.374 33.993 51.298 1.00 40.41 151 PRO A C 1
ATOM 1109 O O . PRO A 1 151 ? -1.540 34.088 51.680 1.00 40.41 151 PRO A O 1
ATOM 1112 N N . GLU A 1 152 ? 0.081 34.556 50.189 1.00 36.53 152 GLU A N 1
ATOM 1113 C CA . GLU A 1 152 ? -0.731 35.146 49.137 1.00 36.53 152 GLU A CA 1
ATOM 1114 C C . GLU A 1 152 ? -1.433 34.011 48.380 1.00 36.53 152 GLU A C 1
ATOM 1116 O O . GLU A 1 152 ? -0.816 32.998 48.045 1.00 36.53 152 GLU A O 1
ATOM 1121 N N . ALA A 1 153 ? -2.744 34.149 48.192 1.00 44.81 153 ALA A N 1
ATOM 1122 C CA . ALA A 1 153 ? -3.585 33.157 47.543 1.00 44.81 153 ALA A CA 1
ATOM 1123 C C . ALA A 1 153 ? -3.119 32.935 46.098 1.00 44.81 153 ALA A C 1
ATOM 1125 O O . ALA A 1 153 ? -3.308 33.793 45.236 1.00 44.81 153 ALA A O 1
ATOM 1126 N N . GLN A 1 154 ? -2.521 31.774 45.835 1.00 39.81 154 GLN A N 1
ATOM 1127 C CA . GLN A 1 154 ? -2.273 31.322 44.476 1.00 39.81 154 GLN A CA 1
ATOM 1128 C C . GLN A 1 154 ? -3.577 30.773 43.907 1.00 39.81 154 GLN A C 1
ATOM 1130 O O . GLN A 1 154 ? -4.113 29.766 44.372 1.00 39.81 154 GLN A O 1
ATOM 1135 N N . VAL A 1 155 ? -4.094 31.486 42.909 1.00 42.50 155 VAL A N 1
ATOM 1136 C CA . VAL A 1 155 ? -5.059 30.962 41.948 1.00 42.50 155 VAL A CA 1
ATOM 1137 C C . VAL A 1 155 ? -4.402 29.735 41.330 1.00 42.50 155 VAL A C 1
ATOM 1139 O O . VAL A 1 155 ? -3.379 29.857 40.662 1.00 42.50 155 VAL A O 1
ATOM 1142 N N . GLY A 1 156 ? -4.938 28.556 41.640 1.00 35.38 156 GLY A N 1
ATOM 1143 C CA . GLY A 1 156 ? -4.459 27.303 41.082 1.00 35.38 156 GLY A CA 1
ATOM 1144 C C . GLY A 1 156 ? -4.642 27.324 39.574 1.00 35.38 156 GLY A C 1
ATOM 1145 O O . GLY A 1 156 ? -5.751 27.129 39.079 1.00 35.38 156 GLY A O 1
ATOM 1146 N N . GLU A 1 157 ? -3.548 27.547 38.848 1.00 39.03 157 GLU A N 1
ATOM 1147 C CA . GLU A 1 157 ? -3.397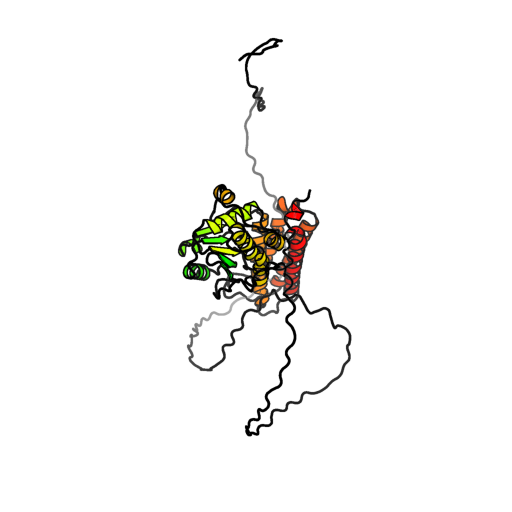 26.979 37.519 1.00 39.03 157 GLU A CA 1
ATOM 1148 C C . GLU A 1 157 ? -3.673 25.489 37.661 1.00 39.03 157 GLU A C 1
ATOM 1150 O O . GLU A 1 157 ? -3.017 24.773 38.422 1.00 39.03 157 GLU A O 1
ATOM 1155 N N . THR A 1 158 ? -4.731 25.054 36.985 1.00 40.12 158 THR A N 1
ATOM 1156 C CA . THR A 1 158 ? -5.051 23.644 36.842 1.00 40.12 158 THR A CA 1
ATOM 1157 C C . THR A 1 158 ? -3.842 23.009 36.176 1.00 40.12 158 THR A C 1
ATOM 1159 O O . THR A 1 158 ? -3.594 23.222 34.993 1.00 40.12 158 THR A O 1
ATOM 1162 N N . GLN A 1 159 ? -3.048 22.310 36.983 1.00 38.56 159 GLN A N 1
ATOM 1163 C CA . GLN A 1 159 ? -1.963 21.459 36.536 1.00 38.56 159 GLN A CA 1
ATOM 1164 C C . GLN A 1 159 ? -2.579 20.445 35.574 1.00 38.56 159 GLN A C 1
ATOM 1166 O O . GLN A 1 159 ? -3.282 19.523 35.991 1.00 38.56 159 GLN A O 1
ATOM 1171 N N . VAL A 1 160 ? -2.372 20.674 34.279 1.00 43.19 160 VAL A N 1
ATOM 1172 C CA . VAL A 1 160 ? -2.543 19.653 33.251 1.00 43.19 160 VAL A CA 1
ATOM 1173 C C . VAL A 1 160 ? -1.575 18.546 33.647 1.00 43.19 160 VAL A C 1
ATOM 1175 O O . VAL A 1 160 ? -0.371 18.769 33.707 1.00 43.19 160 VAL A O 1
ATOM 1178 N N . SER A 1 161 ? -2.117 17.409 34.068 1.00 41.72 161 SER A N 1
ATOM 1179 C CA . SER A 1 161 ? -1.341 16.303 34.616 1.00 41.72 161 SER A CA 1
ATOM 1180 C C . SER A 1 161 ? -0.305 15.797 33.611 1.00 41.72 161 SER A C 1
ATOM 1182 O O . SER A 1 161 ? -0.667 15.528 32.466 1.00 41.72 161 SER A O 1
ATOM 1184 N N . ASP A 1 162 ? 0.913 15.539 34.091 1.00 42.44 162 ASP A N 1
ATOM 1185 C CA . ASP A 1 162 ? 2.032 14.805 33.462 1.00 42.44 162 ASP A CA 1
ATOM 1186 C C . ASP A 1 162 ? 1.698 13.342 33.047 1.00 42.44 162 ASP A C 1
ATOM 1188 O O . ASP A 1 162 ? 2.560 12.471 33.008 1.00 42.44 162 ASP A O 1
ATOM 1192 N N . ALA A 1 163 ? 0.438 13.014 32.746 1.00 45.72 163 ALA A N 1
ATOM 1193 C CA . ALA A 1 163 ? -0.003 11.674 32.343 1.00 45.72 163 ALA A CA 1
ATOM 1194 C C . ALA A 1 163 ? 0.044 11.440 30.816 1.00 45.72 163 ALA A C 1
ATOM 1196 O O . ALA A 1 163 ? -0.246 10.337 30.360 1.00 45.72 163 ALA A O 1
ATOM 1197 N N . ALA A 1 164 ? 0.414 12.462 30.034 1.00 46.72 164 ALA A N 1
ATOM 1198 C CA . ALA A 1 164 ? 0.636 12.383 28.586 1.00 46.72 164 ALA A CA 1
ATOM 1199 C C . ALA A 1 164 ? 2.105 12.066 28.203 1.00 46.72 164 ALA A C 1
ATOM 1201 O O . ALA A 1 164 ? 2.463 12.090 27.028 1.00 46.72 164 ALA A O 1
ATOM 1202 N N . GLU A 1 165 ? 2.964 11.732 29.172 1.00 50.31 165 GLU A N 1
ATOM 1203 C CA . GLU A 1 165 ? 4.237 11.032 28.943 1.00 50.31 165 GLU A CA 1
ATOM 1204 C C . GLU A 1 165 ? 3.963 9.513 29.025 1.00 50.31 165 GLU A C 1
ATOM 1206 O O . GLU A 1 165 ? 3.530 9.022 30.058 1.00 50.31 165 GLU A O 1
ATOM 1211 N N . SER A 1 166 ? 4.160 8.625 28.050 1.00 72.00 166 SER A N 1
ATOM 1212 C CA . SER A 1 166 ? 4.772 8.652 26.719 1.00 72.00 166 SER A CA 1
ATOM 1213 C C . SER A 1 166 ? 4.186 7.470 25.919 1.00 72.00 166 SER A C 1
ATOM 1215 O O . SER A 1 166 ? 4.837 6.448 25.696 1.00 72.00 166 SER A O 1
ATOM 1217 N N . TRP A 1 167 ? 2.901 7.534 25.556 1.00 91.94 167 TRP A N 1
ATOM 1218 C CA . TRP A 1 167 ? 2.318 6.459 24.748 1.00 91.94 167 TRP A CA 1
ATOM 1219 C C . TRP A 1 167 ? 2.990 6.412 23.368 1.00 91.94 167 TRP A C 1
ATOM 1221 O O . TRP A 1 167 ? 3.162 7.440 22.712 1.00 91.94 167 TRP A O 1
ATOM 1231 N N . SER A 1 168 ? 3.362 5.213 22.918 1.00 92.88 168 SER A N 1
ATOM 1232 C CA . SER A 1 168 ? 3.856 4.981 21.562 1.00 92.88 168 SER A CA 1
ATOM 1233 C C . SER A 1 168 ? 3.348 3.645 21.006 1.00 92.88 168 SER A C 1
ATOM 1235 O O . SER A 1 168 ? 3.093 2.715 21.782 1.00 92.88 168 SER A O 1
ATOM 1237 N N . PRO A 1 169 ? 3.202 3.529 19.672 1.00 97.00 169 PRO A N 1
ATOM 1238 C CA . PRO A 1 169 ? 2.916 2.256 19.022 1.00 97.00 169 PRO A CA 1
ATOM 1239 C C . PRO A 1 169 ? 3.950 1.191 19.395 1.00 97.00 169 PRO A C 1
ATOM 1241 O O . PRO A 1 169 ? 5.156 1.419 19.295 1.00 97.00 169 PRO A O 1
ATOM 1244 N N . GLN A 1 170 ? 3.488 0.005 19.790 1.00 97.75 170 GLN A N 1
ATOM 1245 C CA . GLN A 1 170 ? 4.377 -1.091 20.176 1.00 97.75 170 GLN A CA 1
ATOM 1246 C C . GLN A 1 170 ? 4.679 -1.975 18.970 1.00 97.75 170 GLN A C 1
ATOM 1248 O O . GLN A 1 170 ? 3.760 -2.571 18.409 1.00 97.75 170 GLN A O 1
ATOM 1253 N N . ALA A 1 171 ? 5.951 -2.078 18.585 1.00 97.75 171 ALA A N 1
ATOM 1254 C CA . ALA A 1 171 ? 6.372 -2.973 17.510 1.00 97.75 171 ALA A CA 1
ATOM 1255 C C . ALA A 1 171 ? 5.993 -4.428 17.829 1.00 97.75 171 ALA A C 1
ATOM 1257 O O . ALA A 1 171 ? 6.140 -4.892 18.964 1.00 97.75 171 ALA A O 1
ATOM 1258 N N . ILE A 1 172 ? 5.504 -5.141 16.822 1.00 97.69 172 ILE A N 1
ATOM 1259 C CA . ILE A 1 172 ? 5.248 -6.575 16.875 1.00 97.69 172 ILE A CA 1
ATOM 1260 C C . ILE A 1 172 ? 6.367 -7.255 16.097 1.00 97.69 172 ILE A C 1
ATOM 1262 O O . ILE A 1 172 ? 6.428 -7.157 14.877 1.00 97.69 172 ILE A O 1
ATOM 1266 N N . ASP A 1 173 ? 7.245 -7.939 16.823 1.00 94.75 173 ASP A N 1
ATOM 1267 C CA . ASP A 1 173 ? 8.364 -8.676 16.242 1.00 94.75 173 ASP A CA 1
ATOM 1268 C C . ASP A 1 173 ? 7.878 -10.031 15.714 1.00 94.75 173 ASP A C 1
ATOM 1270 O O . ASP A 1 173 ? 7.753 -11.013 16.455 1.00 94.75 173 ASP A O 1
ATOM 1274 N N . ARG A 1 174 ? 7.476 -10.033 14.442 1.00 96.06 174 ARG A N 1
ATOM 1275 C CA . ARG A 1 174 ? 6.963 -11.190 13.711 1.00 96.06 174 ARG A CA 1
ATOM 1276 C C . ARG A 1 174 ? 7.521 -11.162 12.283 1.00 96.06 174 ARG A C 1
ATOM 1278 O O . ARG A 1 174 ? 7.299 -10.169 11.592 1.00 96.06 174 ARG A O 1
ATOM 1285 N N . PRO A 1 175 ? 8.255 -12.200 11.847 1.00 95.50 175 PRO A N 1
ATOM 1286 C CA . PRO A 1 175 ? 8.991 -12.176 10.585 1.00 95.50 175 PRO A CA 1
ATOM 1287 C C . PRO A 1 175 ? 8.108 -12.050 9.342 1.00 95.50 175 PRO A C 1
ATOM 1289 O O . PRO A 1 175 ? 8.600 -11.541 8.345 1.00 95.50 175 PRO A O 1
ATOM 1292 N N . HIS A 1 176 ? 6.840 -12.472 9.397 1.00 97.25 176 HIS A N 1
ATOM 1293 C CA . HIS A 1 176 ? 5.928 -12.458 8.246 1.00 97.25 176 HIS A CA 1
ATOM 1294 C C . HIS A 1 176 ? 4.858 -11.359 8.339 1.00 97.25 176 HIS A C 1
ATOM 1296 O O . HIS A 1 176 ? 3.858 -11.390 7.618 1.00 97.25 176 HIS A O 1
ATOM 1302 N N . LEU A 1 177 ? 5.032 -10.406 9.266 1.00 97.50 177 LEU A N 1
ATOM 1303 C CA . LEU A 1 177 ? 4.150 -9.256 9.465 1.00 97.50 177 LEU A CA 1
ATOM 1304 C C . LEU A 1 177 ? 4.951 -7.955 9.335 1.00 97.50 177 LEU A C 1
ATOM 1306 O O . LEU A 1 177 ? 5.305 -7.339 10.350 1.00 97.50 177 LEU A O 1
ATOM 1310 N N . PRO A 1 178 ? 5.230 -7.507 8.101 1.00 96.88 178 PRO A N 1
ATOM 1311 C CA . PRO A 1 178 ? 6.053 -6.332 7.869 1.00 96.88 178 PRO A CA 1
ATOM 1312 C C . PRO A 1 178 ? 5.460 -5.092 8.545 1.00 96.88 178 PRO A C 1
ATOM 1314 O O . PRO A 1 178 ? 4.256 -4.837 8.493 1.00 96.88 178 PRO A O 1
ATOM 1317 N N . ASN A 1 179 ? 6.321 -4.301 9.187 1.00 97.94 179 ASN A N 1
ATOM 1318 C CA . ASN A 1 179 ? 5.979 -3.015 9.804 1.00 97.94 179 ASN A CA 1
ATOM 1319 C C . ASN A 1 179 ? 4.772 -3.061 10.771 1.00 97.94 179 ASN A C 1
ATOM 1321 O O . ASN A 1 179 ? 3.962 -2.131 10.806 1.00 97.94 179 ASN A O 1
ATOM 1325 N N . ALA A 1 180 ? 4.614 -4.154 11.524 1.00 98.44 180 ALA A N 1
ATOM 1326 C CA . ALA A 1 180 ? 3.477 -4.342 12.416 1.00 98.44 180 ALA A CA 1
ATOM 1327 C C . ALA A 1 180 ? 3.638 -3.591 13.752 1.00 98.44 180 ALA A C 1
ATOM 1329 O O . ALA A 1 180 ? 4.585 -3.812 14.506 1.00 98.44 180 ALA A O 1
ATOM 1330 N N . TYR A 1 181 ? 2.656 -2.754 14.093 1.00 98.56 181 TYR A N 1
ATOM 1331 C CA . TYR A 1 181 ? 2.591 -1.996 15.341 1.00 98.56 181 TYR A CA 1
ATOM 1332 C C . TYR A 1 181 ? 1.225 -2.127 16.010 1.00 98.56 181 TYR A C 1
ATOM 1334 O O . TYR A 1 181 ? 0.179 -1.858 15.416 1.00 98.56 181 TYR A O 1
ATOM 1342 N N . ARG A 1 182 ? 1.223 -2.481 17.294 1.00 98.56 182 ARG A N 1
ATOM 1343 C CA . ARG A 1 182 ? 0.035 -2.462 18.146 1.00 98.56 182 ARG A CA 1
ATOM 1344 C C . ARG A 1 182 ? -0.246 -1.036 18.610 1.00 98.56 182 ARG A C 1
ATOM 1346 O O . ARG A 1 182 ? 0.573 -0.439 19.306 1.00 98.56 182 ARG A O 1
ATOM 1353 N N . LEU A 1 183 ? -1.425 -0.524 18.256 1.00 98.31 183 LEU A N 1
ATOM 1354 C CA . LEU A 1 183 ? -1.901 0.806 18.664 1.00 98.31 183 LEU A CA 1
ATOM 1355 C C . LEU A 1 183 ? -2.833 0.722 19.879 1.00 98.31 183 LEU A C 1
ATOM 1357 O O . LEU A 1 183 ? -2.883 1.588 20.740 1.00 98.31 183 LEU A O 1
ATOM 1361 N N . HIS A 1 184 ? -3.581 -0.366 19.972 1.00 98.25 184 HIS A N 1
ATOM 1362 C CA . HIS A 1 184 ? -4.502 -0.627 21.066 1.00 98.25 184 HIS A C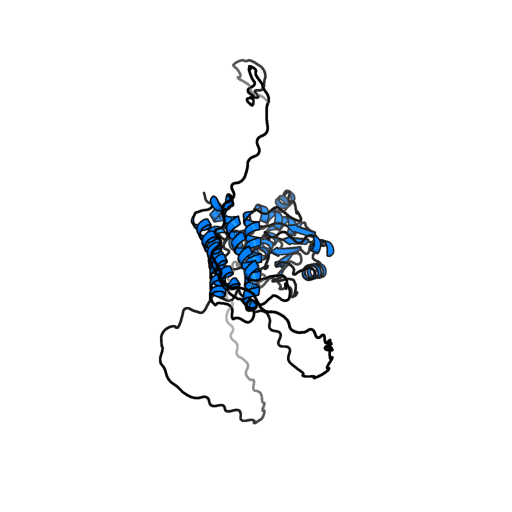A 1
ATOM 1363 C C . HIS A 1 184 ? -4.552 -2.147 21.274 1.00 98.25 184 HIS A C 1
ATOM 1365 O O . HIS A 1 184 ? -4.287 -2.890 20.324 1.00 98.25 184 HIS A O 1
ATOM 1371 N N . PRO A 1 185 ? -4.929 -2.680 22.452 1.00 97.81 185 PRO A N 1
ATOM 1372 C CA . PRO A 1 185 ? -5.168 -4.118 22.606 1.00 97.8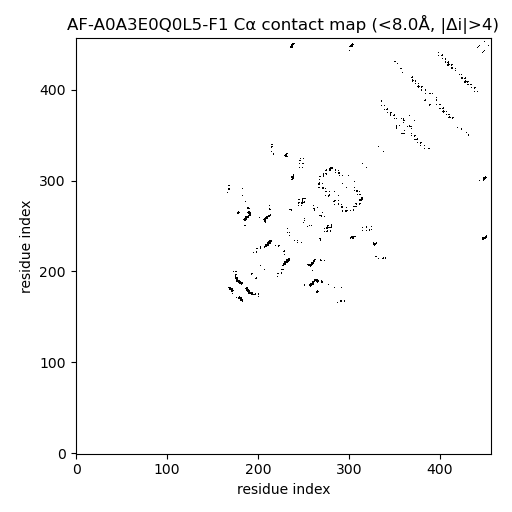1 185 PRO A CA 1
ATOM 1373 C C . PRO A 1 185 ? -6.059 -4.724 21.505 1.00 97.81 185 PRO A C 1
ATOM 1375 O O . PRO A 1 185 ? -5.849 -5.869 21.108 1.00 97.81 185 PRO A O 1
ATOM 1378 N N . LYS A 1 186 ? -6.995 -3.928 20.963 1.00 98.12 186 LYS A N 1
ATOM 1379 C CA . LYS A 1 186 ? -7.894 -4.301 19.858 1.00 98.12 186 LYS A CA 1
ATOM 1380 C C . LYS A 1 186 ? -7.343 -4.029 18.449 1.00 98.12 186 LYS A C 1
ATOM 1382 O O . LYS A 1 186 ? -7.869 -4.629 17.525 1.00 98.12 186 LYS A O 1
ATOM 1387 N N . VAL A 1 187 ? -6.340 -3.170 18.245 1.00 98.75 187 VAL A N 1
ATOM 1388 C CA . VAL A 1 187 ? -5.941 -2.720 16.892 1.00 98.75 187 VAL A CA 1
ATOM 1389 C C . VAL A 1 187 ? -4.437 -2.804 16.674 1.00 98.75 187 VAL A C 1
ATOM 1391 O O . VAL A 1 187 ? -3.639 -2.294 17.465 1.00 98.75 187 VAL A O 1
ATOM 1394 N N . ILE A 1 188 ? -4.072 -3.419 15.555 1.00 98.81 188 ILE A N 1
ATOM 1395 C CA . ILE A 1 188 ? -2.719 -3.527 15.023 1.00 98.81 188 ILE A CA 1
ATOM 1396 C C . ILE A 1 188 ? -2.729 -2.922 13.612 1.00 98.81 188 ILE A C 1
ATOM 1398 O O . ILE A 1 188 ? -3.638 -3.203 12.837 1.00 98.81 188 ILE A O 1
ATOM 1402 N N . SER A 1 189 ? -1.735 -2.098 13.290 1.00 98.75 189 SER A N 1
ATOM 1403 C CA . SER A 1 189 ? -1.448 -1.618 11.931 1.00 98.75 189 SER A CA 1
ATOM 1404 C C . SER A 1 189 ? -0.244 -2.373 11.380 1.00 98.75 189 SER A C 1
ATOM 1406 O O . SER A 1 189 ? 0.693 -2.595 12.138 1.00 98.75 189 SER A O 1
ATOM 1408 N N . GLY A 1 190 ? -0.211 -2.705 10.092 1.00 98.31 190 GLY A N 1
ATOM 1409 C CA . GLY A 1 190 ? 0.971 -3.307 9.470 1.00 98.31 190 GLY A CA 1
ATOM 1410 C C . GLY A 1 190 ? 0.896 -3.412 7.950 1.00 98.31 190 GLY A C 1
ATOM 1411 O O . GLY A 1 190 ? 0.076 -2.757 7.307 1.00 98.31 190 GLY A O 1
ATOM 1412 N N . GLY A 1 191 ? 1.828 -4.150 7.358 1.00 97.88 191 GLY A N 1
ATOM 1413 C CA . GLY A 1 191 ? 1.874 -4.438 5.928 1.00 97.88 191 GLY A CA 1
ATOM 1414 C C . GLY A 1 191 ? 1.105 -5.697 5.556 1.00 97.88 191 GLY A C 1
ATOM 1415 O O . GLY A 1 191 ? 0.449 -6.320 6.389 1.00 97.88 191 GLY A O 1
ATOM 1416 N N . LEU A 1 192 ? 1.140 -6.043 4.275 1.00 97.12 192 LEU A N 1
ATOM 1417 C CA . LEU A 1 192 ? 0.513 -7.253 3.773 1.00 97.12 192 LEU A CA 1
ATOM 1418 C C . LEU A 1 192 ? 1.154 -8.458 4.481 1.00 97.12 192 LEU A C 1
ATOM 1420 O O . LEU A 1 192 ? 2.379 -8.524 4.510 1.00 97.12 192 LEU A O 1
ATOM 1424 N N . PRO A 1 193 ? 0.373 -9.383 5.069 1.00 97.25 193 PRO A N 1
ATOM 1425 C CA . PRO A 1 193 ? 0.939 -10.596 5.646 1.00 97.25 193 PRO A CA 1
ATOM 1426 C C . PRO A 1 193 ? 1.649 -11.419 4.568 1.00 97.25 193 PRO A C 1
ATOM 1428 O O . PRO A 1 193 ? 1.078 -11.655 3.500 1.00 97.25 193 PRO A O 1
ATOM 1431 N N . ASP A 1 194 ? 2.866 -11.871 4.858 1.00 94.25 194 ASP A N 1
ATOM 1432 C CA . ASP A 1 194 ? 3.681 -12.594 3.884 1.00 94.25 194 ASP A CA 1
ATOM 1433 C C . ASP A 1 194 ? 3.210 -14.046 3.770 1.00 94.25 194 ASP A C 1
ATOM 1435 O O . ASP A 1 194 ? 3.441 -14.867 4.663 1.00 94.25 194 ASP A O 1
ATOM 1439 N N . GLY A 1 195 ? 2.533 -14.363 2.665 1.00 91.31 195 GLY A N 1
ATOM 1440 C CA . GLY A 1 195 ? 2.087 -15.721 2.356 1.00 91.31 195 GLY A CA 1
ATOM 1441 C C . GLY A 1 195 ? 1.176 -16.340 3.424 1.00 91.31 195 GLY A C 1
ATOM 1442 O O . GLY A 1 195 ? 0.505 -15.652 4.196 1.00 91.31 195 GLY A O 1
ATOM 1443 N N . GLU A 1 196 ? 1.136 -17.674 3.467 1.00 94.19 196 GLU A N 1
ATOM 1444 C CA . GLU A 1 196 ? 0.335 -18.407 4.457 1.00 94.19 196 GLU A CA 1
ATOM 1445 C C . GLU A 1 196 ? 0.885 -18.224 5.881 1.00 94.19 196 GLU A C 1
ATOM 1447 O O . GLU A 1 196 ? 0.130 -18.170 6.857 1.00 94.19 196 GLU A O 1
ATOM 1452 N N . GLU A 1 197 ? 2.202 -18.084 6.011 1.00 96.44 197 GLU A N 1
ATOM 1453 C CA . GLU A 1 197 ? 2.903 -17.881 7.270 1.00 96.44 197 GLU A CA 1
ATOM 1454 C C . GLU A 1 197 ? 2.457 -16.597 7.976 1.00 96.44 197 GLU A C 1
ATOM 1456 O O . GLU A 1 197 ? 2.198 -16.639 9.181 1.00 96.44 197 GLU A O 1
ATOM 1461 N N . GLY A 1 198 ? 2.282 -15.493 7.246 1.00 97.62 198 GLY A N 1
ATOM 1462 C CA . GLY A 1 198 ? 1.770 -14.239 7.796 1.00 97.62 198 GLY A CA 1
ATOM 1463 C C . GLY A 1 198 ? 0.362 -14.393 8.375 1.00 97.62 198 GLY A C 1
ATOM 1464 O O . GLY A 1 198 ? 0.099 -13.991 9.512 1.00 97.62 198 GLY A O 1
ATOM 1465 N N . PHE A 1 199 ? -0.551 -15.055 7.657 1.00 98.06 199 PHE A N 1
ATOM 1466 C CA . PHE A 1 199 ? -1.901 -15.317 8.175 1.00 98.06 199 PHE A CA 1
ATOM 1467 C C . PHE A 1 199 ? -1.899 -16.249 9.395 1.00 98.06 199 PHE A C 1
ATOM 1469 O O . PHE A 1 199 ? -2.678 -16.042 10.333 1.00 98.06 199 PHE A O 1
ATOM 1476 N N . ARG A 1 200 ? -0.991 -17.233 9.441 1.00 97.88 200 ARG A N 1
ATOM 1477 C CA . ARG A 1 200 ? -0.779 -18.061 10.638 1.00 97.88 200 ARG A CA 1
ATOM 1478 C C . ARG A 1 200 ? -0.364 -17.206 11.835 1.00 97.88 200 ARG A C 1
ATOM 1480 O O . ARG A 1 200 ? -0.952 -17.350 12.907 1.00 97.88 200 ARG A O 1
ATOM 1487 N N . GLU A 1 201 ? 0.598 -16.301 11.661 1.00 98.25 201 GLU A N 1
ATOM 1488 C CA . GLU A 1 201 ? 1.064 -15.412 12.731 1.00 98.25 201 GLU A CA 1
ATOM 1489 C C . GLU A 1 201 ? -0.042 -14.481 13.239 1.00 98.25 201 GLU A C 1
ATOM 1491 O O . GLU A 1 201 ? -0.175 -14.292 14.450 1.00 98.25 201 GLU A O 1
ATOM 1496 N N . LEU A 1 202 ? -0.900 -13.961 12.353 1.00 98.44 202 LEU A N 1
ATOM 1497 C CA . LEU A 1 202 ? -2.083 -13.194 12.762 1.00 98.44 202 LEU A CA 1
ATOM 1498 C C . LEU A 1 202 ? -3.022 -14.022 13.646 1.00 98.44 202 LEU A C 1
ATOM 1500 O O . LEU A 1 202 ? -3.449 -13.554 14.707 1.00 98.44 202 LEU A O 1
ATOM 1504 N N . SER A 1 203 ? -3.311 -15.264 13.252 1.00 97.81 203 SER A N 1
ATOM 1505 C CA . SER A 1 203 ? -4.135 -16.174 14.053 1.00 97.81 203 SER A CA 1
ATOM 1506 C C . SER A 1 203 ? -3.499 -16.475 15.419 1.00 97.81 203 SER A C 1
ATOM 1508 O O . SER A 1 203 ? -4.196 -16.474 16.435 1.00 97.81 203 SER A O 1
ATOM 1510 N N . GLU A 1 204 ? -2.181 -16.684 15.485 1.00 97.81 204 GLU A N 1
ATOM 1511 C CA . GLU A 1 204 ? -1.440 -16.885 16.744 1.00 97.81 204 GLU A CA 1
ATOM 1512 C C . GLU A 1 204 ? -1.463 -15.653 17.659 1.00 97.81 204 GLU A C 1
ATOM 1514 O O . GLU A 1 204 ? -1.521 -15.787 18.882 1.00 97.81 204 GLU A O 1
ATOM 1519 N N . LEU A 1 205 ? -1.464 -14.447 17.083 1.00 97.75 205 LEU A N 1
ATOM 1520 C CA . LEU A 1 205 ? -1.675 -13.189 17.809 1.00 97.75 205 LEU A CA 1
ATOM 1521 C C . LEU A 1 205 ? -3.129 -13.010 18.284 1.00 97.75 205 LEU A C 1
ATOM 1523 O O . LEU A 1 205 ? -3.443 -12.024 18.956 1.00 97.75 205 LEU A O 1
ATOM 1527 N N . GLY A 1 206 ? -4.011 -13.952 17.945 1.00 98.12 206 GLY A N 1
ATOM 1528 C CA . GLY A 1 206 ? -5.419 -13.963 18.314 1.00 98.12 206 GLY A CA 1
ATOM 1529 C C . GLY A 1 206 ? -6.297 -13.074 17.440 1.00 98.12 206 GLY A C 1
ATOM 1530 O O . GLY A 1 206 ? -7.475 -12.932 17.771 1.00 98.12 206 GLY A O 1
ATOM 1531 N N . VAL A 1 207 ? -5.756 -12.496 16.358 1.00 98.69 207 VAL A N 1
ATOM 1532 C CA . VAL A 1 207 ? -6.500 -11.637 15.426 1.00 98.69 207 VAL A CA 1
ATOM 1533 C C . VAL A 1 207 ? -7.741 -12.376 14.934 1.00 98.69 207 VAL A C 1
ATOM 1535 O O . VAL A 1 207 ? -7.716 -13.581 14.694 1.00 98.69 207 VAL A O 1
ATOM 1538 N N . LYS A 1 208 ? -8.854 -11.650 14.840 1.00 98.62 208 LYS A N 1
ATOM 1539 C CA . LYS A 1 208 ? -10.141 -12.179 14.366 1.00 98.62 208 LYS A CA 1
ATOM 1540 C C . LYS A 1 208 ? -10.584 -11.549 13.057 1.00 98.62 208 LYS A C 1
ATOM 1542 O O . LYS A 1 208 ? -11.257 -12.214 12.275 1.00 98.62 208 LYS A O 1
ATOM 1547 N N . THR A 1 209 ? -10.182 -10.302 12.822 1.00 98.75 209 THR A N 1
ATOM 1548 C CA . THR A 1 209 ? -10.520 -9.559 11.609 1.00 98.75 209 THR A CA 1
ATOM 1549 C C . THR A 1 209 ? -9.270 -8.928 11.006 1.00 98.75 209 THR A C 1
ATOM 1551 O O . THR A 1 209 ? -8.502 -8.272 11.708 1.00 98.75 209 THR A O 1
ATOM 1554 N N . VAL A 1 210 ? -9.094 -9.098 9.702 1.00 98.75 210 VAL A N 1
ATOM 1555 C CA . VAL A 1 210 ? -8.093 -8.429 8.873 1.00 98.75 210 VAL A CA 1
ATOM 1556 C C . VAL A 1 210 ? -8.813 -7.412 7.996 1.00 98.75 210 VAL A C 1
ATOM 1558 O O . VAL A 1 210 ? -9.822 -7.741 7.377 1.00 98.75 210 VAL A O 1
ATOM 1561 N N . ILE A 1 211 ? -8.326 -6.176 7.961 1.00 98.75 211 ILE A N 1
ATOM 1562 C CA . ILE A 1 211 ? -8.863 -5.103 7.124 1.00 98.75 211 ILE A CA 1
ATOM 1563 C C . ILE A 1 211 ? -7.770 -4.675 6.144 1.00 98.75 211 ILE A C 1
ATOM 1565 O O . ILE A 1 211 ? -6.790 -4.054 6.557 1.00 98.75 211 ILE A O 1
ATOM 1569 N N . SER A 1 212 ? -7.946 -4.971 4.855 1.00 98.56 212 SER A N 1
ATOM 1570 C CA . SER A 1 212 ? -7.121 -4.367 3.805 1.00 98.56 212 SER A CA 1
ATOM 1571 C C . SER A 1 212 ? -7.651 -2.974 3.501 1.00 98.56 212 SER A C 1
ATOM 1573 O O . SER A 1 212 ? -8.835 -2.801 3.205 1.00 98.56 212 SER A O 1
ATOM 1575 N N . VAL A 1 213 ? -6.758 -1.991 3.534 1.00 98.19 213 VAL A N 1
ATOM 1576 C CA . VAL A 1 213 ? -6.990 -0.644 3.000 1.00 98.19 213 VAL A CA 1
ATOM 1577 C C . VAL A 1 213 ? -6.212 -0.399 1.703 1.00 98.19 213 VAL A C 1
ATOM 1579 O O . VAL A 1 213 ? -6.137 0.732 1.215 1.00 98.19 213 VAL A O 1
ATOM 1582 N N . ASP A 1 214 ? -5.608 -1.454 1.148 1.00 95.25 214 ASP A N 1
ATOM 1583 C CA . ASP A 1 214 ? -4.948 -1.412 -0.152 1.00 95.25 214 ASP A CA 1
ATOM 1584 C C . ASP A 1 214 ? -5.957 -1.478 -1.304 1.00 95.25 214 ASP A C 1
ATOM 1586 O O . ASP A 1 214 ? -7.034 -2.017 -1.126 1.00 95.25 214 ASP A O 1
ATOM 1590 N N . GLY A 1 215 ? -5.605 -0.972 -2.489 1.00 92.12 215 GLY A N 1
ATOM 1591 C CA . GLY A 1 215 ? -6.375 -1.195 -3.714 1.00 92.12 215 GLY A CA 1
ATOM 1592 C C . GLY A 1 215 ? -6.129 -2.576 -4.338 1.00 92.12 215 GLY A C 1
ATOM 1593 O O . GLY A 1 215 ? -6.833 -2.965 -5.265 1.00 92.12 215 GLY A O 1
ATOM 1594 N N . ALA A 1 216 ? -5.138 -3.330 -3.855 1.00 92.56 216 ALA A N 1
ATOM 1595 C CA . ALA A 1 216 ? -4.932 -4.711 -4.267 1.00 92.56 216 ALA A CA 1
ATOM 1596 C C . ALA A 1 216 ? -6.055 -5.630 -3.757 1.00 92.56 216 ALA A C 1
ATOM 1598 O O . ALA A 1 216 ? -6.460 -5.555 -2.596 1.00 92.56 216 ALA A O 1
ATOM 1599 N N . LYS A 1 217 ? -6.508 -6.559 -4.610 1.00 92.06 217 LYS A N 1
ATOM 1600 C CA . LYS A 1 217 ? -7.478 -7.588 -4.217 1.00 92.06 217 LYS A CA 1
ATOM 1601 C C . LYS A 1 217 ? -6.930 -8.424 -3.041 1.00 92.06 217 LYS A C 1
ATOM 1603 O O . LYS A 1 217 ? -5.844 -8.993 -3.190 1.00 92.06 217 LYS A O 1
ATOM 1608 N N . PRO A 1 218 ? -7.662 -8.530 -1.918 1.00 93.44 218 PRO A N 1
ATOM 1609 C CA . PRO A 1 218 ? -7.245 -9.337 -0.775 1.00 93.44 218 PRO A CA 1
ATOM 1610 C C . PRO A 1 218 ? -7.180 -10.840 -1.070 1.00 93.44 218 PRO A C 1
ATOM 1612 O O . PRO A 1 218 ? -7.992 -11.368 -1.832 1.00 93.44 218 PRO A O 1
ATOM 1615 N N . ASP A 1 219 ? -6.261 -11.537 -0.399 1.00 93.12 219 ASP A N 1
ATOM 1616 C CA . ASP A 1 219 ? -6.199 -13.004 -0.376 1.00 93.12 219 ASP A CA 1
ATOM 1617 C C . ASP A 1 219 ? -7.155 -13.568 0.692 1.00 93.12 219 ASP A C 1
ATOM 1619 O O . ASP A 1 219 ? -6.779 -13.872 1.829 1.00 93.12 219 ASP A O 1
ATOM 1623 N N . VAL A 1 220 ? -8.436 -13.637 0.325 1.00 94.69 220 VAL A N 1
ATOM 1624 C CA . VAL A 1 220 ? -9.519 -14.116 1.199 1.00 94.69 220 VAL A CA 1
ATOM 1625 C C . VAL A 1 220 ? -9.379 -15.610 1.501 1.00 94.69 220 VAL A C 1
ATOM 1627 O O . VAL A 1 220 ? -9.616 -16.029 2.636 1.00 94.69 220 VAL A O 1
ATOM 1630 N N . ASP A 1 221 ? -8.939 -16.405 0.523 1.00 94.75 221 ASP A N 1
ATOM 1631 C CA . ASP A 1 221 ? -8.818 -17.859 0.656 1.00 94.75 221 ASP A CA 1
ATOM 1632 C C . ASP A 1 221 ? -7.782 -18.230 1.724 1.00 94.75 221 ASP A C 1
ATOM 1634 O O . ASP A 1 221 ? -8.037 -19.091 2.574 1.00 94.75 221 ASP A O 1
ATOM 1638 N N . SER A 1 222 ? -6.626 -17.557 1.735 1.00 92.88 222 SER A N 1
ATOM 1639 C CA . SER A 1 222 ? -5.609 -17.775 2.767 1.00 92.88 222 SER A CA 1
ATOM 1640 C C . SER A 1 222 ? -6.105 -17.355 4.148 1.00 92.88 222 SER A C 1
ATOM 1642 O O . SER A 1 222 ? -5.972 -18.124 5.099 1.00 92.88 222 SER A O 1
ATOM 1644 N N . ALA A 1 223 ? -6.770 -16.204 4.277 1.00 94.19 223 ALA A N 1
ATOM 1645 C CA . ALA A 1 223 ? -7.347 -15.784 5.557 1.00 94.19 223 ALA A CA 1
ATOM 1646 C C . ALA A 1 223 ? -8.395 -16.776 6.093 1.00 94.19 223 ALA A C 1
ATOM 1648 O O . ALA A 1 223 ? -8.409 -17.082 7.291 1.00 94.19 223 ALA A O 1
ATOM 1649 N N . GLN A 1 224 ? -9.230 -17.341 5.214 1.00 95.06 224 GLN A N 1
ATOM 1650 C CA . GLN A 1 224 ? -10.260 -18.308 5.592 1.00 95.06 224 GLN A CA 1
ATOM 1651 C C . GLN A 1 224 ? -9.662 -19.600 6.170 1.00 95.06 224 GLN A C 1
ATOM 1653 O O . GLN A 1 224 ? -10.194 -20.125 7.154 1.00 95.06 224 GLN A O 1
ATOM 1658 N N . LYS A 1 225 ? -8.534 -20.091 5.631 1.00 96.19 225 LYS A N 1
ATOM 1659 C CA . LYS A 1 225 ? -7.813 -21.263 6.177 1.00 96.19 225 LYS A CA 1
ATOM 1660 C C . LYS A 1 225 ? -7.430 -21.071 7.649 1.00 96.19 225 LYS A C 1
ATOM 1662 O O . LYS A 1 225 ? -7.459 -22.030 8.420 1.00 96.19 225 LYS A O 1
ATOM 1667 N N . TYR A 1 226 ? -7.136 -19.833 8.043 1.00 96.88 226 TYR A N 1
ATOM 1668 C CA . TYR A 1 226 ? -6.781 -19.450 9.412 1.00 96.88 226 TYR A CA 1
ATOM 1669 C C . TYR A 1 226 ? -7.957 -18.883 10.219 1.00 96.88 226 TYR A C 1
ATOM 1671 O O . TYR A 1 226 ? -7.756 -18.358 11.312 1.00 96.88 226 TYR A O 1
ATOM 1679 N N . GLN A 1 227 ? -9.194 -19.031 9.724 1.00 96.88 227 GLN A N 1
ATOM 1680 C CA . GLN A 1 227 ? -10.426 -18.584 10.391 1.00 96.88 227 GLN A CA 1
ATOM 1681 C C . GLN A 1 227 ? -10.428 -17.078 10.704 1.00 96.88 227 GLN A C 1
ATOM 1683 O O . GLN A 1 227 ? -11.010 -16.633 11.697 1.00 96.88 227 GLN A O 1
ATOM 1688 N N . LEU A 1 228 ? -9.773 -16.293 9.849 1.00 97.94 228 LEU A N 1
ATOM 1689 C CA . LEU A 1 228 ? -9.740 -14.840 9.926 1.00 97.94 228 LEU A CA 1
ATOM 1690 C C . LEU A 1 228 ? -10.857 -14.271 9.050 1.00 97.94 228 LEU A C 1
ATOM 1692 O O . LEU A 1 228 ? -10.987 -14.637 7.883 1.00 97.94 228 LEU A O 1
ATOM 1696 N N . ARG A 1 229 ? -11.652 -13.347 9.594 1.00 97.94 229 ARG A N 1
ATOM 1697 C CA . ARG A 1 229 ? -12.564 -12.537 8.778 1.00 97.94 229 ARG A CA 1
ATOM 1698 C C . ARG A 1 229 ? -11.733 -11.542 7.974 1.00 97.94 229 ARG A C 1
ATOM 1700 O O . ARG A 1 229 ? -10.985 -10.784 8.582 1.00 97.94 229 ARG A O 1
ATOM 1707 N N . TYR A 1 230 ? -11.909 -11.479 6.658 1.00 98.00 230 TYR A N 1
ATOM 1708 C CA . TYR A 1 230 ? -11.305 -10.429 5.834 1.00 98.00 230 TYR A CA 1
ATOM 1709 C C . TYR A 1 230 ? -12.329 -9.337 5.519 1.00 98.00 230 TYR A C 1
ATOM 1711 O O . TYR A 1 230 ? -13.495 -9.619 5.267 1.00 98.00 230 TYR A O 1
ATOM 1719 N N . VAL A 1 231 ? -11.906 -8.080 5.545 1.00 98.44 231 VAL A N 1
ATOM 1720 C CA . VAL A 1 231 ? -12.686 -6.920 5.121 1.00 98.44 231 VAL A CA 1
ATOM 1721 C C . VAL A 1 231 ? -11.829 -6.045 4.201 1.00 98.44 231 VAL A C 1
ATOM 1723 O O . VAL A 1 231 ? -10.641 -5.857 4.458 1.00 98.44 231 VAL A O 1
ATOM 1726 N N . HIS A 1 232 ? -12.417 -5.495 3.141 1.00 98.44 232 HIS A N 1
ATOM 1727 C CA . HIS A 1 232 ? -11.727 -4.655 2.164 1.00 98.44 232 HIS A CA 1
ATOM 1728 C C . HIS A 1 232 ? -12.322 -3.237 2.146 1.00 98.44 232 HIS A C 1
ATOM 1730 O O . HIS A 1 232 ? -13.430 -3.030 1.656 1.00 98.44 232 HIS A O 1
ATOM 1736 N N . LEU A 1 233 ? -11.582 -2.260 2.684 1.00 98.06 233 LEU A N 1
ATOM 1737 C CA . LEU A 1 233 ? -11.988 -0.852 2.804 1.00 98.06 233 LEU A CA 1
ATOM 1738 C C . LEU A 1 233 ? -10.901 0.079 2.225 1.00 98.06 233 LEU A C 1
ATOM 1740 O O . LEU A 1 233 ? -10.221 0.782 2.979 1.00 98.06 233 LEU A O 1
ATOM 1744 N N . PRO A 1 234 ? -10.693 0.087 0.895 1.00 97.44 234 PRO A N 1
ATOM 1745 C CA . P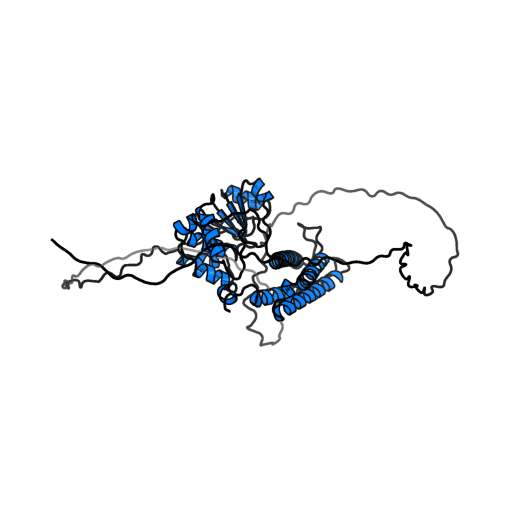RO A 1 234 ? -9.586 0.808 0.277 1.00 97.44 234 PRO A CA 1
ATOM 1746 C C . PRO A 1 234 ? -9.731 2.329 0.395 1.00 97.44 234 PRO A C 1
ATOM 1748 O O . PRO A 1 234 ? -10.838 2.881 0.326 1.00 97.44 234 PRO A O 1
ATOM 1751 N N . HIS A 1 235 ? -8.589 3.012 0.503 1.00 97.12 235 HIS A N 1
ATOM 1752 C CA . HIS A 1 235 ? -8.475 4.463 0.338 1.00 97.12 235 HIS A CA 1
ATOM 1753 C C . HIS A 1 235 ? -7.152 4.849 -0.350 1.00 97.12 235 HIS A C 1
ATOM 1755 O O . HIS A 1 235 ? -6.204 4.062 -0.416 1.00 97.12 235 HIS A O 1
ATOM 1761 N N . GLY A 1 236 ? -7.093 6.072 -0.883 1.00 94.75 236 GLY A N 1
ATOM 1762 C CA . GLY A 1 236 ? -5.928 6.588 -1.599 1.00 94.75 236 GLY A CA 1
ATOM 1763 C C . GLY A 1 236 ? -4.865 7.223 -0.694 1.00 94.75 236 GLY A C 1
ATOM 1764 O O . GLY A 1 236 ? -5.030 7.362 0.520 1.00 94.75 236 GLY A O 1
ATOM 1765 N N . TYR A 1 237 ? -3.748 7.623 -1.308 1.00 95.56 237 TYR A N 1
ATOM 1766 C CA . TYR A 1 237 ? -2.669 8.389 -0.659 1.00 95.56 237 TYR A CA 1
ATOM 1767 C C . TYR A 1 237 ? -3.023 9.873 -0.445 1.00 95.56 237 TYR A C 1
ATOM 1769 O O . TYR A 1 237 ? -2.340 10.585 0.289 1.00 95.56 237 TYR A O 1
ATOM 1777 N N . ASP A 1 238 ? -4.105 10.329 -1.068 1.00 94.56 238 ASP A N 1
ATOM 1778 C CA . ASP A 1 238 ? -4.701 11.656 -0.936 1.00 94.56 238 ASP A CA 1
ATOM 1779 C C . ASP A 1 238 ? -5.509 11.852 0.352 1.00 94.56 238 ASP A C 1
ATOM 1781 O O . ASP A 1 238 ? -5.881 12.982 0.675 1.00 94.56 238 ASP A O 1
ATOM 1785 N N . GLY A 1 239 ? -5.753 10.783 1.109 1.00 96.69 239 GLY A N 1
ATOM 1786 C CA . GLY A 1 239 ? -6.384 10.834 2.423 1.00 96.69 239 GLY A CA 1
ATOM 1787 C C . GLY A 1 239 ? -7.414 9.732 2.641 1.00 96.69 239 GLY A C 1
ATOM 1788 O O . GLY A 1 239 ? -7.669 8.898 1.773 1.00 96.69 239 GLY A O 1
ATOM 1789 N N . VAL A 1 240 ? -8.006 9.740 3.831 1.00 98.06 240 VAL A N 1
ATOM 1790 C CA . VAL A 1 240 ? -9.131 8.887 4.215 1.00 98.06 240 VAL A CA 1
ATOM 1791 C C . VAL A 1 240 ? -10.406 9.731 4.099 1.00 98.06 240 VAL A C 1
ATOM 1793 O O . VAL A 1 240 ? -10.569 10.668 4.882 1.00 98.06 240 VAL A O 1
ATOM 1796 N N . PRO A 1 241 ? -11.305 9.450 3.136 1.00 96.81 241 PRO A N 1
ATOM 1797 C CA . PRO A 1 241 ? -12.591 10.138 3.047 1.00 96.81 241 PRO A CA 1
ATOM 1798 C C . PRO A 1 241 ? -13.404 10.003 4.342 1.00 96.81 241 PRO A C 1
ATOM 1800 O O . PRO A 1 241 ? -13.327 8.974 5.006 1.00 96.81 241 PRO A O 1
ATOM 1803 N N . GLU A 1 242 ? -14.224 11.002 4.681 1.00 96.38 242 GLU A N 1
ATOM 1804 C CA . GLU A 1 242 ? -15.016 11.017 5.927 1.00 96.38 242 GLU A CA 1
ATOM 1805 C C . GLU A 1 242 ? -15.931 9.783 6.064 1.00 96.38 242 GLU A C 1
ATOM 1807 O O . GLU A 1 242 ? -15.992 9.182 7.130 1.00 96.38 242 GLU A O 1
ATOM 1812 N N . GLU A 1 243 ? -16.592 9.358 4.984 1.00 96.75 243 GLU A N 1
ATOM 1813 C CA . GLU A 1 243 ? -17.408 8.132 4.967 1.00 96.75 243 GLU A CA 1
ATOM 1814 C C . GLU A 1 243 ? -16.563 6.898 5.310 1.00 96.75 243 GLU A C 1
ATOM 1816 O O . GLU A 1 243 ? -16.878 6.150 6.234 1.00 96.75 243 GLU A O 1
ATOM 1821 N N . ARG A 1 244 ? -15.403 6.753 4.657 1.00 98.06 244 ARG A N 1
ATOM 1822 C CA . ARG A 1 244 ? -14.451 5.673 4.935 1.00 98.06 244 ARG A CA 1
ATOM 1823 C C . ARG A 1 244 ? -13.915 5.735 6.370 1.00 98.06 244 ARG A C 1
ATOM 1825 O O . ARG A 1 244 ? -13.694 4.696 6.986 1.00 98.06 244 ARG A O 1
ATOM 1832 N N . ALA A 1 245 ? -13.711 6.930 6.921 1.00 98.50 245 ALA A N 1
ATOM 1833 C CA . ALA A 1 245 ? -13.305 7.119 8.311 1.00 98.50 245 ALA A CA 1
ATOM 1834 C C . ALA A 1 245 ? -14.368 6.589 9.289 1.00 98.50 245 ALA A C 1
ATOM 1836 O O . ALA A 1 245 ? -14.019 5.914 10.259 1.00 98.50 245 ALA A O 1
ATOM 1837 N N . GLN A 1 246 ? -15.650 6.846 9.013 1.00 98.56 246 GLN A N 1
ATO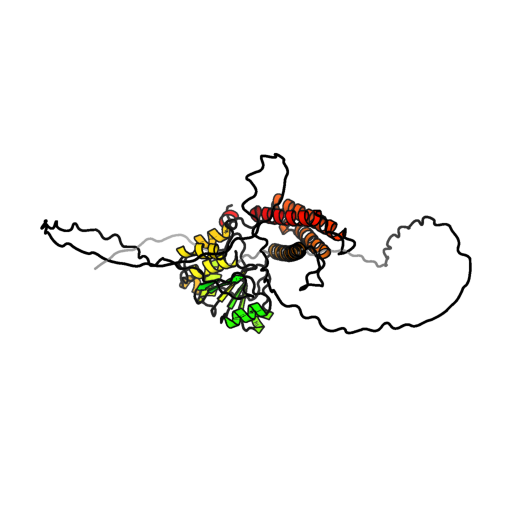M 1838 C CA . GLN A 1 246 ? -16.770 6.338 9.809 1.00 98.56 246 GLN A CA 1
ATOM 1839 C C . GLN A 1 246 ? -16.891 4.812 9.699 1.00 98.56 246 GLN A C 1
ATOM 1841 O O . GLN A 1 246 ? -17.023 4.139 10.721 1.00 98.56 246 GLN A O 1
ATOM 1846 N N . GLU A 1 247 ? -16.764 4.246 8.496 1.00 98.69 247 GLU A N 1
ATOM 1847 C CA . GLU A 1 247 ? -16.758 2.792 8.285 1.00 98.69 247 GLU A CA 1
ATOM 1848 C C . GLU A 1 247 ? -15.608 2.107 9.029 1.00 98.69 247 GLU A C 1
ATOM 1850 O O . GLU A 1 247 ? -15.819 1.098 9.699 1.00 98.69 247 GLU A O 1
ATOM 1855 N N . LEU A 1 248 ? -14.394 2.660 8.954 1.00 98.81 248 LEU A N 1
ATOM 1856 C CA . LEU A 1 248 ? -13.222 2.137 9.657 1.00 98.81 248 LEU A CA 1
ATOM 1857 C C . LEU A 1 248 ? -13.391 2.226 11.180 1.00 98.81 248 LEU A C 1
ATOM 1859 O O . LEU A 1 248 ? -13.088 1.264 11.890 1.00 98.81 248 LEU A O 1
ATOM 1863 N N . ALA A 1 249 ? -13.906 3.347 11.694 1.00 98.69 249 ALA A N 1
ATOM 1864 C CA . ALA A 1 249 ? -14.204 3.506 13.115 1.00 98.69 249 ALA A CA 1
ATOM 1865 C C . ALA A 1 249 ? -15.271 2.503 13.581 1.00 98.69 249 ALA A C 1
ATOM 1867 O O . ALA A 1 249 ? -15.084 1.836 14.602 1.00 98.69 249 ALA A O 1
ATOM 1868 N N . LYS A 1 250 ? -16.345 2.324 12.802 1.00 98.69 250 LYS A N 1
ATOM 1869 C CA . LYS A 1 250 ? -17.386 1.325 13.069 1.00 98.69 250 LYS A CA 1
ATOM 1870 C C . LYS A 1 250 ? -16.834 -0.096 13.011 1.00 98.69 250 LYS A C 1
ATOM 1872 O O . LYS A 1 250 ? -17.117 -0.886 13.906 1.00 98.69 250 LYS A O 1
ATOM 1877 N N . ALA A 1 251 ? -16.002 -0.422 12.021 1.00 98.56 251 ALA A N 1
ATOM 1878 C CA . ALA A 1 251 ? -15.349 -1.724 11.906 1.00 98.56 251 ALA A CA 1
ATOM 1879 C C . ALA A 1 251 ? -14.519 -2.025 13.158 1.00 98.56 251 ALA A C 1
ATOM 1881 O O . ALA A 1 251 ? -14.646 -3.090 13.763 1.00 98.56 251 ALA A O 1
ATOM 1882 N N . VAL A 1 252 ? -13.708 -1.056 13.590 1.00 98.31 252 VAL A N 1
ATOM 1883 C CA . VAL A 1 252 ? -12.882 -1.191 14.788 1.00 98.31 252 VAL A CA 1
ATOM 1884 C C . VAL A 1 252 ? -13.716 -1.304 16.060 1.00 98.31 252 VAL A C 1
ATOM 1886 O O . VAL A 1 252 ? -13.346 -2.072 16.951 1.00 98.31 252 VAL A O 1
ATOM 1889 N N . ARG A 1 253 ? -14.853 -0.611 16.159 1.00 98.00 253 ARG A N 1
ATOM 1890 C CA . ARG A 1 253 ? -15.763 -0.695 17.309 1.00 98.00 253 ARG A CA 1
ATOM 1891 C C . ARG A 1 253 ? -16.525 -2.022 17.357 1.00 98.00 253 ARG A C 1
ATOM 1893 O O . ARG A 1 253 ? -16.493 -2.690 18.392 1.00 98.00 253 ARG A O 1
ATOM 1900 N N . ASP A 1 254 ? -17.099 -2.453 16.238 1.00 98.19 254 ASP A N 1
ATOM 1901 C CA . ASP A 1 254 ? -18.151 -3.477 16.206 1.00 98.19 254 ASP A CA 1
ATOM 1902 C C . ASP A 1 254 ? -17.630 -4.871 15.822 1.00 98.19 254 ASP A C 1
ATOM 1904 O O . ASP A 1 254 ? -18.147 -5.879 16.309 1.00 98.19 254 ASP A O 1
ATOM 1908 N N . LEU A 1 255 ? -16.591 -4.970 14.982 1.00 98.44 255 LEU A N 1
ATOM 1909 C CA . LEU A 1 255 ? -16.102 -6.273 14.523 1.00 98.44 255 LEU A CA 1
ATOM 1910 C C . LEU A 1 255 ? -15.316 -7.018 15.618 1.00 98.44 255 LEU A C 1
ATOM 1912 O O . LEU A 1 255 ? -14.713 -6.392 16.508 1.00 98.44 255 LEU A O 1
ATOM 1916 N N . PRO A 1 256 ? -15.282 -8.367 15.555 1.00 98.19 256 PRO A N 1
ATOM 1917 C CA . PRO A 1 256 ? -14.464 -9.178 16.447 1.00 98.19 256 PRO A CA 1
ATOM 1918 C C . PRO A 1 256 ? -12.990 -8.780 16.344 1.00 98.19 256 PRO A C 1
ATOM 1920 O O . PRO A 1 256 ? -12.424 -8.742 15.250 1.00 98.19 256 PRO A O 1
ATOM 1923 N N . GLY A 1 257 ? -12.370 -8.495 17.489 1.00 96.19 257 GLY A N 1
ATOM 1924 C CA . GLY A 1 257 ? -10.950 -8.163 17.579 1.00 96.19 257 GLY A CA 1
ATOM 1925 C C . GLY A 1 257 ? -10.121 -9.244 18.287 1.00 96.19 257 GLY A C 1
ATOM 1926 O O . GLY A 1 257 ? -10.699 -10.186 18.834 1.00 96.19 257 GLY A O 1
ATOM 1927 N N . PRO A 1 258 ? -8.784 -9.089 18.346 1.00 98.38 258 PRO A N 1
ATOM 1928 C CA . PRO A 1 258 ? -7.992 -8.002 17.760 1.00 98.38 258 PRO A CA 1
ATOM 1929 C C . PRO A 1 258 ? -8.098 -7.902 16.233 1.00 98.38 258 PRO A C 1
ATOM 1931 O O . PRO A 1 258 ? -8.360 -8.894 15.554 1.00 98.38 258 PRO A O 1
ATOM 1934 N N . ILE A 1 259 ? -7.941 -6.688 15.716 1.00 98.81 259 ILE A N 1
ATOM 1935 C CA . ILE A 1 259 ? -8.086 -6.321 14.309 1.00 98.81 259 ILE A CA 1
ATOM 1936 C C . ILE A 1 259 ? -6.713 -5.947 13.764 1.00 98.81 259 ILE A C 1
ATOM 1938 O O . ILE A 1 259 ? -5.996 -5.164 14.391 1.00 98.81 259 ILE A O 1
ATOM 1942 N N . TYR A 1 260 ? -6.367 -6.498 12.606 1.00 98.88 260 TYR A N 1
ATOM 1943 C CA . TYR A 1 260 ? -5.162 -6.156 11.861 1.00 98.88 260 TYR A CA 1
ATOM 1944 C C . TYR A 1 260 ? -5.544 -5.330 10.633 1.00 98.88 260 TYR A C 1
ATOM 1946 O O . TYR A 1 260 ? -6.190 -5.843 9.725 1.00 98.88 260 TYR A O 1
ATOM 1954 N N . ILE A 1 261 ? -5.192 -4.049 10.624 1.00 98.88 261 ILE A N 1
ATOM 1955 C CA . ILE A 1 261 ? -5.376 -3.155 9.479 1.00 98.88 261 ILE A CA 1
ATOM 1956 C C . ILE A 1 261 ? -4.068 -3.157 8.697 1.00 98.88 261 ILE A C 1
ATOM 1958 O O . ILE A 1 261 ? -3.011 -2.996 9.307 1.00 98.88 261 ILE A O 1
ATOM 1962 N N . HIS A 1 262 ? -4.131 -3.338 7.378 1.00 98.69 262 HIS A N 1
ATOM 1963 C CA . HIS A 1 262 ? -2.933 -3.329 6.551 1.00 98.69 262 HIS A CA 1
ATOM 1964 C C . HIS A 1 262 ? -3.099 -2.668 5.185 1.00 98.69 262 HIS A C 1
ATOM 1966 O O . HIS A 1 262 ? -4.192 -2.542 4.639 1.00 98.69 262 HIS A O 1
ATOM 1972 N N . CYS A 1 263 ? -1.966 -2.266 4.618 1.00 97.31 263 CYS A N 1
ATOM 1973 C CA . CYS A 1 263 ? -1.803 -1.929 3.203 1.00 97.31 263 CYS A CA 1
ATOM 1974 C C . CYS A 1 263 ? -0.644 -2.769 2.644 1.00 97.31 263 CYS A C 1
ATOM 1976 O O . CYS A 1 263 ? -0.287 -3.757 3.272 1.00 97.31 263 CYS A O 1
ATOM 1978 N N . HIS A 1 264 ? -0.026 -2.396 1.523 1.00 94.19 264 HIS A N 1
ATOM 1979 C CA . HIS A 1 264 ? 1.094 -3.162 0.971 1.00 94.19 264 HIS A CA 1
ATOM 1980 C C . HIS A 1 264 ? 2.302 -3.237 1.929 1.00 94.19 264 HIS A C 1
ATOM 1982 O O . HIS A 1 264 ? 2.578 -4.286 2.494 1.00 94.19 264 HIS A O 1
ATOM 1988 N N . HIS A 1 265 ? 2.951 -2.104 2.219 1.00 94.12 265 HIS A N 1
ATOM 1989 C CA . HIS A 1 265 ? 4.153 -2.058 3.077 1.00 94.12 265 HIS A CA 1
ATOM 1990 C C . HIS A 1 265 ? 3.890 -1.716 4.551 1.00 94.12 265 HIS A C 1
ATOM 1992 O O . HIS A 1 265 ? 4.812 -1.640 5.356 1.00 94.12 265 HIS A O 1
ATOM 1998 N N . GLY A 1 266 ? 2.652 -1.372 4.907 1.00 96.81 266 GLY A N 1
ATOM 1999 C CA . GLY A 1 266 ? 2.295 -0.967 6.271 1.00 96.81 266 GLY A CA 1
ATOM 2000 C C . GLY A 1 266 ? 2.850 0.370 6.751 1.00 96.81 266 GLY A C 1
ATOM 2001 O O . GLY A 1 266 ? 2.665 0.714 7.914 1.00 96.81 266 GLY A O 1
ATOM 2002 N N . LYS A 1 267 ? 3.516 1.141 5.884 1.00 97.00 267 LYS A N 1
ATOM 2003 C CA . LYS A 1 267 ? 4.161 2.416 6.245 1.00 97.00 267 LYS A CA 1
ATOM 2004 C C . LYS A 1 267 ? 3.275 3.645 6.055 1.00 97.00 267 LYS A C 1
ATOM 2006 O O . LYS A 1 267 ? 3.568 4.697 6.614 1.00 97.00 267 LYS A O 1
ATOM 2011 N N . HIS A 1 268 ? 2.233 3.572 5.221 1.00 97.38 268 HIS A N 1
ATOM 2012 C CA . HIS A 1 268 ? 1.510 4.763 4.741 1.00 97.38 268 HIS A CA 1
ATOM 2013 C C . HIS A 1 268 ? -0.003 4.672 4.965 1.00 97.38 268 HIS A C 1
ATOM 2015 O O . HIS A 1 268 ? -0.509 5.181 5.961 1.00 97.38 268 HIS A O 1
ATOM 2021 N N . ARG A 1 269 ? -0.731 3.998 4.065 1.00 98.00 269 ARG A N 1
ATOM 2022 C CA . ARG A 1 269 ? -2.198 3.898 4.124 1.00 98.00 269 ARG A CA 1
ATOM 2023 C C . ARG A 1 269 ? -2.668 3.230 5.420 1.00 98.00 269 ARG A C 1
ATOM 2025 O O . ARG A 1 269 ? -3.497 3.794 6.122 1.00 98.00 269 ARG A O 1
ATOM 2032 N N . SER A 1 270 ? -2.050 2.108 5.799 1.00 98.31 270 SER A N 1
ATOM 2033 C CA . SER A 1 270 ? -2.378 1.386 7.037 1.00 98.31 270 SER A CA 1
ATOM 2034 C C . SER A 1 270 ? -2.307 2.240 8.311 1.00 98.31 270 SER A C 1
ATOM 2036 O O . SER A 1 270 ? -3.329 2.348 8.986 1.00 98.31 270 SER A O 1
ATOM 2038 N N . PRO A 1 271 ? -1.173 2.879 8.670 1.00 98.62 271 PRO A N 1
ATOM 2039 C CA . PRO A 1 271 ? -1.103 3.668 9.897 1.00 98.62 271 PRO A CA 1
ATOM 2040 C C . PRO A 1 271 ? -2.042 4.876 9.867 1.00 98.62 271 PRO A C 1
ATOM 2042 O O . PRO A 1 271 ? -2.594 5.219 10.909 1.00 98.62 271 PRO A O 1
ATOM 2045 N N . ALA A 1 272 ? -2.294 5.482 8.702 1.00 98.69 272 ALA A N 1
ATOM 2046 C CA . ALA A 1 272 ? -3.285 6.549 8.568 1.00 98.69 272 ALA A CA 1
ATOM 2047 C C . ALA A 1 272 ? -4.711 6.039 8.840 1.00 98.69 272 ALA A C 1
ATOM 2049 O O . ALA A 1 272 ? -5.402 6.589 9.698 1.00 98.69 272 ALA A O 1
ATOM 2050 N N . ALA A 1 273 ? -5.125 4.949 8.186 1.00 98.81 273 ALA A N 1
ATOM 2051 C CA . ALA A 1 273 ? -6.426 4.323 8.407 1.00 98.81 273 ALA A CA 1
ATOM 2052 C C . ALA A 1 273 ? -6.609 3.858 9.854 1.00 98.81 273 ALA A C 1
ATOM 2054 O O . ALA A 1 273 ? -7.630 4.151 10.469 1.00 98.81 273 ALA A O 1
ATOM 2055 N N . ALA A 1 274 ? -5.613 3.175 10.419 1.00 98.81 274 ALA A N 1
ATOM 2056 C CA . ALA A 1 274 ? -5.656 2.686 11.790 1.00 98.81 274 ALA A CA 1
ATOM 2057 C C . ALA A 1 274 ? -5.724 3.832 12.806 1.00 98.81 274 ALA A C 1
ATOM 2059 O O . ALA A 1 274 ? -6.445 3.728 13.795 1.00 98.81 274 ALA A O 1
ATOM 2060 N N . THR A 1 275 ? -5.033 4.945 12.543 1.00 98.69 275 THR A N 1
ATOM 2061 C CA . THR A 1 275 ? -5.128 6.162 13.358 1.00 98.69 275 THR A CA 1
ATOM 2062 C C . THR A 1 275 ? -6.534 6.745 13.314 1.00 98.69 275 THR A C 1
ATOM 2064 O O . THR A 1 275 ? -7.147 6.929 14.362 1.00 98.69 275 THR A O 1
ATOM 2067 N N . VAL A 1 276 ? -7.072 6.981 12.114 1.00 98.75 276 VAL A N 1
ATOM 2068 C CA . VAL A 1 276 ? -8.422 7.528 11.926 1.00 98.75 276 VAL A CA 1
ATOM 2069 C C . VAL A 1 276 ? -9.474 6.620 12.567 1.00 98.75 276 VAL A C 1
ATOM 2071 O O . VAL A 1 276 ? -10.363 7.109 13.258 1.00 98.75 276 VAL A O 1
ATOM 2074 N N . ALA A 1 277 ? -9.340 5.301 12.419 1.00 98.75 277 ALA A N 1
ATOM 2075 C CA . ALA A 1 277 ? -10.244 4.324 13.015 1.00 98.75 277 ALA A CA 1
ATOM 2076 C C . ALA A 1 277 ? -10.183 4.331 14.549 1.00 98.75 277 ALA A C 1
ATOM 2078 O O . ALA A 1 277 ? -11.221 4.349 15.213 1.00 98.75 277 ALA A O 1
ATOM 2079 N N . CYS A 1 278 ? -8.977 4.321 15.128 1.00 98.75 278 CYS A N 1
ATOM 2080 C CA . CYS A 1 278 ? -8.784 4.324 16.577 1.00 98.75 278 CYS A CA 1
ATOM 2081 C C . CYS A 1 278 ? -9.260 5.631 17.216 1.00 98.75 278 CYS A C 1
ATOM 2083 O O . CYS A 1 278 ? -9.956 5.582 18.224 1.00 98.75 278 CYS A O 1
ATOM 2085 N N . VAL A 1 279 ? -8.937 6.785 16.629 1.00 98.69 279 VAL A N 1
ATOM 2086 C CA . VAL A 1 279 ? -9.419 8.083 17.126 1.00 98.69 279 VAL A CA 1
ATOM 2087 C C . VAL A 1 279 ? -10.933 8.190 16.943 1.00 98.69 279 VAL A C 1
ATOM 2089 O O . VAL A 1 279 ? -11.648 8.529 17.883 1.00 98.69 279 VAL A O 1
ATOM 2092 N N . GLY A 1 280 ? -11.442 7.814 15.767 1.00 98.50 280 GLY A N 1
ATOM 2093 C CA . GLY A 1 280 ? -12.868 7.824 15.442 1.00 98.50 280 GLY A CA 1
ATOM 2094 C C . GLY A 1 280 ? -13.721 6.962 16.373 1.00 98.50 280 GLY A C 1
ATOM 2095 O O . GLY A 1 280 ? -14.815 7.370 16.747 1.00 98.50 280 GLY A O 1
ATOM 2096 N N . SER A 1 281 ? -13.204 5.810 16.803 1.00 98.25 281 SER A N 1
ATOM 2097 C CA . SER A 1 281 ? -13.861 4.915 17.773 1.00 98.25 281 SER A CA 1
ATOM 2098 C C . SER A 1 281 ? -13.555 5.246 19.241 1.00 98.25 281 SER A C 1
ATOM 2100 O O . SER A 1 281 ? -14.071 4.584 20.142 1.00 98.25 281 SER A O 1
ATOM 2102 N N . GLY A 1 282 ? -12.723 6.259 19.507 1.00 97.88 282 GLY A N 1
ATOM 2103 C CA . GLY A 1 282 ? -12.333 6.657 20.860 1.00 97.88 282 GLY A CA 1
ATOM 2104 C C . GLY A 1 282 ? -11.391 5.680 21.574 1.00 97.88 282 GLY A C 1
ATOM 2105 O O . GLY A 1 282 ? -11.366 5.659 22.801 1.00 97.88 282 GLY A O 1
ATOM 2106 N N . LEU A 1 283 ? -10.646 4.856 20.829 1.00 97.69 283 LEU A N 1
ATOM 2107 C CA . LEU A 1 283 ? -9.599 3.963 21.346 1.00 97.69 283 LEU A CA 1
ATOM 2108 C C . LEU A 1 283 ? -8.227 4.639 21.470 1.00 97.69 283 LEU A C 1
ATOM 2110 O O . LEU A 1 283 ? -7.341 4.099 22.133 1.00 97.69 283 LEU A O 1
ATOM 2114 N N . LEU A 1 284 ? -8.036 5.773 20.795 1.00 97.69 284 LEU A N 1
ATOM 2115 C CA . LEU A 1 284 ? -6.815 6.570 20.832 1.00 97.69 284 LEU A CA 1
ATOM 2116 C C . LEU A 1 284 ? -7.174 8.057 20.906 1.00 97.69 284 LEU A C 1
ATOM 2118 O O . LEU A 1 284 ? -8.117 8.498 20.251 1.00 97.69 284 LEU A O 1
ATOM 2122 N N . GLU A 1 285 ? -6.406 8.826 21.672 1.00 96.56 285 GLU A N 1
ATOM 2123 C CA . GLU A 1 285 ? -6.538 10.282 21.726 1.00 96.56 285 GLU A CA 1
ATOM 2124 C C . GLU A 1 285 ? -6.000 10.936 20.442 1.00 96.56 285 GLU A C 1
ATOM 2126 O O . GLU A 1 285 ? -5.041 10.461 19.824 1.00 96.56 285 GLU A O 1
ATOM 2131 N N . ALA A 1 286 ? -6.624 12.035 20.016 1.00 95.81 286 ALA A N 1
ATOM 2132 C CA . ALA A 1 286 ? -6.302 12.685 18.743 1.00 95.81 286 ALA A CA 1
ATOM 2133 C C . ALA A 1 286 ? -4.887 13.299 18.706 1.00 95.81 286 ALA A C 1
ATOM 2135 O O . ALA A 1 286 ? -4.273 13.387 17.644 1.00 95.81 286 ALA A O 1
ATOM 2136 N N . ASP A 1 287 ? -4.336 13.696 19.853 1.00 95.06 287 ASP A N 1
ATOM 2137 C CA . ASP A 1 287 ? -2.978 14.243 19.972 1.00 95.06 287 ASP A CA 1
ATOM 2138 C C . ASP A 1 287 ? -1.881 13.195 19.700 1.00 95.06 287 ASP A C 1
ATOM 2140 O O . ASP A 1 287 ? -0.783 13.543 19.255 1.00 95.06 287 ASP A O 1
ATOM 2144 N N . LEU A 1 288 ? -2.196 11.907 19.864 1.00 95.50 288 LEU A N 1
ATOM 2145 C CA . LEU A 1 288 ? -1.308 10.782 19.559 1.00 95.50 288 LEU A CA 1
ATOM 2146 C C . LEU A 1 288 ? -1.310 10.400 18.070 1.00 95.50 288 LEU A C 1
ATOM 2148 O O . LEU A 1 288 ? -0.461 9.624 17.634 1.00 95.50 288 LEU A O 1
ATOM 2152 N N . ALA A 1 289 ? -2.210 10.956 17.253 1.00 94.19 289 ALA A N 1
ATOM 2153 C CA . ALA A 1 289 ? -2.392 10.552 15.859 1.00 94.19 289 ALA A CA 1
ATOM 2154 C C . ALA A 1 289 ? -1.098 10.613 15.025 1.00 94.19 289 ALA A C 1
ATOM 2156 O O . ALA A 1 289 ? -0.777 9.700 14.264 1.00 94.19 289 ALA A O 1
ATOM 2157 N N . LEU A 1 290 ? -0.306 11.675 15.189 1.00 96.25 290 LEU A N 1
ATOM 2158 C CA . LEU A 1 290 ? 0.932 11.848 14.425 1.00 96.25 290 LEU A CA 1
ATOM 2159 C C . LEU A 1 290 ? 2.076 10.945 14.892 1.00 96.25 290 LEU A C 1
ATOM 2161 O O . LEU A 1 290 ? 2.993 10.698 14.104 1.00 96.25 290 LEU A O 1
ATOM 2165 N N . SER A 1 291 ? 2.054 10.461 16.138 1.00 96.75 291 SER A N 1
ATOM 2166 C CA . SER A 1 291 ? 3.090 9.538 16.611 1.00 96.75 291 SER A CA 1
ATOM 2167 C C . SER A 1 291 ? 2.975 8.196 15.891 1.00 96.75 291 SER A C 1
ATOM 2169 O O . SER A 1 291 ? 3.996 7.652 15.486 1.00 96.75 291 SER A O 1
ATOM 2171 N N . VAL A 1 292 ? 1.752 7.740 15.596 1.00 98.00 292 VAL A N 1
ATOM 2172 C CA . VAL A 1 292 ? 1.496 6.516 14.820 1.00 98.00 292 VAL A CA 1
ATOM 2173 C C . VAL A 1 292 ? 2.163 6.565 13.449 1.00 98.00 292 VAL A C 1
ATOM 2175 O O . VAL A 1 292 ? 2.944 5.677 13.112 1.00 98.00 292 VAL A O 1
ATOM 2178 N N . LEU A 1 293 ? 1.894 7.620 12.675 1.00 98.25 293 LEU A N 1
ATOM 2179 C CA . LEU A 1 293 ? 2.448 7.783 11.327 1.00 98.25 293 LEU A CA 1
ATOM 2180 C C . LEU A 1 293 ? 3.978 7.871 11.359 1.00 98.25 293 LEU A C 1
ATOM 2182 O O . LEU A 1 293 ? 4.655 7.222 10.566 1.00 98.25 293 LEU A O 1
ATOM 2186 N N . ARG A 1 294 ? 4.538 8.643 12.299 1.00 97.50 294 ARG A N 1
ATOM 2187 C CA . ARG A 1 294 ? 5.995 8.786 12.439 1.00 97.50 294 ARG A CA 1
ATOM 2188 C C . ARG A 1 294 ? 6.663 7.469 12.817 1.00 97.50 294 ARG A C 1
ATOM 2190 O O . ARG A 1 294 ? 7.664 7.114 12.205 1.00 97.50 294 ARG A O 1
ATOM 2197 N N . THR A 1 295 ? 6.108 6.737 13.782 1.00 97.38 295 THR A N 1
ATOM 2198 C CA . THR A 1 295 ? 6.640 5.437 14.207 1.00 97.38 295 THR A CA 1
ATOM 2199 C C . THR A 1 295 ? 6.567 4.407 13.085 1.00 97.38 295 THR A C 1
ATOM 2201 O O . THR A 1 295 ? 7.518 3.658 12.902 1.00 97.38 295 THR A O 1
ATOM 2204 N N . ALA A 1 296 ? 5.493 4.407 12.294 1.00 97.31 296 ALA A N 1
ATOM 2205 C CA . ALA A 1 296 ? 5.348 3.511 11.150 1.00 97.31 296 ALA A CA 1
ATOM 2206 C C . ALA A 1 296 ? 6.198 3.912 9.926 1.00 97.31 296 ALA A C 1
ATOM 2208 O O . ALA A 1 296 ? 6.190 3.190 8.929 1.00 97.31 296 ALA A O 1
ATOM 2209 N N . GLY A 1 297 ? 6.897 5.054 9.958 1.00 97.56 297 GLY A N 1
ATOM 2210 C CA . GLY A 1 297 ? 7.722 5.528 8.845 1.00 97.56 297 GLY A CA 1
ATOM 2211 C C . GLY A 1 297 ? 6.924 6.137 7.687 1.00 97.56 297 GLY A C 1
ATOM 2212 O O . GLY A 1 297 ? 7.342 6.053 6.530 1.00 97.56 297 GLY A O 1
ATOM 2213 N N . THR A 1 298 ? 5.762 6.742 7.956 1.00 97.31 298 THR A N 1
ATOM 2214 C CA . THR A 1 298 ? 5.005 7.456 6.921 1.00 97.31 298 THR A CA 1
ATOM 2215 C C . THR A 1 298 ? 5.817 8.629 6.370 1.00 97.31 298 THR A C 1
ATOM 2217 O O . THR A 1 298 ? 6.313 9.456 7.128 1.00 97.31 298 THR A O 1
ATOM 2220 N N . SER A 1 299 ? 5.960 8.718 5.042 1.00 95.00 299 SER A N 1
ATOM 2221 C CA . SER A 1 299 ? 6.675 9.834 4.411 1.00 95.00 299 SER A CA 1
ATOM 2222 C C . SER A 1 299 ? 5.856 11.121 4.496 1.00 95.00 299 SER A C 1
ATOM 2224 O O . SER A 1 299 ? 4.687 11.128 4.111 1.00 95.00 299 SER A O 1
ATOM 2226 N N . GLU A 1 300 ? 6.487 12.228 4.897 1.00 92.50 300 GLU A N 1
ATOM 2227 C CA . GLU A 1 300 ? 5.859 13.561 4.968 1.00 92.50 300 GLU A CA 1
ATOM 2228 C C . GLU A 1 300 ? 5.350 14.083 3.614 1.00 92.50 300 GLU A C 1
ATOM 2230 O O . GLU A 1 300 ? 4.558 15.019 3.572 1.00 92.50 300 GLU A O 1
ATOM 2235 N N . ASN A 1 301 ? 5.748 13.453 2.502 1.00 90.88 301 ASN A N 1
ATOM 2236 C CA . ASN A 1 301 ? 5.233 13.777 1.171 1.00 90.88 301 ASN A CA 1
ATOM 2237 C C . ASN A 1 301 ? 3.758 13.383 0.979 1.00 90.88 301 ASN A C 1
ATOM 2239 O O . ASN A 1 301 ? 3.105 13.916 0.086 1.00 90.88 301 ASN A O 1
ATOM 2243 N N . TYR A 1 302 ? 3.221 12.474 1.799 1.00 94.56 302 TYR A N 1
ATOM 2244 C CA . TYR A 1 302 ? 1.818 12.060 1.733 1.00 94.56 302 TYR A CA 1
ATOM 2245 C C . TYR A 1 302 ? 0.934 12.994 2.559 1.00 94.56 302 TYR A C 1
ATOM 2247 O O . TYR A 1 302 ? 0.384 12.615 3.596 1.00 94.56 302 TYR A O 1
ATOM 2255 N N . LEU A 1 303 ? 0.814 14.240 2.096 1.00 94.69 303 LEU A N 1
ATOM 2256 C CA . LEU A 1 303 ? 0.121 15.318 2.804 1.00 94.69 303 LEU A CA 1
ATOM 2257 C C . LEU A 1 303 ? -1.313 14.935 3.192 1.00 94.69 303 LEU A C 1
ATOM 2259 O O . LEU A 1 303 ? -1.708 15.143 4.336 1.00 94.69 303 LEU A O 1
ATOM 2263 N N . GLY A 1 304 ? -2.051 14.287 2.287 1.00 96.38 304 GLY A N 1
ATOM 2264 C CA . GLY A 1 304 ? -3.427 13.848 2.523 1.00 96.38 304 GLY A CA 1
ATOM 2265 C C . GLY A 1 304 ? -3.586 12.842 3.669 1.00 96.38 304 GLY A C 1
ATOM 2266 O O . GLY A 1 304 ? -4.535 12.919 4.455 1.00 96.38 304 GLY A O 1
ATOM 2267 N N . LEU A 1 305 ? -2.622 11.930 3.833 1.00 97.81 305 LEU A N 1
ATOM 2268 C CA . LEU A 1 305 ? -2.599 10.987 4.958 1.00 97.81 305 LEU A CA 1
ATOM 2269 C C . LEU A 1 305 ? -2.335 11.707 6.287 1.00 97.81 305 LEU A C 1
ATOM 2271 O O . LEU A 1 305 ? -3.007 11.433 7.282 1.00 97.81 305 LEU A O 1
ATOM 2275 N N . TYR A 1 306 ? -1.406 12.668 6.298 1.00 97.56 306 TYR A N 1
ATOM 2276 C CA . TYR A 1 306 ? -1.158 13.504 7.474 1.00 97.56 306 TYR A CA 1
ATOM 2277 C C . TYR A 1 306 ? -2.354 14.397 7.811 1.00 97.56 306 TYR A C 1
ATOM 2279 O O . TYR A 1 306 ? -2.659 14.571 8.988 1.00 97.56 306 TYR A O 1
ATOM 2287 N N . GLU A 1 307 ? -3.040 14.961 6.816 1.00 97.25 307 GLU A N 1
ATOM 2288 C CA . GLU A 1 307 ? -4.273 15.728 7.020 1.00 97.25 307 GLU A CA 1
ATOM 2289 C C . GLU A 1 307 ? -5.371 14.866 7.641 1.00 97.25 307 GLU A C 1
ATOM 2291 O O . GLU A 1 307 ? -5.999 15.286 8.613 1.00 97.25 307 GLU A O 1
ATOM 2296 N N . SER A 1 308 ? -5.545 13.638 7.150 1.00 98.12 308 SER A N 1
ATOM 2297 C CA . SER A 1 308 ? -6.525 12.688 7.690 1.00 98.12 308 SER A CA 1
ATOM 2298 C C . SER A 1 308 ? -6.232 12.357 9.154 1.00 98.12 308 SER A C 1
ATOM 2300 O O . SER A 1 308 ? -7.123 12.420 9.994 1.00 98.12 308 SER A O 1
ATOM 2302 N N . ALA A 1 309 ? -4.966 12.091 9.493 1.00 97.62 309 ALA A N 1
ATOM 2303 C CA . ALA A 1 309 ? -4.564 11.834 10.874 1.00 97.62 309 ALA A CA 1
ATOM 2304 C C . ALA A 1 309 ? -4.754 13.065 11.783 1.00 97.62 309 ALA A C 1
ATOM 2306 O O . ALA A 1 309 ? -5.258 12.931 12.892 1.00 97.62 309 ALA A O 1
ATOM 2307 N N . LYS A 1 310 ? -4.394 14.271 11.318 1.00 97.19 310 LYS A N 1
ATOM 2308 C CA . LYS A 1 310 ? -4.533 15.524 12.093 1.00 97.19 310 LYS A CA 1
ATOM 2309 C C . LYS A 1 310 ? -5.984 15.944 12.318 1.00 97.19 310 LYS A C 1
ATOM 2311 O O . LYS A 1 310 ? -6.273 16.599 13.312 1.00 97.19 310 LYS A O 1
ATOM 2316 N N . SER A 1 311 ? -6.862 15.642 11.366 1.00 96.69 311 SER A N 1
ATOM 2317 C CA . SER A 1 311 ? -8.287 15.995 11.417 1.00 96.69 311 SER A CA 1
ATOM 2318 C C . SER A 1 311 ? -9.158 14.908 12.049 1.00 96.69 311 SER A C 1
ATOM 2320 O O . SER A 1 311 ? -10.356 15.130 12.253 1.00 96.69 311 SER A O 1
ATOM 2322 N N . ALA A 1 312 ? -8.567 13.754 12.377 1.00 98.00 312 ALA A N 1
ATOM 2323 C CA . ALA A 1 312 ? -9.255 12.661 13.037 1.00 98.00 312 ALA A CA 1
ATOM 2324 C C . ALA A 1 312 ? -9.855 13.131 14.368 1.00 98.00 312 ALA A C 1
ATOM 2326 O O . ALA A 1 312 ? -9.206 13.790 15.182 1.00 98.00 312 ALA A O 1
ATOM 2327 N N . ARG A 1 313 ? -11.117 12.772 14.586 1.00 98.00 313 ARG A N 1
ATOM 2328 C CA . ARG A 1 313 ? -11.884 13.100 15.788 1.00 98.00 313 ARG A CA 1
ATOM 2329 C C . ARG A 1 313 ? -12.797 11.935 16.122 1.00 98.00 313 ARG A C 1
ATOM 2331 O O . ARG A 1 313 ? -13.198 11.204 15.219 1.00 98.00 313 ARG A O 1
ATOM 2338 N N . ARG A 1 314 ? -13.135 11.788 17.400 1.00 98.06 314 ARG A N 1
ATOM 2339 C CA . ARG A 1 314 ? -14.117 10.797 17.839 1.00 98.06 314 ARG A CA 1
ATOM 2340 C C . ARG A 1 314 ? -15.459 11.045 17.145 1.00 98.06 314 ARG A C 1
ATOM 2342 O O . ARG A 1 314 ? -15.910 12.188 17.065 1.00 98.06 314 ARG A O 1
ATOM 2349 N N . PHE A 1 315 ? -16.079 9.975 16.662 1.00 98.12 315 PHE A N 1
ATOM 2350 C CA . PHE A 1 315 ? -17.454 9.988 16.181 1.00 98.12 315 PHE A CA 1
ATOM 2351 C C . PHE A 1 315 ? -18.418 9.715 17.335 1.00 98.12 315 PHE A C 1
ATOM 2353 O O . PHE A 1 315 ? -18.098 8.974 18.266 1.00 98.12 315 PHE A O 1
ATOM 2360 N N . GLU A 1 316 ? -19.606 10.312 17.267 1.00 97.62 316 GLU A N 1
ATOM 2361 C CA . GLU A 1 316 ? -20.678 10.011 18.215 1.00 97.62 316 GLU A CA 1
ATOM 2362 C C . GLU A 1 316 ? -21.141 8.560 18.043 1.00 97.62 316 GLU A C 1
ATOM 2364 O O . GLU A 1 316 ? -21.272 8.070 16.918 1.00 97.62 316 GLU A O 1
ATOM 2369 N N . ASP A 1 317 ? -21.420 7.876 19.152 1.00 97.06 317 ASP A N 1
ATOM 2370 C CA . ASP A 1 317 ? -21.803 6.462 19.108 1.00 97.06 317 ASP A CA 1
ATOM 2371 C C . ASP A 1 317 ? -23.121 6.247 18.343 1.00 97.06 317 ASP A C 1
ATOM 2373 O O . ASP A 1 317 ? -23.202 5.310 17.548 1.00 97.06 317 ASP A O 1
ATOM 2377 N N . ASP A 1 318 ? -24.078 7.176 18.476 1.00 97.56 318 ASP A N 1
ATOM 2378 C CA . ASP A 1 318 ? -25.350 7.184 17.737 1.00 97.56 318 ASP A CA 1
ATOM 2379 C C . ASP A 1 318 ? -25.147 7.287 16.215 1.00 97.56 318 ASP A C 1
ATOM 2381 O O . ASP A 1 318 ? -25.893 6.686 15.441 1.00 97.56 318 ASP A O 1
ATOM 2385 N N . LEU A 1 319 ? -24.129 8.037 15.767 1.00 97.12 319 LEU A N 1
ATOM 2386 C CA . LEU A 1 319 ? -23.802 8.158 14.343 1.00 97.12 319 LEU A CA 1
ATOM 2387 C C . LEU A 1 319 ? -23.302 6.817 13.800 1.00 97.12 319 LEU A C 1
ATOM 2389 O O . LEU A 1 319 ? -23.755 6.364 12.753 1.00 97.12 319 LEU A O 1
ATOM 2393 N N . LEU A 1 320 ? -22.380 6.177 14.520 1.00 97.12 320 LEU A N 1
ATOM 2394 C CA . LEU A 1 320 ? -21.839 4.877 14.129 1.00 97.12 320 LEU A CA 1
ATOM 2395 C C . LEU A 1 320 ? -22.891 3.761 14.238 1.00 97.12 320 LEU A C 1
ATOM 2397 O O . LEU A 1 320 ? -22.849 2.814 13.455 1.00 97.12 320 LEU A O 1
ATOM 2401 N N . ASP A 1 321 ? -23.836 3.851 15.174 1.00 97.50 321 ASP A N 1
ATOM 2402 C CA . ASP A 1 321 ? -24.961 2.914 15.288 1.00 97.50 321 ASP A CA 1
ATOM 2403 C C . ASP A 1 321 ? -25.928 3.037 14.107 1.00 97.50 321 ASP A C 1
ATOM 2405 O O . ASP A 1 321 ? -26.382 2.019 13.583 1.00 97.50 321 ASP A O 1
ATOM 2409 N N . ALA A 1 322 ? -26.203 4.266 13.662 1.00 97.31 322 ALA A N 1
ATOM 2410 C CA . ALA A 1 322 ? -27.074 4.546 12.523 1.00 97.31 322 ALA A CA 1
ATOM 2411 C C . ALA A 1 322 ? -26.413 4.292 11.155 1.00 97.31 322 ALA A C 1
ATOM 2413 O O . ALA A 1 322 ? -27.120 4.189 10.154 1.00 97.31 322 ALA A O 1
ATOM 2414 N N . LEU A 1 323 ? -25.080 4.207 11.092 1.00 96.75 323 LEU A N 1
ATOM 2415 C CA . LEU A 1 323 ? -24.348 3.970 9.849 1.00 96.75 323 LEU A CA 1
ATOM 2416 C C . LEU A 1 323 ? -24.587 2.543 9.331 1.00 96.75 323 LEU A C 1
ATOM 2418 O O . LEU A 1 323 ? -24.129 1.559 9.921 1.00 96.75 323 LEU A O 1
ATOM 2422 N N . GLU A 1 324 ? -25.235 2.440 8.174 1.00 94.69 324 GLU A N 1
ATOM 2423 C CA . GLU A 1 324 ? -25.380 1.197 7.415 1.00 94.69 324 GLU A CA 1
ATOM 2424 C C . GLU A 1 324 ? -24.079 0.888 6.655 1.00 94.69 324 GLU A C 1
ATOM 2426 O O . GLU A 1 324 ? -23.969 1.119 5.456 1.00 94.69 324 GLU A O 1
ATOM 2431 N N . ALA A 1 325 ? -23.063 0.397 7.371 1.00 93.31 325 ALA A N 1
ATOM 2432 C CA . ALA A 1 325 ? -21.801 -0.021 6.764 1.00 93.31 325 ALA A CA 1
ATOM 2433 C C . ALA A 1 325 ? -21.817 -1.514 6.418 1.00 93.31 325 ALA A C 1
ATOM 2435 O O . ALA A 1 325 ? -22.050 -2.366 7.283 1.00 93.31 325 ALA A O 1
ATOM 2436 N N . GLU A 1 326 ? -21.484 -1.834 5.170 1.00 93.56 326 GLU A N 1
ATOM 2437 C CA . GLU A 1 326 ? -21.130 -3.191 4.773 1.00 93.56 326 GLU A CA 1
ATOM 2438 C C . GLU A 1 326 ? -19.625 -3.422 4.965 1.00 93.56 326 GLU A C 1
ATOM 2440 O O . GLU A 1 326 ? -18.798 -2.537 4.756 1.00 93.56 326 GLU A O 1
ATOM 2445 N N . PHE A 1 327 ? -19.254 -4.644 5.350 1.00 97.19 327 PHE A N 1
ATOM 2446 C CA . PHE A 1 327 ? -17.855 -5.048 5.517 1.00 97.19 327 PHE A CA 1
ATOM 2447 C C . PHE A 1 327 ? -17.527 -6.208 4.570 1.00 97.19 327 PHE A C 1
ATOM 2449 O O . PHE A 1 327 ? -17.377 -7.342 5.050 1.00 97.19 327 PHE A O 1
ATOM 2456 N N . PRO A 1 328 ? -17.488 -5.952 3.247 1.00 97.25 328 PRO A N 1
ATOM 2457 C CA . PRO A 1 328 ? -17.265 -6.979 2.238 1.00 97.25 328 PRO A CA 1
ATOM 2458 C C . PRO A 1 328 ? -15.821 -7.490 2.270 1.00 97.25 328 PRO A C 1
ATOM 2460 O O . PRO A 1 328 ? -14.890 -6.750 2.582 1.00 97.25 328 PRO A O 1
ATOM 2463 N N . GLU A 1 329 ? -15.626 -8.756 1.906 1.00 97.12 329 GLU A N 1
ATOM 2464 C CA . GLU A 1 329 ? -14.298 -9.388 1.829 1.00 97.12 329 GLU A CA 1
ATOM 2465 C C . GLU A 1 329 ? -13.492 -8.889 0.618 1.00 97.12 329 GLU A C 1
ATOM 2467 O O . GLU A 1 329 ? -12.267 -8.972 0.582 1.00 97.12 329 GLU A O 1
ATOM 2472 N N . THR A 1 330 ? -14.173 -8.361 -0.401 1.00 95.38 330 THR A N 1
ATOM 2473 C CA . THR A 1 330 ? -13.578 -7.746 -1.590 1.00 95.38 330 THR A CA 1
ATOM 2474 C C . THR A 1 330 ? -14.528 -6.681 -2.131 1.00 95.38 330 THR A C 1
ATOM 2476 O O . THR A 1 330 ? -15.742 -6.865 -2.098 1.00 95.38 330 THR A O 1
ATOM 2479 N N . VAL A 1 331 ? -13.974 -5.588 -2.653 1.00 94.44 331 VAL A N 1
ATOM 2480 C CA . VAL A 1 331 ? -14.698 -4.565 -3.407 1.00 94.44 331 VAL A CA 1
ATOM 2481 C C . VAL A 1 331 ? -14.080 -4.428 -4.789 1.00 94.44 331 VAL A C 1
ATOM 2483 O O . VAL A 1 331 ? -12.885 -4.694 -4.960 1.00 94.44 331 VAL A O 1
ATOM 2486 N N . ASP A 1 332 ? -14.881 -3.983 -5.750 1.00 91.81 332 ASP A N 1
ATOM 2487 C CA . ASP A 1 332 ? -14.371 -3.567 -7.048 1.00 91.81 332 ASP A CA 1
ATOM 2488 C C . ASP A 1 332 ? -13.611 -2.251 -6.879 1.00 91.81 332 ASP A C 1
ATOM 2490 O O . ASP A 1 332 ? -14.143 -1.254 -6.380 1.00 91.81 332 ASP A O 1
ATOM 2494 N N . VAL A 1 333 ? -12.342 -2.256 -7.274 1.00 89.69 333 VAL A N 1
ATOM 2495 C CA . VAL A 1 333 ? -11.505 -1.057 -7.265 1.00 89.69 333 VAL A CA 1
ATOM 2496 C C . VAL A 1 333 ? -11.577 -0.358 -8.622 1.00 89.69 333 VAL A C 1
ATOM 2498 O O . VAL A 1 333 ? -11.783 -1.019 -9.642 1.00 89.69 333 VAL A O 1
ATOM 2501 N N . PRO A 1 334 ? -11.413 0.977 -8.677 1.00 91.25 334 PRO A N 1
ATOM 2502 C CA . PRO A 1 334 ? -11.398 1.691 -9.947 1.00 91.25 334 PRO A CA 1
ATOM 2503 C C . PRO A 1 334 ? -10.335 1.120 -10.908 1.00 91.25 334 PRO A C 1
ATOM 2505 O O . PRO A 1 334 ? -9.218 0.851 -10.454 1.00 91.25 334 PRO A O 1
ATOM 2508 N N . PRO A 1 335 ? -10.608 1.010 -12.224 1.00 91.88 335 PRO A N 1
ATOM 2509 C CA . PRO A 1 335 ? -9.673 0.416 -13.189 1.00 91.88 335 PRO A CA 1
ATOM 2510 C C . PRO A 1 335 ? -8.276 1.054 -13.197 1.00 91.88 335 PRO A C 1
ATOM 2512 O O . PRO A 1 335 ? -7.271 0.364 -13.331 1.00 91.88 335 PRO A O 1
ATOM 2515 N N . MET A 1 336 ? -8.186 2.373 -12.998 1.00 93.69 336 MET A N 1
ATOM 2516 C CA . MET A 1 336 ? -6.905 3.072 -12.840 1.00 93.69 336 MET A CA 1
ATOM 2517 C C . MET A 1 336 ? -6.106 2.572 -11.629 1.00 93.69 336 MET A C 1
ATOM 2519 O O . MET A 1 336 ? -4.892 2.407 -11.721 1.00 93.69 336 MET A O 1
ATOM 2523 N N . ALA A 1 337 ? -6.765 2.326 -10.494 1.00 92.62 337 ALA A N 1
ATOM 2524 C CA . ALA A 1 337 ? -6.102 1.808 -9.300 1.00 92.62 337 ALA A CA 1
ATOM 2525 C C . ALA A 1 337 ? -5.622 0.367 -9.520 1.00 92.62 337 ALA A C 1
ATOM 2527 O O . ALA A 1 337 ? -4.497 0.043 -9.151 1.00 92.62 337 ALA A O 1
ATOM 2528 N N . GLU A 1 338 ? -6.429 -0.465 -10.182 1.00 93.00 338 GLU A N 1
ATOM 2529 C CA . GLU A 1 338 ? -6.038 -1.825 -10.569 1.00 93.00 338 GLU A CA 1
ATOM 2530 C C . GLU A 1 338 ? -4.802 -1.824 -11.484 1.00 93.00 338 GLU A C 1
ATOM 2532 O O . GLU A 1 338 ? -3.835 -2.543 -11.224 1.00 93.00 338 GLU A O 1
ATOM 2537 N N . ALA A 1 339 ? -4.783 -0.956 -12.502 1.00 95.56 339 ALA A N 1
ATOM 2538 C CA . ALA A 1 339 ? -3.636 -0.796 -13.393 1.00 95.56 339 ALA A CA 1
ATOM 2539 C C . ALA A 1 339 ? -2.377 -0.333 -12.640 1.00 95.56 339 ALA A C 1
ATOM 2541 O O . ALA A 1 339 ? -1.296 -0.875 -12.864 1.00 95.56 339 ALA A O 1
ATOM 2542 N N . MET A 1 340 ? -2.507 0.625 -11.713 1.00 95.50 340 MET A N 1
ATOM 2543 C CA . MET A 1 340 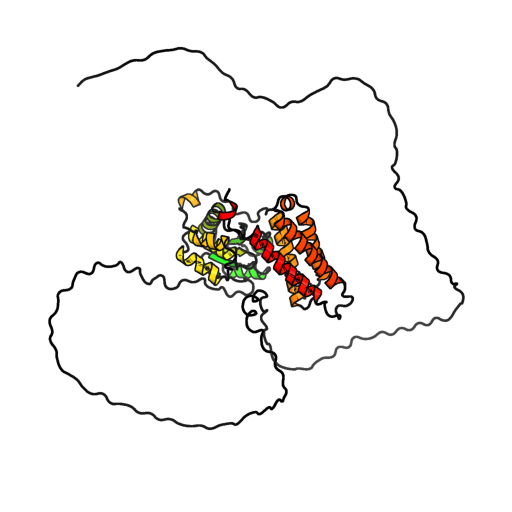? -1.385 1.076 -10.879 1.00 95.50 340 MET A CA 1
ATOM 2544 C C . MET A 1 340 ? -0.836 -0.039 -9.983 1.00 95.50 340 MET A C 1
ATOM 2546 O O . MET A 1 340 ? 0.378 -0.143 -9.845 1.00 95.50 340 MET A O 1
ATOM 2550 N N . VAL A 1 341 ? -1.692 -0.898 -9.418 1.00 94.12 341 VAL A N 1
ATOM 2551 C CA . VAL A 1 341 ? -1.253 -2.063 -8.627 1.00 94.12 341 VAL A CA 1
ATOM 2552 C C . VAL A 1 341 ? -0.499 -3.071 -9.501 1.00 94.12 341 VAL A C 1
ATOM 2554 O O . VAL A 1 341 ? 0.508 -3.629 -9.067 1.00 94.12 341 VAL A O 1
ATOM 2557 N N . ALA A 1 342 ? -0.952 -3.315 -10.734 1.00 95.75 342 ALA A N 1
ATOM 2558 C CA . ALA A 1 342 ? -0.246 -4.195 -11.668 1.00 95.75 342 ALA A CA 1
ATOM 2559 C C . ALA A 1 342 ? 1.133 -3.632 -12.068 1.00 95.75 342 ALA A C 1
ATOM 2561 O O . ALA A 1 342 ? 2.119 -4.374 -12.110 1.00 95.75 342 ALA A O 1
ATOM 2562 N N . ILE A 1 343 ? 1.209 -2.316 -12.291 1.00 97.81 343 ILE A N 1
ATOM 2563 C CA . ILE A 1 343 ? 2.456 -1.588 -12.561 1.00 97.81 343 ILE A CA 1
ATOM 2564 C C . ILE A 1 343 ? 3.409 -1.675 -11.366 1.00 97.81 343 ILE A C 1
ATOM 2566 O O . ILE A 1 343 ? 4.558 -2.060 -11.561 1.00 97.81 343 ILE A O 1
ATOM 2570 N N . GLU A 1 344 ? 2.942 -1.379 -10.148 1.00 95.19 344 GLU A N 1
ATOM 2571 C CA . GLU A 1 344 ? 3.741 -1.449 -8.912 1.00 95.19 344 GLU A CA 1
ATOM 2572 C C . GLU A 1 344 ? 4.324 -2.853 -8.719 1.00 95.19 344 GLU A C 1
ATOM 2574 O O . GLU A 1 344 ? 5.537 -2.999 -8.635 1.00 95.19 344 GLU A O 1
ATOM 2579 N N . ARG A 1 345 ? 3.496 -3.903 -8.801 1.00 94.00 345 ARG A N 1
ATOM 2580 C CA . ARG A 1 345 ? 3.960 -5.297 -8.671 1.00 94.00 345 ARG A CA 1
ATOM 2581 C C . ARG A 1 345 ? 5.028 -5.668 -9.696 1.00 94.00 345 ARG A C 1
ATOM 2583 O O . ARG A 1 345 ? 5.999 -6.340 -9.363 1.00 94.00 345 ARG A O 1
ATOM 2590 N N . THR A 1 346 ? 4.842 -5.264 -10.950 1.00 97.31 346 THR A N 1
ATOM 2591 C CA . THR A 1 346 ? 5.818 -5.540 -12.015 1.00 97.31 346 THR A CA 1
ATOM 2592 C C . THR A 1 346 ? 7.114 -4.767 -11.777 1.00 97.31 346 THR A C 1
ATOM 2594 O O . THR A 1 346 ? 8.207 -5.310 -11.938 1.00 97.31 346 THR A O 1
ATOM 2597 N N . PHE A 1 347 ? 7.004 -3.513 -11.339 1.00 97.81 347 PHE A N 1
ATOM 2598 C CA . PHE A 1 347 ? 8.144 -2.683 -10.979 1.00 97.81 347 PHE A CA 1
ATOM 2599 C C . PHE A 1 347 ? 8.915 -3.255 -9.780 1.00 97.81 347 PHE A C 1
ATOM 2601 O O . PHE A 1 347 ? 10.136 -3.337 -9.846 1.00 97.81 347 PHE A O 1
ATOM 2608 N N . ASP A 1 348 ? 8.242 -3.748 -8.741 1.00 94.56 348 ASP A N 1
ATOM 2609 C CA . ASP A 1 348 ? 8.882 -4.382 -7.582 1.00 94.56 348 ASP A CA 1
ATOM 2610 C C . ASP A 1 348 ? 9.641 -5.653 -7.961 1.00 94.56 348 ASP A C 1
ATOM 2612 O O . ASP A 1 348 ? 10.765 -5.863 -7.504 1.00 94.56 348 ASP A O 1
ATOM 2616 N N . ARG A 1 349 ? 9.097 -6.466 -8.875 1.00 95.56 349 ARG A N 1
ATOM 2617 C CA . ARG A 1 349 ? 9.831 -7.614 -9.433 1.00 95.56 349 ARG A CA 1
ATOM 2618 C C . ARG A 1 349 ? 11.083 -7.167 -10.187 1.00 95.56 349 ARG A C 1
ATOM 2620 O O . ARG A 1 349 ? 12.135 -7.781 -10.035 1.00 95.56 349 ARG A O 1
ATOM 2627 N N . LEU A 1 350 ? 11.008 -6.079 -10.956 1.00 96.94 350 LEU A N 1
ATOM 2628 C CA . LEU A 1 350 ? 12.174 -5.497 -11.632 1.00 96.94 350 LEU A CA 1
ATOM 2629 C C . LEU A 1 350 ? 13.199 -4.916 -10.649 1.00 96.94 350 LEU A C 1
ATOM 2631 O O . LEU A 1 350 ? 14.398 -5.057 -10.884 1.00 96.94 350 LEU A O 1
ATOM 2635 N N . GLN A 1 351 ? 12.758 -4.321 -9.539 1.00 95.88 351 GLN A N 1
ATOM 2636 C CA . GLN A 1 351 ? 13.645 -3.902 -8.453 1.00 95.88 351 GLN A CA 1
ATOM 2637 C C . GLN A 1 351 ? 14.340 -5.109 -7.819 1.00 95.88 351 GLN A C 1
ATOM 2639 O O . GLN A 1 351 ? 15.559 -5.087 -7.676 1.00 95.88 351 GLN A O 1
ATOM 2644 N N . ALA A 1 352 ? 13.608 -6.191 -7.536 1.00 94.69 352 ALA A N 1
ATOM 2645 C CA . ALA A 1 352 ? 14.184 -7.431 -7.019 1.00 94.69 352 ALA A CA 1
ATOM 2646 C C . ALA A 1 352 ? 15.225 -8.021 -7.984 1.00 94.69 352 ALA A C 1
ATOM 2648 O O . ALA A 1 352 ? 16.322 -8.384 -7.560 1.00 94.69 352 ALA A O 1
ATOM 2649 N N . PHE A 1 353 ? 14.934 -8.041 -9.291 1.00 94.62 353 PHE A N 1
ATOM 2650 C CA . PHE A 1 353 ? 15.922 -8.405 -10.306 1.00 94.62 353 PHE A CA 1
ATOM 2651 C C . PHE A 1 353 ? 17.146 -7.495 -10.252 1.00 94.62 353 PHE A C 1
ATOM 2653 O O . PHE A 1 353 ? 18.262 -8.002 -10.218 1.00 94.62 353 PHE A O 1
ATOM 2660 N N . SER A 1 354 ? 16.967 -6.175 -10.210 1.00 94.31 354 SER A N 1
ATOM 2661 C CA . SER A 1 354 ? 18.085 -5.232 -10.142 1.00 94.31 354 SER A CA 1
ATOM 2662 C C . SER A 1 354 ? 18.938 -5.424 -8.886 1.00 94.31 354 SER A C 1
ATOM 2664 O O . SER A 1 354 ? 20.160 -5.356 -8.976 1.00 94.31 354 SER A O 1
ATOM 2666 N N . SER A 1 355 ? 18.324 -5.680 -7.729 1.00 93.25 355 SER A N 1
ATOM 2667 C CA . SER A 1 355 ? 19.029 -5.980 -6.477 1.00 93.25 355 SER A CA 1
ATOM 2668 C C . SER A 1 355 ? 19.762 -7.322 -6.512 1.00 93.25 355 SER A C 1
ATOM 2670 O O . SER A 1 355 ? 20.720 -7.506 -5.768 1.00 93.25 355 SER A O 1
ATOM 2672 N N . ASN A 1 356 ? 19.342 -8.235 -7.390 1.00 92.19 356 ASN A N 1
ATOM 2673 C CA . ASN A 1 356 ? 19.979 -9.523 -7.649 1.00 92.19 356 ASN A CA 1
ATOM 2674 C C . ASN A 1 356 ? 20.851 -9.506 -8.923 1.00 92.19 356 ASN A C 1
ATOM 2676 O O . ASN A 1 356 ? 20.962 -10.516 -9.619 1.00 92.19 356 ASN A O 1
ATOM 2680 N N . ASP A 1 357 ? 21.415 -8.350 -9.294 1.00 89.38 357 ASP A N 1
ATOM 2681 C CA . ASP A 1 357 ? 22.276 -8.176 -10.478 1.00 89.38 357 ASP A CA 1
ATOM 2682 C C . ASP A 1 357 ? 21.662 -8.719 -11.790 1.00 89.38 357 ASP A C 1
ATOM 2684 O O . ASP A 1 357 ? 22.356 -9.188 -12.700 1.00 89.38 357 ASP A O 1
ATOM 2688 N N . TRP A 1 358 ? 20.334 -8.648 -11.893 1.00 91.38 358 TRP A N 1
ATOM 2689 C CA . TRP A 1 358 ? 19.507 -9.148 -12.994 1.00 91.38 358 TRP A CA 1
ATOM 2690 C C . TRP A 1 358 ? 19.674 -10.650 -13.266 1.00 91.38 358 TRP A C 1
ATOM 2692 O O . TRP A 1 358 ? 19.540 -11.109 -14.407 1.00 91.38 358 TRP A O 1
ATOM 2702 N N . GLN A 1 359 ? 19.996 -11.415 -12.223 1.00 87.69 359 GLN A N 1
ATOM 2703 C CA . GLN A 1 359 ? 19.991 -12.874 -12.233 1.00 87.69 359 GLN A CA 1
ATOM 2704 C C . GLN A 1 359 ? 18.597 -13.417 -11.879 1.00 87.69 359 GLN A C 1
ATOM 2706 O O . GLN A 1 359 ? 17.823 -12.720 -11.215 1.00 87.69 359 GLN A O 1
ATOM 2711 N N . PRO A 1 360 ? 18.263 -14.656 -12.294 1.00 89.06 360 PRO A N 1
ATOM 2712 C CA . PRO A 1 360 ? 17.011 -15.308 -11.917 1.00 89.06 360 PRO A CA 1
ATOM 2713 C C . PRO A 1 360 ? 16.770 -15.274 -10.404 1.00 89.06 360 PRO A C 1
ATOM 2715 O O . PRO A 1 360 ? 17.698 -15.480 -9.621 1.00 89.06 360 PRO A O 1
ATOM 2718 N N . LEU A 1 361 ? 15.526 -15.022 -10.003 1.00 90.56 361 LEU A N 1
ATOM 2719 C CA . LEU A 1 361 ? 15.123 -15.008 -8.598 1.00 90.56 361 LEU A CA 1
ATOM 2720 C C . LEU A 1 361 ? 14.855 -16.447 -8.138 1.00 90.56 361 LEU A C 1
ATOM 2722 O O . LEU A 1 361 ? 14.100 -17.165 -8.788 1.00 90.56 361 LEU A O 1
ATOM 2726 N N . GLU A 1 362 ? 15.456 -16.879 -7.026 1.00 87.31 362 GLU A N 1
ATOM 2727 C CA . GLU A 1 362 ? 15.323 -18.267 -6.541 1.00 87.31 362 GLU A CA 1
ATOM 2728 C C . GLU A 1 362 ? 13.873 -18.641 -6.199 1.00 87.31 362 GLU A C 1
ATOM 2730 O O . GLU A 1 362 ? 13.437 -19.757 -6.480 1.00 87.31 362 GLU A O 1
ATOM 2735 N N . GLU A 1 363 ? 13.119 -17.698 -5.631 1.00 81.38 363 GLU A N 1
ATOM 2736 C CA . GLU A 1 363 ? 11.712 -17.881 -5.253 1.00 81.38 363 GLU A CA 1
ATOM 2737 C C . GLU A 1 363 ? 10.768 -17.900 -6.466 1.00 81.38 363 GLU A C 1
ATOM 2739 O O . GLU A 1 363 ? 9.675 -18.463 -6.400 1.00 81.38 363 GLU A O 1
ATOM 2744 N N . HIS A 1 364 ? 11.211 -17.331 -7.592 1.00 85.25 364 HIS A N 1
ATOM 2745 C CA . HIS A 1 364 ? 10.431 -17.179 -8.818 1.00 85.25 364 HIS A CA 1
ATOM 2746 C C . HIS A 1 364 ? 11.277 -17.492 -10.066 1.00 85.25 364 HIS A C 1
ATOM 2748 O O . HIS A 1 364 ? 11.575 -16.600 -10.868 1.00 85.25 364 HIS A O 1
ATOM 2754 N N . PRO A 1 365 ? 11.691 -18.761 -10.246 1.00 86.25 365 PRO A N 1
ATOM 2755 C CA . PRO A 1 365 ? 12.581 -19.162 -11.337 1.00 86.25 365 PRO A CA 1
ATOM 2756 C C . PRO A 1 365 ? 11.914 -19.104 -12.720 1.00 86.25 365 PRO A C 1
ATOM 2758 O O . PRO A 1 365 ? 12.587 -19.256 -13.737 1.00 86.25 365 PRO A O 1
ATOM 2761 N N . ASP A 1 366 ? 10.592 -18.942 -12.763 1.00 89.62 366 ASP A N 1
ATOM 2762 C CA . ASP A 1 366 ? 9.783 -18.783 -13.968 1.00 89.62 366 ASP A CA 1
ATOM 2763 C C . ASP A 1 366 ? 9.783 -17.350 -14.517 1.00 89.62 366 ASP A C 1
ATOM 2765 O O . ASP A 1 366 ? 9.455 -17.147 -15.688 1.00 89.62 366 ASP A O 1
ATOM 2769 N N . LEU A 1 367 ? 10.171 -16.368 -13.701 1.00 92.69 367 LEU A N 1
ATOM 2770 C CA . LEU A 1 367 ? 10.236 -14.975 -14.117 1.00 92.69 367 LEU A CA 1
ATOM 2771 C C . LEU A 1 367 ? 11.513 -14.681 -14.909 1.00 92.69 367 LEU A C 1
ATOM 2773 O O . LEU A 1 367 ? 12.606 -15.148 -14.591 1.00 92.69 367 LEU A O 1
ATOM 2777 N N . ASP A 1 368 ? 11.375 -13.817 -15.911 1.00 93.06 368 ASP A N 1
ATOM 2778 C CA . ASP A 1 368 ? 12.473 -13.312 -16.733 1.00 93.06 368 ASP A CA 1
ATOM 2779 C C . ASP A 1 368 ? 12.467 -11.781 -16.718 1.00 93.06 368 ASP A C 1
ATOM 2781 O O . ASP A 1 368 ? 11.451 -11.155 -17.016 1.00 93.06 368 ASP A O 1
ATOM 2785 N N . ALA A 1 369 ? 13.608 -11.162 -16.409 1.00 94.31 369 ALA A N 1
ATOM 2786 C CA . ALA A 1 369 ? 13.692 -9.711 -16.245 1.00 94.31 369 ALA A CA 1
ATOM 2787 C C . ALA A 1 369 ? 13.302 -8.935 -17.516 1.00 94.31 369 ALA A C 1
ATOM 2789 O O . ALA A 1 369 ? 12.655 -7.890 -17.436 1.00 94.31 369 ALA A O 1
ATOM 2790 N N . ALA A 1 370 ? 13.669 -9.433 -18.703 1.00 95.00 370 ALA A N 1
ATOM 2791 C CA . ALA A 1 370 ? 13.295 -8.784 -19.958 1.00 95.00 370 ALA A CA 1
ATOM 2792 C C . ALA A 1 370 ? 11.793 -8.935 -20.245 1.00 95.00 370 ALA A C 1
ATOM 2794 O O . ALA A 1 370 ? 11.179 -8.030 -20.811 1.00 95.00 370 ALA A O 1
ATOM 2795 N N . HIS A 1 371 ? 11.191 -10.061 -19.855 1.00 96.00 371 HIS A N 1
ATOM 2796 C CA . HIS A 1 371 ? 9.747 -10.251 -19.906 1.00 96.00 371 HIS A CA 1
ATOM 2797 C C . HIS A 1 371 ? 9.006 -9.332 -18.930 1.00 96.00 371 HIS A C 1
ATOM 2799 O O . HIS A 1 371 ? 8.026 -8.713 -19.330 1.00 96.00 371 HIS A O 1
ATOM 2805 N N . GLU A 1 372 ? 9.487 -9.167 -17.700 1.00 97.62 372 GLU A N 1
ATOM 2806 C CA . GLU A 1 372 ? 8.888 -8.234 -16.738 1.00 97.62 372 GLU A CA 1
ATOM 2807 C C . GLU A 1 372 ? 8.962 -6.780 -17.227 1.00 97.62 372 GLU A C 1
ATOM 2809 O O . GLU A 1 372 ? 7.987 -6.039 -17.129 1.00 97.62 372 GLU A O 1
ATOM 2814 N N . ALA A 1 373 ? 10.074 -6.377 -17.851 1.00 98.00 373 ALA A N 1
ATOM 2815 C CA . ALA A 1 373 ? 10.191 -5.052 -18.462 1.00 98.00 373 ALA A CA 1
ATOM 2816 C C . ALA A 1 373 ? 9.210 -4.863 -19.634 1.00 98.00 373 ALA A C 1
ATOM 2818 O O . ALA A 1 373 ? 8.617 -3.793 -19.778 1.00 98.00 373 ALA A O 1
ATOM 2819 N N . LEU A 1 374 ? 8.985 -5.916 -20.433 1.00 98.38 374 LEU A N 1
ATOM 2820 C CA . LEU A 1 374 ? 7.934 -5.930 -21.452 1.00 98.38 374 LEU A CA 1
ATOM 2821 C C . LEU A 1 374 ? 6.544 -5.767 -20.818 1.00 98.38 374 LEU A C 1
ATOM 2823 O O . LEU A 1 374 ? 5.779 -4.926 -21.279 1.00 98.38 374 LEU A O 1
ATOM 2827 N N . GLN A 1 375 ? 6.212 -6.529 -19.772 1.00 98.56 375 GLN A N 1
ATOM 2828 C CA . GLN A 1 375 ? 4.920 -6.406 -19.081 1.00 98.56 375 GLN A CA 1
ATOM 2829 C C . GLN A 1 375 ? 4.707 -4.983 -18.553 1.00 98.56 375 GLN A C 1
ATOM 2831 O O . GLN A 1 375 ? 3.637 -4.409 -18.750 1.00 98.56 375 GLN A O 1
ATOM 2836 N N . LEU A 1 376 ? 5.740 -4.373 -17.962 1.00 98.56 376 LEU A N 1
ATOM 2837 C CA . LEU A 1 376 ? 5.674 -2.998 -17.471 1.00 98.56 376 LEU A CA 1
ATOM 2838 C C . LEU A 1 376 ? 5.378 -2.003 -18.600 1.00 98.56 376 LEU A C 1
ATOM 2840 O O . LEU A 1 376 ? 4.519 -1.135 -18.443 1.00 98.56 376 LEU A O 1
ATOM 2844 N N . ARG A 1 377 ? 6.048 -2.151 -19.750 1.00 98.62 377 ARG A N 1
ATOM 2845 C CA . ARG A 1 377 ? 5.765 -1.349 -20.947 1.00 98.62 377 ARG A CA 1
ATOM 2846 C C . ARG A 1 377 ? 4.307 -1.505 -21.375 1.00 98.62 377 ARG A C 1
ATOM 2848 O O . ARG A 1 377 ? 3.616 -0.502 -21.514 1.00 98.62 377 ARG A O 1
ATOM 2855 N N . GLU A 1 378 ? 3.834 -2.741 -21.534 1.00 98.62 378 GLU A N 1
ATOM 2856 C CA . GLU A 1 378 ? 2.459 -3.014 -21.972 1.00 98.62 378 GLU A CA 1
ATOM 2857 C C . GLU A 1 378 ? 1.417 -2.469 -20.986 1.00 98.62 378 GLU A C 1
ATOM 2859 O O . GLU A 1 378 ? 0.393 -1.942 -21.416 1.00 98.62 378 GLU A O 1
ATOM 2864 N N . HIS A 1 379 ? 1.679 -2.505 -19.675 1.00 98.44 379 HIS A N 1
ATOM 2865 C CA . HIS A 1 379 ? 0.797 -1.874 -18.695 1.00 98.44 379 HIS A CA 1
ATOM 2866 C C . HIS A 1 379 ? 0.629 -0.369 -18.946 1.00 98.44 379 HIS A C 1
ATOM 2868 O O . HIS A 1 379 ? -0.499 0.128 -18.918 1.00 98.44 379 HIS A O 1
ATOM 2874 N N . PHE A 1 380 ? 1.713 0.359 -19.237 1.00 98.50 380 PHE A N 1
ATOM 2875 C CA . PHE A 1 380 ? 1.616 1.774 -19.604 1.00 98.50 380 PHE A CA 1
ATOM 2876 C C . PHE A 1 380 ? 0.902 1.974 -20.942 1.00 98.50 380 PHE A C 1
ATOM 2878 O O . PHE A 1 380 ? 0.038 2.850 -21.046 1.00 98.50 380 PHE A O 1
ATOM 2885 N N . THR A 1 381 ? 1.212 1.146 -21.943 1.00 98.31 381 THR A N 1
ATOM 2886 C CA . THR A 1 381 ? 0.574 1.203 -23.263 1.00 98.31 381 THR A CA 1
ATOM 2887 C C . THR A 1 381 ? -0.943 1.025 -23.159 1.00 98.31 381 THR A C 1
ATOM 2889 O O . THR A 1 381 ? -1.703 1.805 -23.740 1.00 98.31 381 THR A O 1
ATOM 2892 N N . GLU A 1 382 ? -1.407 0.031 -22.400 1.00 98.12 382 GLU A N 1
ATOM 2893 C CA . GLU A 1 382 ? -2.835 -0.217 -22.189 1.00 98.12 382 GLU A CA 1
ATOM 2894 C C . GLU A 1 382 ? -3.486 0.887 -21.359 1.00 98.12 382 GLU A C 1
ATOM 2896 O O . GLU A 1 382 ? -4.574 1.360 -21.697 1.00 98.12 382 GLU A O 1
ATOM 2901 N N . LEU A 1 383 ? -2.802 1.388 -20.330 1.00 97.25 383 LEU A N 1
ATOM 2902 C CA . LEU A 1 383 ? -3.327 2.485 -19.529 1.00 97.25 383 LEU A CA 1
ATOM 2903 C C . LEU A 1 383 ? -3.566 3.748 -20.369 1.00 97.25 383 LEU A C 1
ATOM 2905 O O . LEU A 1 383 ? -4.619 4.379 -20.247 1.00 97.25 383 LEU A O 1
ATOM 2909 N N . LEU A 1 384 ? -2.641 4.081 -21.274 1.00 97.38 384 LEU A N 1
ATOM 2910 C CA . LEU A 1 384 ? -2.754 5.203 -22.214 1.00 97.38 384 LEU A CA 1
ATOM 2911 C C . LEU A 1 384 ? -3.934 5.065 -23.199 1.00 97.38 384 LEU A C 1
ATOM 2913 O O . LEU A 1 384 ? -4.400 6.068 -23.754 1.00 97.38 384 LEU A O 1
ATOM 2917 N N . ARG A 1 385 ? -4.447 3.847 -23.420 1.00 96.94 385 ARG A N 1
ATOM 2918 C CA . ARG A 1 385 ? -5.623 3.582 -24.271 1.00 96.94 385 ARG A CA 1
ATOM 2919 C C . ARG A 1 385 ? -6.951 3.781 -23.547 1.00 96.94 385 ARG A C 1
ATOM 2921 O O . ARG A 1 385 ? -7.976 3.904 -24.216 1.00 96.94 385 ARG A O 1
ATOM 2928 N N . THR A 1 386 ? -6.951 3.841 -22.217 1.00 96.88 386 THR A N 1
ATOM 2929 C CA . THR A 1 386 ? -8.183 4.017 -21.442 1.00 96.88 386 THR A CA 1
ATOM 2930 C C . THR A 1 386 ? -8.778 5.415 -21.625 1.00 96.88 386 THR A C 1
ATOM 2932 O O . THR A 1 386 ? -8.064 6.420 -21.686 1.00 96.88 386 THR A O 1
ATOM 2935 N N . GLU A 1 387 ? -10.112 5.503 -21.655 1.00 95.12 387 GLU A N 1
ATOM 2936 C CA . GLU A 1 387 ? -10.799 6.800 -21.681 1.00 95.12 387 GLU A CA 1
ATOM 2937 C C . GLU A 1 387 ? -10.497 7.628 -20.427 1.00 95.12 387 GLU A C 1
ATOM 2939 O O . GLU A 1 387 ? -10.416 8.852 -20.499 1.00 95.12 387 GLU A O 1
ATOM 2944 N N . GLU A 1 388 ? -10.320 6.969 -19.277 1.00 94.06 388 GLU A N 1
ATOM 2945 C CA . GLU A 1 388 ? -9.989 7.641 -18.025 1.00 94.06 388 GLU A CA 1
ATOM 2946 C C . GLU A 1 388 ? -8.655 8.381 -18.137 1.00 94.06 388 GLU A C 1
ATOM 2948 O O . GLU A 1 388 ? -8.622 9.583 -17.877 1.00 94.06 388 GLU A O 1
ATOM 2953 N N . ALA A 1 389 ? -7.585 7.712 -18.589 1.00 94.06 389 ALA A N 1
ATOM 2954 C CA . ALA A 1 389 ? -6.278 8.341 -18.763 1.00 94.06 389 ALA A CA 1
ATOM 2955 C C . ALA A 1 389 ? -6.329 9.502 -19.766 1.00 94.06 389 ALA A C 1
ATOM 2957 O O . ALA A 1 389 ? -5.764 10.563 -19.509 1.00 94.06 389 ALA A O 1
ATOM 2958 N N . GLN A 1 390 ? -7.059 9.346 -20.874 1.00 93.62 390 GLN A N 1
ATOM 2959 C CA . GLN A 1 390 ? -7.173 10.378 -21.912 1.00 93.62 390 GLN A CA 1
ATOM 2960 C C . GLN A 1 390 ? -7.925 11.636 -21.457 1.00 93.62 390 GLN A C 1
ATOM 2962 O O . GLN A 1 390 ? -7.709 12.710 -22.018 1.00 93.62 390 GLN A O 1
ATOM 2967 N N . ARG A 1 391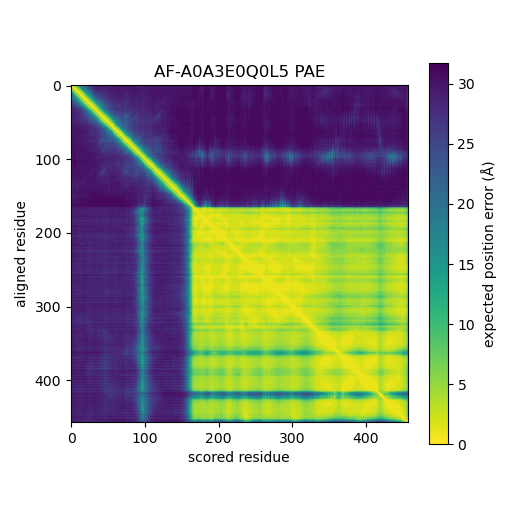 ? -8.791 11.532 -20.439 1.00 94.81 391 ARG A N 1
ATOM 2968 C CA . ARG A 1 391 ? -9.489 12.683 -19.839 1.00 94.81 391 ARG A CA 1
ATOM 2969 C C . ARG A 1 391 ? -8.659 13.409 -18.776 1.00 94.81 391 ARG A C 1
ATOM 2971 O O . ARG A 1 391 ? -9.080 14.466 -18.305 1.00 94.81 391 ARG A O 1
ATOM 2978 N N . ARG A 1 392 ? -7.513 12.860 -18.360 1.00 93.81 392 ARG A N 1
ATOM 2979 C CA . ARG A 1 392 ? -6.622 13.508 -17.386 1.00 93.81 392 ARG A CA 1
ATOM 2980 C C . ARG A 1 392 ? -5.880 14.692 -18.026 1.00 93.81 392 ARG A C 1
ATOM 2982 O O . ARG A 1 392 ? -5.790 14.779 -19.251 1.00 93.81 392 ARG A O 1
ATOM 2989 N N . PRO A 1 393 ? -5.335 15.621 -17.216 1.00 94.62 393 PRO A N 1
ATOM 2990 C CA . PRO A 1 393 ? -4.535 16.731 -17.729 1.00 94.62 393 PRO A CA 1
ATOM 2991 C C . PRO A 1 393 ? -3.368 16.257 -18.603 1.00 94.62 393 PRO A C 1
ATOM 2993 O O . PRO A 1 393 ? -2.811 15.188 -18.365 1.00 94.62 393 PRO A O 1
ATOM 2996 N N . ALA A 1 394 ? -2.948 17.084 -19.565 1.00 94.38 394 ALA A N 1
ATOM 2997 C CA . ALA A 1 394 ? -1.891 16.730 -20.518 1.00 94.38 394 ALA A CA 1
ATOM 2998 C C . ALA A 1 394 ? -0.596 16.239 -19.840 1.00 94.38 394 ALA A C 1
ATOM 3000 O O . ALA A 1 394 ? -0.025 15.253 -20.294 1.00 94.38 394 ALA A O 1
ATOM 3001 N N . GLY A 1 395 ? -0.201 16.856 -18.719 1.00 94.44 395 GLY A N 1
ATOM 3002 C CA . GLY A 1 395 ? 0.983 16.447 -17.953 1.00 94.44 395 GLY A CA 1
ATOM 3003 C C . GLY A 1 395 ? 0.903 15.026 -17.381 1.00 94.44 395 GLY A C 1
ATOM 3004 O O . GLY A 1 395 ? 1.913 14.336 -17.335 1.00 94.44 395 GLY A O 1
ATOM 3005 N N . PHE A 1 396 ? -0.295 14.536 -17.036 1.00 96.00 396 PHE A N 1
ATOM 3006 C CA . PHE A 1 396 ? -0.474 13.148 -16.594 1.00 96.00 396 PHE A CA 1
ATOM 3007 C C . PHE A 1 396 ? -0.212 12.171 -17.745 1.00 96.00 396 PHE A C 1
ATOM 3009 O O . PHE A 1 396 ? 0.505 11.187 -17.588 1.00 96.00 396 PHE A O 1
ATOM 3016 N N . VAL A 1 397 ? -0.776 12.456 -18.923 1.00 97.00 397 VAL A N 1
ATOM 3017 C CA . VAL A 1 397 ? -0.606 11.616 -20.119 1.00 97.00 397 VAL A CA 1
ATOM 3018 C C . VAL A 1 397 ? 0.847 11.636 -20.601 1.00 97.00 397 VAL A C 1
ATOM 3020 O O . VAL A 1 397 ? 1.361 10.613 -21.044 1.00 97.00 397 VAL A O 1
ATOM 3023 N N . GLU A 1 398 ? 1.514 12.786 -20.514 1.00 97.12 398 GLU A N 1
ATOM 3024 C CA . GLU A 1 398 ? 2.939 12.928 -20.821 1.00 97.12 398 GLU A CA 1
ATOM 3025 C C . GLU A 1 398 ? 3.803 12.083 -19.879 1.00 97.12 398 GLU A C 1
ATOM 3027 O O . GLU A 1 398 ? 4.581 11.268 -20.366 1.00 97.12 398 GLU A O 1
ATOM 3032 N N . ALA A 1 399 ? 3.576 12.156 -18.563 1.00 97.38 399 ALA A N 1
ATOM 3033 C CA . ALA A 1 399 ? 4.307 11.346 -17.587 1.00 97.38 399 ALA A CA 1
ATOM 3034 C C . ALA A 1 399 ? 4.143 9.829 -17.816 1.00 97.38 399 ALA A C 1
ATOM 3036 O O . ALA A 1 399 ? 5.103 9.065 -17.682 1.00 97.38 399 ALA A O 1
ATOM 3037 N N . LEU A 1 400 ? 2.944 9.374 -18.207 1.00 97.81 400 LEU A N 1
ATOM 3038 C CA . LEU A 1 400 ? 2.724 7.970 -18.573 1.00 97.81 400 LEU A CA 1
ATOM 3039 C C . LEU A 1 400 ? 3.512 7.564 -19.828 1.00 97.81 400 LEU A C 1
ATOM 3041 O O . LEU A 1 400 ? 4.076 6.475 -19.859 1.00 97.81 400 LEU A O 1
ATOM 3045 N N . ARG A 1 401 ? 3.592 8.432 -20.846 1.00 98.31 401 ARG A N 1
ATOM 3046 C CA . ARG A 1 401 ? 4.399 8.173 -22.054 1.00 98.31 401 ARG A CA 1
ATOM 3047 C C . ARG A 1 401 ? 5.894 8.163 -21.759 1.00 98.31 401 ARG A C 1
ATOM 3049 O O . ARG A 1 401 ? 6.619 7.356 -22.327 1.00 98.31 401 ARG A O 1
ATOM 3056 N N . GLU A 1 402 ? 6.366 9.047 -20.886 1.00 98.00 402 GLU A N 1
ATOM 3057 C CA . GLU A 1 402 ? 7.767 9.047 -20.454 1.00 98.00 402 GLU A CA 1
ATOM 3058 C C . GLU A 1 402 ? 8.123 7.741 -19.736 1.00 98.00 402 GLU A C 1
ATOM 3060 O O . GLU A 1 402 ? 9.152 7.138 -20.046 1.00 98.00 402 GLU A O 1
ATOM 3065 N N . SER A 1 403 ? 7.222 7.254 -18.879 1.00 98.44 403 SER A N 1
ATOM 3066 C CA . SER A 1 403 ? 7.377 5.968 -18.192 1.00 98.44 403 SER A CA 1
ATOM 3067 C C . SER A 1 403 ? 7.326 4.781 -19.168 1.00 98.44 403 SER A C 1
ATOM 3069 O O . SER A 1 403 ? 8.151 3.876 -19.080 1.00 98.44 403 SER A O 1
ATOM 3071 N N . GLU A 1 404 ? 6.426 4.800 -20.159 1.00 98.62 404 GLU A N 1
ATOM 3072 C CA . GLU A 1 404 ? 6.368 3.797 -21.237 1.00 98.62 404 GLU A CA 1
ATOM 3073 C C . GLU A 1 404 ? 7.684 3.732 -22.035 1.00 98.62 404 GLU A C 1
ATOM 3075 O O . GLU A 1 404 ? 8.203 2.648 -22.325 1.00 98.62 404 GLU A O 1
ATOM 3080 N N . LEU A 1 405 ? 8.258 4.893 -22.368 1.00 98.44 405 LEU A N 1
ATOM 3081 C CA . LEU A 1 405 ? 9.547 4.980 -23.055 1.00 98.44 405 LEU A CA 1
ATOM 3082 C C . LEU A 1 405 ? 10.684 4.438 -22.182 1.00 98.44 405 LEU A C 1
ATOM 3084 O O . LEU A 1 405 ? 11.489 3.646 -22.666 1.00 98.44 405 LEU A O 1
ATOM 3088 N N . ALA A 1 406 ? 10.727 4.792 -20.896 1.00 98.19 406 ALA A N 1
ATOM 3089 C CA . ALA A 1 406 ? 11.738 4.275 -19.976 1.00 98.19 406 ALA A CA 1
ATOM 3090 C C . ALA A 1 406 ? 11.631 2.746 -19.791 1.00 98.19 406 ALA A C 1
ATOM 3092 O O . ALA A 1 406 ? 12.652 2.057 -19.764 1.00 98.19 406 ALA A O 1
ATOM 3093 N N . ALA A 1 407 ? 10.415 2.190 -19.753 1.00 98.56 407 ALA A N 1
ATOM 3094 C CA . ALA A 1 407 ? 10.196 0.742 -19.751 1.00 98.56 407 ALA A CA 1
ATOM 3095 C C . ALA A 1 407 ? 10.660 0.079 -21.063 1.00 98.56 407 ALA A C 1
ATOM 3097 O O . ALA A 1 407 ? 11.258 -0.996 -21.038 1.00 98.56 407 ALA A O 1
ATOM 3098 N N . THR A 1 408 ? 10.458 0.743 -22.206 1.00 98.44 408 THR A N 1
ATOM 3099 C CA . THR A 1 408 ? 10.952 0.283 -23.518 1.00 98.44 408 THR A CA 1
ATOM 3100 C C . THR A 1 408 ? 12.484 0.253 -23.576 1.00 98.44 408 THR A C 1
ATOM 3102 O O . THR A 1 408 ? 13.073 -0.709 -24.084 1.00 98.44 408 THR A O 1
ATOM 3105 N N . ASP A 1 409 ? 13.138 1.286 -23.042 1.00 97.25 409 ASP A N 1
ATOM 3106 C CA . ASP A 1 409 ? 14.599 1.370 -22.957 1.00 97.25 409 ASP A CA 1
ATOM 3107 C C . ASP A 1 409 ? 15.159 0.276 -22.033 1.00 97.25 409 ASP A C 1
ATOM 3109 O O . ASP A 1 409 ? 16.125 -0.406 -22.396 1.00 97.25 409 ASP A O 1
ATOM 3113 N N . LEU A 1 410 ? 14.505 0.040 -20.887 1.00 97.44 410 LEU A N 1
ATOM 3114 C CA . LEU A 1 410 ? 14.844 -1.037 -19.956 1.00 97.44 410 LEU A CA 1
ATOM 3115 C C . LEU A 1 410 ? 14.737 -2.414 -20.622 1.00 97.44 410 LEU A C 1
ATOM 3117 O O . LEU A 1 410 ? 15.696 -3.187 -20.602 1.00 97.44 410 LEU A O 1
ATOM 3121 N N . GLU A 1 411 ? 13.602 -2.713 -21.258 1.00 97.00 411 GLU A N 1
ATOM 3122 C CA . GLU A 1 411 ? 13.395 -3.968 -21.983 1.00 97.00 411 GLU A CA 1
ATOM 3123 C C . GLU A 1 411 ? 14.478 -4.168 -23.051 1.00 97.00 411 GLU A C 1
ATOM 3125 O O . GLU A 1 411 ? 15.085 -5.238 -23.149 1.00 97.00 411 GLU A O 1
ATOM 3130 N N . THR A 1 412 ? 14.759 -3.126 -23.835 1.00 95.50 412 THR A N 1
ATOM 3131 C CA . THR A 1 412 ? 15.773 -3.167 -24.892 1.00 95.50 412 THR A CA 1
ATOM 3132 C C . THR A 1 412 ? 17.155 -3.475 -24.322 1.00 95.50 412 THR A C 1
ATOM 3134 O O . THR A 1 412 ? 17.861 -4.332 -24.860 1.00 95.50 412 THR A O 1
ATOM 3137 N N . ALA A 1 413 ? 17.541 -2.824 -23.222 1.00 94.06 413 ALA A N 1
ATOM 3138 C CA . ALA A 1 413 ? 18.817 -3.066 -22.556 1.00 94.06 413 ALA A CA 1
ATOM 3139 C C . ALA A 1 413 ? 18.929 -4.510 -22.036 1.00 94.06 413 ALA A C 1
ATOM 3141 O O . ALA A 1 413 ? 19.970 -5.148 -22.210 1.00 94.06 413 ALA A O 1
ATOM 3142 N N . LEU A 1 414 ? 17.857 -5.056 -21.456 1.00 93.38 414 LEU A N 1
ATOM 3143 C CA . LEU A 1 414 ? 17.846 -6.421 -20.927 1.00 93.38 414 LEU A CA 1
ATOM 3144 C C . LEU A 1 414 ? 17.883 -7.477 -22.041 1.00 93.38 414 LEU A C 1
ATOM 3146 O O . LEU A 1 414 ? 18.639 -8.443 -21.939 1.00 93.38 414 LEU A O 1
ATOM 3150 N N . ARG A 1 415 ? 17.165 -7.269 -23.154 1.00 91.62 415 ARG A N 1
ATOM 3151 C CA . ARG A 1 415 ? 17.166 -8.185 -24.314 1.00 91.62 415 ARG A CA 1
ATOM 3152 C C . ARG A 1 415 ? 18.477 -8.215 -25.092 1.00 91.62 415 ARG A C 1
ATOM 3154 O O . ARG A 1 415 ? 18.736 -9.173 -25.819 1.00 91.62 415 ARG A O 1
ATOM 3161 N N . GLN A 1 416 ? 19.298 -7.172 -24.992 1.00 86.06 416 GLN A N 1
ATOM 3162 C CA . GLN A 1 416 ? 20.604 -7.144 -25.657 1.00 86.06 416 GLN A CA 1
ATOM 3163 C C . GLN A 1 416 ? 21.596 -8.149 -25.054 1.00 86.06 416 GLN A C 1
ATOM 3165 O O . GLN A 1 416 ? 22.577 -8.499 -25.721 1.00 86.06 416 GLN A O 1
ATOM 3170 N N . ARG A 1 417 ? 21.339 -8.658 -23.841 1.00 81.12 417 ARG A N 1
ATOM 3171 C CA . ARG A 1 417 ? 22.125 -9.749 -23.259 1.00 81.12 417 ARG A CA 1
ATOM 3172 C C . ARG A 1 417 ? 21.859 -11.037 -24.025 1.00 81.12 417 ARG A C 1
ATOM 3174 O O . ARG A 1 417 ? 20.737 -11.523 -24.097 1.00 81.12 417 ARG A O 1
ATOM 3181 N N . ARG A 1 418 ? 22.921 -11.605 -24.593 1.00 68.62 418 ARG A N 1
ATOM 3182 C CA . ARG A 1 418 ? 22.856 -12.904 -25.285 1.00 68.62 418 ARG A CA 1
ATOM 3183 C C . ARG A 1 418 ? 23.119 -14.086 -24.355 1.00 68.62 418 ARG A C 1
ATOM 3185 O O . ARG A 1 418 ? 22.787 -15.210 -24.709 1.00 68.62 418 ARG A O 1
ATOM 3192 N N . ASP A 1 419 ? 23.752 -13.822 -23.215 1.00 68.44 419 ASP A N 1
ATOM 3193 C CA . ASP A 1 419 ? 24.173 -14.807 -22.220 1.00 68.44 419 ASP A CA 1
ATOM 3194 C C . ASP A 1 419 ? 24.099 -14.166 -20.823 1.00 68.44 419 ASP A C 1
ATOM 3196 O O . ASP A 1 419 ? 24.463 -12.996 -20.656 1.00 68.44 419 ASP A O 1
ATOM 3200 N N . SER A 1 420 ? 23.647 -14.925 -19.822 1.00 67.62 420 SER A N 1
ATOM 3201 C CA . SER A 1 420 ? 23.586 -14.512 -18.416 1.00 67.62 420 SER A CA 1
ATOM 3202 C C . SER A 1 420 ? 24.971 -14.283 -17.791 1.00 67.62 420 SER A C 1
ATOM 3204 O O . SER A 1 420 ? 25.072 -13.639 -16.746 1.00 67.62 420 SER A O 1
ATOM 3206 N N . ALA A 1 421 ? 26.044 -14.734 -18.447 1.00 70.38 421 ALA A N 1
ATOM 3207 C CA . ALA A 1 421 ? 27.421 -14.413 -18.077 1.00 70.38 421 ALA A CA 1
ATOM 3208 C C . ALA A 1 421 ? 27.873 -13.005 -18.520 1.00 70.38 421 ALA A C 1
ATOM 3210 O O . ALA A 1 421 ? 28.887 -12.503 -18.032 1.00 70.38 421 ALA A O 1
ATOM 3211 N N . GLN A 1 422 ? 27.162 -12.351 -19.451 1.00 76.00 422 GLN A N 1
ATOM 3212 C CA . GLN A 1 422 ? 27.511 -10.993 -19.876 1.00 76.00 422 GLN A CA 1
ATOM 3213 C C . GLN A 1 422 ? 27.092 -9.968 -18.818 1.00 76.00 422 GLN A C 1
ATOM 3215 O O . GLN A 1 422 ? 25.977 -10.073 -18.292 1.00 76.00 422 GLN A O 1
ATOM 3220 N N . PRO A 1 423 ? 27.930 -8.951 -18.540 1.00 77.06 423 PRO A N 1
ATOM 3221 C CA . PRO A 1 423 ? 27.556 -7.876 -17.635 1.00 77.06 423 PRO A CA 1
ATOM 3222 C C . PRO A 1 423 ? 26.315 -7.164 -18.169 1.00 77.06 423 PRO A C 1
ATOM 3224 O O . PRO A 1 423 ? 26.175 -6.938 -19.375 1.00 77.06 423 PRO A O 1
ATOM 3227 N N . VAL A 1 424 ? 25.405 -6.829 -17.262 1.00 79.44 424 VAL A N 1
ATOM 3228 C CA . VAL A 1 424 ? 24.186 -6.104 -17.609 1.00 79.44 424 VAL A CA 1
ATOM 3229 C C . VAL A 1 424 ? 24.574 -4.697 -18.072 1.00 79.44 424 VAL A C 1
ATOM 3231 O O . VAL A 1 424 ? 25.409 -4.058 -17.423 1.00 79.44 424 VAL A O 1
ATOM 3234 N N . PRO A 1 425 ? 24.009 -4.188 -19.182 1.00 81.50 425 PRO A N 1
ATOM 3235 C CA . PRO A 1 425 ? 24.278 -2.823 -19.610 1.00 81.50 425 PRO A CA 1
ATOM 3236 C C . PRO A 1 425 ? 23.926 -1.827 -18.501 1.00 81.50 425 PRO A C 1
ATOM 3238 O O . PRO A 1 425 ? 22.850 -1.910 -17.911 1.00 81.50 425 PRO A O 1
ATOM 3241 N N . SER A 1 426 ? 24.787 -0.834 -18.257 1.00 86.06 426 SER A N 1
ATOM 3242 C CA . SER A 1 426 ? 24.493 0.250 -17.302 1.00 86.06 426 SER A CA 1
ATOM 3243 C C . SER A 1 426 ? 23.173 0.963 -17.618 1.00 86.06 426 SER A C 1
ATOM 3245 O O . SER A 1 426 ? 22.494 1.434 -16.711 1.00 86.06 426 SER A O 1
ATOM 3247 N N . ALA A 1 427 ? 22.775 0.963 -18.894 1.00 90.06 427 ALA A N 1
ATOM 3248 C CA . ALA A 1 427 ? 21.494 1.470 -19.367 1.00 90.06 427 ALA A CA 1
ATOM 3249 C C . ALA A 1 427 ? 20.273 0.806 -18.701 1.00 90.06 427 ALA A C 1
ATOM 3251 O O . ALA A 1 427 ? 19.261 1.483 -18.548 1.00 90.06 427 ALA A O 1
ATOM 3252 N N . ALA A 1 428 ? 20.346 -0.465 -18.280 1.00 93.12 428 ALA A N 1
ATOM 3253 C CA . ALA A 1 428 ? 19.235 -1.123 -17.583 1.00 93.12 428 ALA A CA 1
ATOM 3254 C C . ALA A 1 428 ? 18.988 -0.475 -16.211 1.00 93.12 428 ALA A C 1
ATOM 3256 O O . ALA A 1 428 ? 17.887 -0.005 -15.944 1.00 93.12 428 ALA A O 1
ATOM 3257 N N . HIS A 1 429 ? 20.038 -0.336 -15.395 1.00 92.62 429 HIS A N 1
ATOM 3258 C CA . HIS A 1 429 ? 19.957 0.357 -14.104 1.00 92.62 429 HIS A CA 1
ATOM 3259 C C . HIS A 1 429 ? 19.474 1.801 -14.274 1.00 92.62 429 HIS A C 1
ATOM 3261 O O . HIS A 1 429 ? 18.507 2.203 -13.641 1.00 92.62 429 HIS A O 1
ATOM 3267 N N . SER A 1 430 ? 20.061 2.555 -15.211 1.00 94.56 430 SER A N 1
ATOM 3268 C CA . SER A 1 430 ? 19.646 3.943 -15.456 1.00 94.56 430 SER A CA 1
ATOM 3269 C C . SER A 1 430 ? 18.189 4.075 -15.920 1.00 94.56 430 SER A C 1
ATOM 3271 O O . SER A 1 430 ? 17.540 5.067 -15.596 1.00 94.56 430 SER A O 1
ATOM 3273 N N . SER A 1 431 ? 17.665 3.100 -16.670 1.00 97.00 431 SER A N 1
ATOM 3274 C CA . SER A 1 431 ? 16.259 3.104 -17.100 1.00 97.00 431 SER A CA 1
ATOM 3275 C C . SER A 1 431 ? 15.315 2.778 -15.942 1.00 97.00 431 SER A C 1
ATOM 3277 O O . SER A 1 431 ? 14.262 3.402 -15.828 1.00 97.00 431 SER A O 1
ATOM 3279 N N . LEU A 1 432 ? 15.705 1.859 -15.050 1.00 97.25 432 LEU A N 1
ATOM 3280 C CA . LEU A 1 432 ? 14.942 1.556 -13.838 1.00 97.25 432 LEU A CA 1
ATOM 3281 C C . LEU A 1 432 ? 14.936 2.740 -12.855 1.00 97.25 432 LEU A C 1
ATOM 3283 O O . LEU A 1 432 ? 13.877 3.106 -12.348 1.00 97.25 432 LEU A O 1
ATOM 3287 N N . ASP A 1 433 ? 16.080 3.399 -12.656 1.00 96.31 433 ASP A N 1
ATOM 3288 C CA . ASP A 1 433 ? 16.182 4.611 -11.830 1.00 96.31 433 ASP A CA 1
ATOM 3289 C C . ASP A 1 433 ? 15.302 5.741 -12.383 1.00 96.31 433 ASP A C 1
ATOM 3291 O O . ASP A 1 433 ? 14.619 6.449 -11.636 1.00 96.31 433 ASP A O 1
ATOM 3295 N N . ARG A 1 434 ? 15.286 5.897 -13.714 1.00 97.44 434 ARG A N 1
ATOM 3296 C CA . ARG A 1 434 ? 14.405 6.849 -14.394 1.00 97.44 434 ARG A CA 1
ATOM 3297 C C . ARG A 1 434 ? 12.933 6.510 -14.158 1.00 97.44 434 ARG A C 1
ATOM 3299 O O . ARG A 1 434 ? 12.185 7.400 -13.770 1.00 97.44 434 ARG A O 1
ATOM 3306 N N . LEU A 1 435 ? 12.530 5.247 -14.315 1.00 97.69 435 LEU A N 1
ATOM 3307 C CA . LEU A 1 435 ? 11.166 4.793 -14.012 1.00 97.69 435 LEU A CA 1
ATOM 3308 C C . LEU A 1 435 ? 10.761 5.126 -12.570 1.00 97.69 435 LEU A C 1
ATOM 3310 O O . LEU A 1 435 ? 9.664 5.642 -12.349 1.00 97.69 435 LEU A O 1
ATOM 3314 N N . ALA A 1 436 ? 11.647 4.895 -11.596 1.00 97.12 436 ALA A N 1
ATOM 3315 C CA . ALA A 1 436 ? 11.402 5.238 -10.195 1.00 97.12 436 ALA A CA 1
ATOM 3316 C C . ALA A 1 436 ? 11.143 6.747 -10.015 1.00 97.12 436 ALA A C 1
ATOM 3318 O O . ALA A 1 436 ? 10.203 7.162 -9.325 1.00 97.12 436 ALA A O 1
ATOM 3319 N N . ALA A 1 437 ? 11.967 7.580 -10.657 1.00 96.88 437 ALA A N 1
ATOM 3320 C CA . ALA A 1 437 ? 11.841 9.032 -10.615 1.00 96.88 437 ALA A CA 1
ATOM 3321 C C . ALA A 1 437 ? 10.549 9.526 -11.290 1.00 96.88 437 ALA A C 1
ATOM 3323 O O . ALA A 1 437 ? 9.849 10.369 -10.716 1.00 96.88 437 ALA A O 1
ATOM 3324 N N . ASP A 1 438 ? 10.206 8.972 -12.454 1.00 97.00 438 ASP A N 1
ATOM 3325 C CA . ASP A 1 438 ? 9.011 9.321 -13.227 1.00 97.00 438 ASP A CA 1
ATOM 3326 C C . ASP A 1 438 ? 7.739 8.952 -12.445 1.00 97.00 438 ASP A C 1
ATOM 3328 O O . ASP A 1 438 ? 6.854 9.796 -12.260 1.00 97.00 438 ASP A O 1
ATOM 3332 N N . CYS A 1 439 ? 7.693 7.750 -11.852 1.00 96.12 439 CYS A N 1
ATOM 3333 C CA . CYS A 1 439 ? 6.600 7.317 -10.977 1.00 96.12 439 CYS A CA 1
ATOM 3334 C C . CYS A 1 439 ? 6.420 8.273 -9.790 1.00 96.12 439 CYS A C 1
ATOM 3336 O O . CYS A 1 439 ? 5.315 8.749 -9.518 1.00 96.12 439 CYS A O 1
ATOM 3338 N N . LYS A 1 440 ? 7.513 8.612 -9.093 1.00 94.44 440 LYS A N 1
ATOM 3339 C CA . LYS A 1 440 ? 7.485 9.536 -7.948 1.00 94.44 440 LYS A CA 1
ATOM 3340 C C . LYS A 1 440 ? 7.006 10.934 -8.343 1.00 94.44 440 LYS A C 1
ATOM 3342 O O . LYS A 1 440 ? 6.247 11.556 -7.597 1.00 94.44 440 LYS A O 1
ATOM 3347 N N . SER A 1 441 ? 7.447 11.435 -9.495 1.00 94.94 441 SER A N 1
ATOM 3348 C CA . SER A 1 441 ? 7.042 12.741 -10.018 1.00 94.94 441 SER A CA 1
ATOM 3349 C C . SER A 1 441 ? 5.550 12.766 -10.361 1.00 94.94 441 SER A C 1
ATOM 3351 O O . SER A 1 441 ? 4.825 13.638 -9.875 1.00 94.94 441 SER A O 1
ATOM 3353 N N . CYS A 1 442 ? 5.075 11.771 -11.117 1.00 95.56 442 CYS A N 1
ATOM 3354 C CA . CYS A 1 442 ? 3.672 11.636 -11.502 1.00 95.56 442 CYS A CA 1
ATOM 3355 C C . CYS A 1 442 ? 2.759 11.514 -10.271 1.00 95.56 442 CYS A C 1
ATOM 3357 O O . CYS A 1 442 ? 1.771 12.243 -10.143 1.00 95.56 442 CYS A O 1
ATOM 3359 N N . HIS A 1 443 ? 3.120 10.656 -9.311 1.00 94.62 443 HIS A N 1
ATOM 3360 C CA . HIS A 1 443 ? 2.344 10.464 -8.087 1.00 94.62 443 HIS A CA 1
ATOM 3361 C C . HIS A 1 443 ? 2.234 11.737 -7.254 1.00 94.62 443 HIS A C 1
ATOM 3363 O O . HIS A 1 443 ? 1.124 12.103 -6.866 1.00 94.62 443 HIS A O 1
ATOM 3369 N N . ARG A 1 444 ? 3.333 12.472 -7.057 1.00 91.94 444 ARG A N 1
ATOM 3370 C CA . ARG A 1 444 ? 3.303 13.745 -6.325 1.00 91.94 444 ARG A CA 1
ATOM 3371 C C . ARG A 1 444 ? 2.345 14.754 -6.959 1.00 91.94 444 ARG A C 1
ATOM 3373 O O . ARG A 1 444 ? 1.661 15.478 -6.246 1.00 91.94 444 ARG A O 1
ATOM 3380 N N . GLN A 1 445 ? 2.307 14.815 -8.288 1.00 92.06 445 GLN A N 1
ATOM 3381 C CA . GLN A 1 445 ? 1.496 15.791 -9.018 1.00 92.06 445 GLN A CA 1
ATOM 3382 C C . GLN A 1 445 ? 0.020 15.391 -9.133 1.00 92.06 445 GLN A C 1
ATOM 3384 O O . GLN A 1 445 ? -0.844 16.259 -9.254 1.00 92.06 445 GLN A O 1
ATOM 3389 N N . HIS A 1 446 ? -0.284 14.090 -9.144 1.00 91.25 446 HIS A N 1
ATOM 3390 C CA . HIS A 1 446 ? -1.601 13.607 -9.572 1.00 91.25 446 HIS A CA 1
ATOM 3391 C C . HIS A 1 446 ? -2.286 12.628 -8.615 1.00 91.25 446 HIS A C 1
ATOM 3393 O O . HIS A 1 446 ? -3.515 12.519 -8.655 1.00 91.25 446 HIS A O 1
ATOM 3399 N N . ARG A 1 447 ? -1.532 11.910 -7.777 1.00 91.69 447 ARG A N 1
ATOM 3400 C CA . ARG A 1 447 ? -2.053 10.900 -6.842 1.00 91.69 447 ARG A CA 1
ATOM 3401 C C . ARG A 1 447 ? -2.105 11.440 -5.418 1.00 91.69 447 ARG A C 1
ATOM 3403 O O . ARG A 1 447 ? -3.182 11.447 -4.829 1.00 91.69 447 ARG A O 1
ATOM 3410 N N . ASP A 1 448 ? -0.975 11.946 -4.928 1.00 91.88 448 ASP A N 1
ATOM 3411 C CA . ASP A 1 448 ? -0.707 12.260 -3.515 1.00 91.88 448 ASP A CA 1
ATOM 3412 C C . ASP A 1 448 ? -1.191 13.666 -3.096 1.00 91.88 448 ASP A C 1
ATOM 3414 O O . ASP A 1 448 ? -0.885 14.146 -2.005 1.00 91.88 448 ASP A O 1
ATOM 3418 N N . VAL A 1 449 ? -1.958 14.329 -3.965 1.00 91.25 449 VAL A N 1
ATOM 3419 C CA . VAL A 1 449 ? -2.594 15.628 -3.705 1.00 91.25 449 VAL A CA 1
ATOM 3420 C C . VAL A 1 449 ? -3.747 15.437 -2.713 1.00 91.25 449 VAL A C 1
ATOM 3422 O O . VAL A 1 449 ? -4.618 14.617 -3.006 1.00 91.25 449 VAL A O 1
ATOM 3425 N N . PRO A 1 450 ? -3.807 16.169 -1.586 1.00 93.12 450 PRO A N 1
ATOM 3426 C CA . PRO A 1 450 ? -4.860 16.000 -0.587 1.00 93.12 450 PRO A CA 1
ATOM 3427 C C . PRO A 1 450 ? -6.287 16.076 -1.149 1.00 93.12 450 PRO A C 1
ATOM 3429 O O . PRO A 1 450 ? -6.590 16.894 -2.022 1.00 93.12 450 PRO A O 1
ATOM 3432 N N . LEU A 1 451 ? -7.202 15.270 -0.598 1.00 90.06 451 LEU A N 1
ATOM 3433 C CA . LEU A 1 451 ? -8.632 15.305 -0.951 1.00 90.06 451 LEU A CA 1
ATOM 3434 C C . LEU A 1 451 ? -9.238 16.710 -0.796 1.00 90.06 451 LEU A C 1
ATOM 3436 O O . LEU A 1 451 ? -10.053 17.129 -1.617 1.00 90.06 451 LEU A O 1
ATOM 3440 N N . SER A 1 452 ? -8.793 17.451 0.221 1.00 87.94 452 SER A N 1
ATOM 3441 C CA . SER A 1 452 ? -9.198 18.831 0.506 1.00 87.94 452 SER A CA 1
ATOM 3442 C C . SER A 1 452 ? -8.869 19.806 -0.636 1.00 87.94 452 SER A C 1
ATOM 3444 O O . SER A 1 452 ? -9.567 20.805 -0.819 1.00 87.94 452 SER A O 1
ATOM 3446 N N . GLU A 1 453 ? -7.841 19.508 -1.433 1.00 87.94 453 GLU A N 1
ATOM 3447 C CA . GLU A 1 453 ? -7.442 20.287 -2.606 1.00 87.94 453 GLU A CA 1
ATOM 3448 C C . GLU A 1 453 ? -8.155 19.818 -3.877 1.00 87.94 453 GLU A C 1
ATOM 3450 O O . GLU A 1 453 ? -8.563 20.652 -4.683 1.00 87.94 453 GLU A O 1
ATOM 3455 N N . LYS A 1 454 ? -8.380 18.506 -4.035 1.00 82.06 454 LYS A N 1
ATOM 3456 C CA . LYS A 1 454 ? -9.112 17.937 -5.185 1.00 82.06 454 LYS A CA 1
ATOM 3457 C C . LYS A 1 454 ? -10.583 18.358 -5.233 1.00 82.06 454 LYS A C 1
ATOM 3459 O O . LYS A 1 454 ? -11.178 18.379 -6.304 1.00 82.06 454 LYS A O 1
ATOM 3464 N N . GLN A 1 455 ? -11.171 18.668 -4.078 1.00 67.25 455 GLN A N 1
ATOM 3465 C CA . GLN A 1 455 ? -12.571 19.082 -3.945 1.00 67.25 455 GLN A CA 1
ATOM 3466 C C . GLN A 1 455 ? -12.782 20.598 -4.094 1.00 67.25 455 GLN A C 1
ATOM 3468 O O . GLN A 1 455 ? -13.919 21.066 -3.999 1.00 67.25 455 GLN A O 1
ATOM 3473 N N . ARG A 1 456 ? -11.717 21.386 -4.315 1.00 54.97 456 ARG A N 1
ATOM 3474 C CA . ARG A 1 456 ? -11.855 22.823 -4.582 1.00 54.97 456 ARG A CA 1
ATOM 3475 C C . ARG A 1 456 ? -12.341 23.040 -6.025 1.00 54.97 456 ARG A C 1
ATOM 3477 O O . ARG A 1 456 ? -11.743 22.462 -6.930 1.00 54.97 456 ARG A O 1
ATOM 3484 N N . PRO A 1 457 ? -13.422 23.818 -6.223 1.00 40.22 457 PRO A N 1
ATOM 3485 C CA . PRO A 1 457 ? -14.046 24.021 -7.530 1.00 40.22 457 PRO A CA 1
ATOM 3486 C C . PRO A 1 457 ? -13.165 24.775 -8.527 1.00 40.22 457 PRO A C 1
ATOM 3488 O O . PRO A 1 457 ? -12.324 25.596 -8.084 1.00 40.22 457 PRO A O 1
#

Mean predicted aligned error: 17.98 Å

Nearest PDB structures (foldseek):
  4r0s-assembly2_B  TM=8.051E-01  e=7.981E-07  Pseudomonas aeruginosa PAO1
  1ohd-assembly1_A  TM=7.752E-01  e=2.449E-04  Homo sapiens
  1ohe-assembly1_A  TM=7.776E-01  e=5.982E-04  Homo sapiens
  6jmu-assembly2_B  TM=5.985E-01  e=1.667E+00  Mus musculus

Foldseek 3Di:
DDDDDDDDDDDDDDDDDDDDDDDDDDDDDDDDDDDDDDDDDDDDDDDDDDDDDDDDDDDDDDDDDDDDDDDDDDDDDDDDDDDDDDDDDDDDDDDPPPPDDDDDDDDDDDDDDDDDDDDDDDDDDDDDDDDDDDDDDDDDDDDDDDDDDDDDDDPDPPPPDPPPPDDAWQDDPDPQWALWTDPFLQEIFTADGHPLSRLQVCVVSVFAEEEEQELDQDPVVSNVVSNHHYFYQHDFLQAQDPLSLLLLLLCSQPPDGSYYYYYHRRQGRRLLSRLSNCQQVVVDPLVCLVSSNVSSNHDVLLVQSVVSSNPRHHDDPVVSVPDPDDGDNGDDHDPVSVLVVQLVVLLVVLVVCVVVQNDQDPVCNVDHNLVSLVSNLVSLVVCLVDPVQVPDDPVLSVLSVQLSVLSVQLSVQRVVDPDPPDRRPPSNVVSSVSNVVSVVVSCSVPGSNHPVVVPDD

Secondary structure (DSSP, 8-state):
------------------------------------------PPPPPPPPPPPPP----------------------------------------TT--SSS-SS------------------------------------------PPPPP---------GGGS---PEE---TTSTT-EEEETTEEEE----HHHHHHHHHHTT--EEEE-SSSPP-HHHHHHTTPEEEE---BTTB--HHHHHHHHHHHHHS-SSEEEE-SSSSSHHHHHHHHHHHHTTSS-GGGHHHHHHHTT--TT-HHHHHHHHH--PPPHHHHHH------S--PPPHHHHHHHHHHHHHHHHHHHHHTTTPPBTTBTT--HHHHHHHHHHHHHHHHHSHHHHTS-HHHHHHHHHHHHHHHHHHHHHHT-SSTTSPPPHHHHHHHHHHHHHHHHHHHHHTSS-HHHHT--

Sequence (457 aa):
MEQAGGAQLAALFASLTERPVTHPLPEARLDGTADSPLLSNASVAFPVFPLQAGCCDRPLDDCRGRLSNDHSTLQISVGELSRGFSSSTVQTPLDADTWSSNLLENALHVDASTTSMTVREPVTAMETRITSMTVVALLLSIAACSTQKPPEAQVGETQVSDAAESWSPQAIDRPHLPNAYRLHPKVISGGLPDGEEGFRELSELGVKTVISVDGAKPDVDSAQKYQLRYVHLPHGYDGVPEERAQELAKAVRDLPGPIYIHCHHGKHRSPAAATVACVGSGLLEADLALSVLRTAGTSENYLGLYESAKSARRFEDDLLDALEAEFPETVDVPPMAEAMVAIERTFDRLQAFSSNDWQPLEEHPDLDAAHEALQLREHFTELLRTEEAQRRPAGFVEALRESELAATDLETALRQRRDSAQPVPSAAHSSLDRLAADCKSCHRQHRDVPLSEKQRP

pLDDT: mean 72.64, std 30.07, range [23.62, 98.88]

Radius of gyration: 38.13 Å; Cα contacts (8 Å, |Δi|>4): 515; chains: 1; bounding box: 119×84×121 Å

Solvent-accessible surface area (backbone atoms only — not comparable to full-atom values): 29100 Å² total; per-residue (Å²): 136,80,89,81,81,89,90,85,86,89,87,82,90,84,87,86,84,90,83,88,85,86,86,81,86,88,85,88,82,90,86,88,82,89,84,86,84,90,83,82,91,80,87,86,82,84,89,85,83,86,84,84,86,80,90,84,92,83,86,90,86,89,81,89,84,83,90,78,88,81,90,79,89,82,80,88,80,88,83,85,88,83,90,83,81,87,77,92,76,86,78,74,84,80,70,90,79,82,81,84,88,89,87,88,78,88,90,86,82,90,81,89,80,91,85,83,89,84,90,81,85,89,85,81,88,84,89,84,85,92,84,90,88,85,90,88,87,87,91,83,89,84,91,79,91,77,82,88,75,84,85,76,85,73,79,76,74,80,74,78,68,85,75,79,71,76,88,71,64,40,76,50,96,46,97,34,35,43,61,25,27,38,72,41,95,50,35,30,23,11,15,47,52,45,68,67,62,13,40,48,51,40,40,74,72,50,36,32,26,37,34,38,29,35,66,62,86,65,70,53,70,60,30,49,78,52,66,30,46,49,26,43,62,58,56,57,56,15,23,61,53,72,68,58,33,49,46,41,8,38,47,66,66,71,49,64,57,27,28,38,30,15,16,71,69,9,28,49,61,9,29,30,52,45,36,23,13,30,14,18,54,63,71,38,62,53,89,54,26,63,55,42,29,56,74,43,58,35,62,84,78,35,47,9,33,53,50,33,22,72,68,32,51,64,56,58,67,69,57,51,68,70,50,90,69,83,74,43,55,66,67,92,61,58,69,70,54,48,51,51,48,54,42,50,56,36,48,51,52,50,48,53,24,57,77,49,78,68,43,76,43,87,95,45,71,86,57,48,71,39,58,41,26,44,51,44,20,49,52,38,56,54,47,65,68,34,71,68,46,66,71,44,60,70,69,58,50,48,49,46,51,56,38,27,49,27,26,48,49,22,20,53,37,48,61,67,54,89,46,93,86,54,82,78,50,69,58,29,59,55,21,50,55,47,36,54,50,46,53,52,52,46,34,58,74,69,50,26,49,31,53,82,62,74,71,56,130